Protein AF-A0A958TP68-F1 (afdb_monomer_lite)

pLDDT: mean 70.35, std 25.34, range [22.09, 98.94]

Foldseek 3Di:
DVVVCVVPVDVPPDFDDDPRDTDDPVVVVVVVVVPVVDPDDDPVRVVVVVVVVVVVVVVVVVPDDDDDPCPVVVVVVVVVVVVVVVVVVVVVDDDDDDDDDDDDDDDDDDDDDDDDPPWDWDWDQDAWDADQQKIWGAPPVRHTFKMWGWPGGDDPPFDKTWTWIQPDPQRWIWIFIDGPPDPDDDTDTDTDGDDPAFDWDWDDDPPTTIIMTGDDDPPDPDPDPPPDPPPDPDDDDDDDDDDDPDPPQPQPQFCFPPQFFLLRRQVFLALKEEAEQFDLELDDHSHPLCCPPPQVNQQIRYEYAYLKADENENQQEAREAEADPPDDRGGHGHHDLQQNHAAFTYEYENYEHEAEQHERYHYELYEYAYFADYAEHYEHENYESYEAAQAEYEQHAAEYYEAEYAPHQYERYEYELAEYELYAEYYEHYHPDEDDDQAARYTYEYYLYEYFQYAEQAVHEYEERYEYEQALYEYAAYQFEYYHYEYAEYEYENAQYHAYHAQNLPDLLRYAHEYADDYQAEYEHYQHHHDPVSHDPVCVPDVQQSYAYPVPSGHGDDPSNYDPDHDDGHGHDDPGDHNVCSLPPRLVRGHSFWHQYLLLAIDGDDDPVSVVRNVCSNVSYRDHRDNRDNDDDTDIDGRDPQQDDVVQAPQHGPNLCVVQPDPPDYQSDADPSSGGVNSVSSNSVVD

Sequence (687 aa):
MSLFEKLFKDKSTLKLIKDGNELDFDTLFKAVKEFEDNERITADQYLNLLKLNEELKLQKNELQSQNTEKDNQITQLKNKIEMLLAQLLQYQNGNTEEPLETEQVISNNRIINGLYDDTEHVEYDSDFTIASSKVIYTHSAGNTLFTWDLNQPLETGVDYKLIIDIINSSGNARFRLFAKNLATLTELVANTTYDNGTQTINFTSSVDAGQLVLLTSSAATNFEFDNSILLLQGEDIEYEEVPVDGNPVDTNVYAFPTAYGAGAYATGGRGGIVVHITNLNADGEGSLRWALADPYLKTQDRTIIPDVSGVVDLGGEDIVLSGSRAGSNADGGITFAGQAAPLGGITVTNGKIRMFSVDNVIWRYTKFRETAATDGCLSNTDGNNVIFDHLSGSHSPDILFALTSNAEISDSKTIQNCLMAQSKNALIVGDTTPSSSTEYYERCSILRNAYYNISHRIPLKGGARIRVDAINN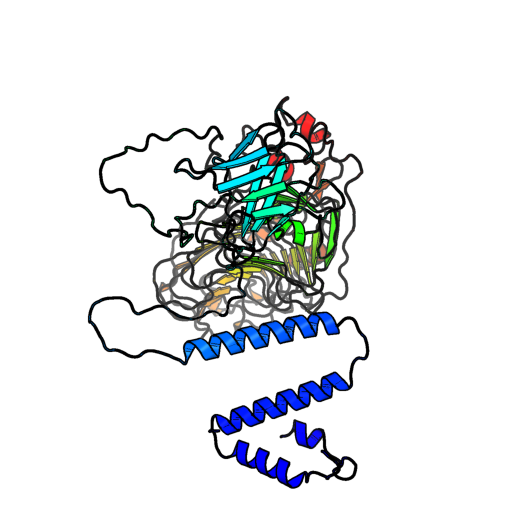IAHNWAARLIRMDGFAYELNHIGNYYQGGYNTTNILKHCSYLSTTGDPKIYNDDNYMDPAETTPEYLTDESVVWTEYQNNFVPLPESNFVDTPNPIRGRAIEILPSAVLKSQVLPYVGAYKYLDNNGNVAIYRDDYDTAYINGIDTDDEETRSTALSTIDSLSNTRPEGFYNPAKSEHIPEVWFDANVPTGQTHNDIAPNGYTWLENYLNQVDV

Secondary structure (DSSP, 8-state):
-HHHHHH---TTS---EETTEEPPHHHHHHHHHHHHH-S---HHHHHHHHHHHHHHHHHHHHTT---TTHHHHHHHHHHHHHHHHHHHHHHTS--------------------PPP----EEE-SSSEEEETTEEEEE-TTS-EEEEEE-SSPPPTT--EEEEEEE--TT--EEEEEEETT-SS-----EE----SS-EEEEP-SSS---EEEE---TT-------------------------SS----TT--SSTT--BTTTT--TTTTSEEEEE----SSSTTSHHHHHH-TTGGGS-EEEEESEEEEEE-TT--EEEE---SSSSPPPPEEEEGGGS-TT-EEEESS-EEEES--SEEEES-EEE--SS---SEEEES-SSEEEES-EEE--SSEEEEEEESSS----EEEES-EEES-SEEEEEEE-S--------EEEEEES-EEES--B-SS-EE-BSEEEEEES-EEES-SS-S-EE-SSS-EEEEES-EEE--TT---GGG-SEEE-S-S--EEEEES-EE-GGGS-TTTTT-GGGGEEETTTTTPBPPGGGB-SS-----SBPPP---GGGHHHHTGGG-SS-EEE-TTS-EEE---HHHHHHHHHHHTT--PPPP-S-S------EEPPTTSEETTTEEEEEHHHHHHHSPTT--TTSBPTTSSBHHHHHHGGGG-

Radius of gyration: 31.63 Å; chains: 1; bounding box: 73×86×88 Å

Structure (mmCIF, N/CA/C/O backbone):
data_AF-A0A958TP68-F1
#
_entry.id   AF-A0A958TP68-F1
#
loop_
_atom_site.group_PDB
_atom_site.id
_atom_site.type_symbol
_atom_site.label_atom_id
_atom_site.label_alt_id
_atom_site.label_comp_id
_atom_site.label_asym_id
_atom_site.label_entity_id
_atom_site.label_seq_id
_atom_site.pdbx_PDB_ins_code
_atom_site.Cartn_x
_atom_site.Cartn_y
_atom_site.Cartn_z
_atom_site.occupancy
_atom_site.B_iso_or_equiv
_atom_site.auth_seq_id
_atom_site.auth_comp_id
_atom_site.auth_asym_id
_atom_site.auth_atom_id
_atom_site.pdbx_PDB_model_num
ATOM 1 N N . MET A 1 1 ? 20.290 43.190 -9.849 1.00 41.28 1 MET A N 1
ATOM 2 C CA . MET A 1 1 ? 20.210 44.394 -10.710 1.00 41.28 1 MET A CA 1
ATOM 3 C C . MET A 1 1 ? 19.014 44.447 -11.662 1.00 41.28 1 MET A C 1
ATOM 5 O O . MET A 1 1 ? 18.242 45.390 -11.556 1.00 41.28 1 MET A O 1
ATOM 9 N N . SER A 1 2 ? 18.765 43.432 -12.504 1.00 42.06 2 SER A N 1
ATOM 10 C CA . SER A 1 2 ? 17.611 43.405 -13.438 1.00 42.06 2 SER A CA 1
ATOM 11 C C . SER A 1 2 ? 16.234 43.644 -12.782 1.00 42.06 2 SER A C 1
ATOM 13 O O . SER A 1 2 ? 15.377 44.315 -13.357 1.00 42.06 2 SER A O 1
ATOM 15 N N . LEU A 1 3 ? 16.023 43.125 -11.567 1.00 42.53 3 LEU A N 1
ATOM 16 C CA . LEU A 1 3 ? 14.789 43.329 -10.799 1.00 42.53 3 LEU A CA 1
ATOM 17 C C . LEU A 1 3 ? 14.667 44.771 -10.267 1.00 42.53 3 LEU A C 1
ATOM 19 O O . LEU A 1 3 ? 13.579 45.333 -10.241 1.00 42.53 3 LEU A O 1
ATOM 23 N N . PHE A 1 4 ? 15.797 45.383 -9.909 1.00 43.44 4 PHE A N 1
ATOM 24 C CA . PHE A 1 4 ? 15.891 46.732 -9.345 1.00 43.44 4 PHE A CA 1
ATOM 25 C C . PHE A 1 4 ? 15.641 47.800 -10.424 1.00 43.44 4 PHE A C 1
ATOM 27 O O . PHE A 1 4 ? 14.846 48.712 -10.232 1.00 43.44 4 PHE A O 1
ATOM 34 N N . GLU A 1 5 ? 16.216 47.634 -11.617 1.00 47.25 5 GLU A N 1
ATOM 35 C CA . GLU A 1 5 ? 15.958 48.522 -12.764 1.00 47.25 5 GLU A CA 1
ATOM 36 C C . GLU A 1 5 ? 14.524 48.401 -13.305 1.00 47.25 5 GLU A C 1
ATOM 38 O O . GLU A 1 5 ? 13.968 49.372 -13.820 1.00 47.25 5 GLU A O 1
ATOM 43 N N . LYS A 1 6 ? 13.893 47.225 -13.167 1.00 50.31 6 LYS A N 1
ATOM 44 C CA . LYS A 1 6 ? 12.478 47.026 -13.519 1.00 50.31 6 LYS A CA 1
ATOM 45 C C . LYS A 1 6 ? 11.517 47.712 -12.545 1.00 50.31 6 LYS A C 1
ATOM 47 O O . LYS A 1 6 ? 10.441 48.114 -12.978 1.00 50.31 6 LYS A O 1
ATOM 52 N N . LEU A 1 7 ? 11.897 47.853 -11.274 1.00 47.06 7 LEU A N 1
ATOM 53 C CA . LEU A 1 7 ? 11.063 48.449 -10.224 1.00 47.06 7 LEU A CA 1
ATOM 54 C C . LEU A 1 7 ? 11.106 49.987 -10.201 1.00 47.06 7 LEU A C 1
ATOM 56 O O . LEU A 1 7 ? 10.121 50.605 -9.811 1.00 47.06 7 LEU A O 1
ATOM 60 N N . PHE A 1 8 ? 12.195 50.617 -10.661 1.00 54.69 8 PHE A N 1
ATOM 61 C CA . PHE A 1 8 ? 12.435 52.060 -10.474 1.00 54.69 8 PHE A CA 1
ATOM 62 C C . PHE A 1 8 ? 12.660 52.828 -11.789 1.00 54.69 8 PHE A C 1
ATOM 64 O O . PHE A 1 8 ? 13.597 53.614 -11.924 1.00 54.69 8 PHE A O 1
ATOM 71 N N . LYS A 1 9 ? 11.795 52.595 -12.784 1.00 46.56 9 LYS A N 1
ATOM 72 C CA . LYS A 1 9 ? 11.906 53.190 -14.131 1.00 46.56 9 LYS A CA 1
ATOM 73 C C . LYS A 1 9 ? 11.619 54.691 -14.213 1.00 46.56 9 LYS A C 1
ATOM 75 O O . LYS A 1 9 ? 12.019 55.309 -15.195 1.00 46.56 9 LYS A O 1
ATOM 80 N N . ASP A 1 10 ? 10.963 55.273 -13.214 1.00 46.50 10 ASP A N 1
ATOM 81 C CA . ASP A 1 10 ? 10.702 56.710 -13.169 1.00 46.50 10 ASP A CA 1
ATOM 82 C C . ASP A 1 10 ? 11.357 57.320 -11.925 1.00 46.50 10 ASP A C 1
ATOM 84 O O . ASP A 1 10 ? 10.811 57.309 -10.821 1.00 46.50 10 ASP A O 1
ATOM 88 N N . LYS A 1 11 ? 12.588 57.815 -12.103 1.00 48.59 11 LYS A N 1
ATOM 89 C CA . LYS A 1 11 ? 13.384 58.453 -11.041 1.00 48.59 11 LYS A CA 1
ATOM 90 C C . LYS A 1 11 ? 12.785 59.783 -10.558 1.00 48.59 11 LYS A C 1
ATOM 92 O O . LYS A 1 11 ? 13.295 60.358 -9.604 1.00 48.59 11 LYS A O 1
ATOM 97 N N . SER A 1 12 ? 11.740 60.297 -11.209 1.00 46.41 12 SER A N 1
ATOM 98 C CA . SER A 1 12 ? 11.195 61.627 -10.919 1.00 46.41 12 SER A CA 1
ATOM 99 C C . SER A 1 12 ? 10.097 61.645 -9.846 1.00 46.41 12 SER A C 1
ATOM 101 O O . SER A 1 12 ? 9.791 62.712 -9.315 1.00 46.41 12 SER A O 1
ATOM 103 N N . THR A 1 13 ? 9.527 60.489 -9.484 1.00 44.59 13 THR A N 1
ATOM 104 C CA . THR A 1 13 ? 8.332 60.419 -8.620 1.00 44.59 13 THR A CA 1
ATOM 105 C C . THR A 1 13 ? 8.565 59.903 -7.201 1.00 44.59 13 THR A C 1
ATOM 107 O O . THR A 1 13 ? 7.636 59.944 -6.398 1.00 44.59 13 THR A O 1
ATOM 110 N N . LEU A 1 14 ? 9.768 59.442 -6.849 1.00 47.06 14 LEU A N 1
ATOM 111 C CA . LEU A 1 14 ? 10.044 58.893 -5.517 1.00 47.06 14 LEU A CA 1
ATOM 112 C C . LEU A 1 14 ? 11.207 59.613 -4.839 1.00 47.06 14 LEU A C 1
ATOM 114 O O . LEU A 1 14 ? 12.369 59.425 -5.188 1.00 47.06 14 LEU A O 1
ATOM 118 N N . LYS A 1 15 ? 10.855 60.415 -3.832 1.00 50.34 15 LYS A N 1
ATOM 119 C CA . LYS A 1 15 ? 11.785 61.067 -2.913 1.00 50.34 15 LYS A CA 1
ATOM 120 C C . LYS A 1 15 ? 11.810 60.283 -1.610 1.00 50.34 15 LYS A C 1
ATOM 122 O O . LYS A 1 15 ? 10.796 60.202 -0.920 1.00 50.34 15 LYS A O 1
ATOM 127 N N . LEU A 1 16 ? 12.954 59.692 -1.289 1.00 48.50 16 LEU A N 1
ATOM 128 C CA . LEU A 1 16 ? 13.170 59.031 -0.007 1.00 48.50 16 LEU A CA 1
ATOM 129 C C . LEU A 1 16 ? 13.597 60.090 1.005 1.00 48.50 16 LEU A C 1
ATOM 131 O O . LEU A 1 16 ? 14.664 60.685 0.872 1.00 48.50 16 LEU A O 1
ATOM 135 N N . ILE A 1 17 ? 12.739 60.345 1.990 1.00 48.28 17 ILE A N 1
ATOM 136 C CA . ILE A 1 17 ? 12.974 61.341 3.034 1.00 48.28 17 ILE A CA 1
ATOM 137 C C . ILE A 1 17 ? 13.083 60.616 4.374 1.00 48.28 17 ILE A C 1
ATOM 139 O O . ILE A 1 17 ? 12.148 59.925 4.775 1.00 48.28 17 ILE A O 1
ATOM 143 N N . LYS A 1 18 ? 14.208 60.798 5.071 1.00 42.03 18 LYS A N 1
ATOM 144 C CA . LYS A 1 18 ? 14.406 60.359 6.462 1.00 42.03 18 LYS A CA 1
ATOM 145 C C . LYS A 1 18 ? 14.746 61.595 7.293 1.00 42.03 18 LYS A C 1
ATOM 147 O O . LYS A 1 18 ? 15.588 62.398 6.897 1.00 42.03 18 LYS A O 1
ATOM 152 N N . ASP A 1 19 ? 14.010 61.797 8.383 1.00 41.06 19 ASP A N 1
ATOM 153 C CA . ASP A 1 19 ? 14.146 62.945 9.297 1.00 41.06 19 ASP A CA 1
ATOM 154 C C . ASP A 1 19 ? 14.076 64.324 8.611 1.00 41.06 19 ASP A C 1
ATOM 156 O O . ASP A 1 19 ? 14.758 65.276 8.986 1.00 41.06 19 ASP A O 1
ATOM 160 N N . GLY A 1 20 ? 13.243 64.435 7.571 1.00 43.25 20 GLY A N 1
ATOM 161 C CA . GLY A 1 20 ? 13.026 65.681 6.829 1.00 43.25 20 GLY A CA 1
ATOM 162 C C . GLY A 1 20 ? 14.080 66.011 5.766 1.00 43.25 20 GLY A C 1
ATOM 163 O O . GLY A 1 20 ? 13.924 67.024 5.088 1.00 43.25 20 GLY A O 1
ATOM 164 N N . ASN A 1 21 ? 15.098 65.165 5.563 1.00 42.09 21 ASN A N 1
ATOM 165 C CA . ASN A 1 21 ? 16.101 65.343 4.510 1.00 42.09 21 ASN A CA 1
ATOM 166 C C . ASN A 1 21 ? 15.984 64.261 3.430 1.00 42.09 21 ASN A C 1
ATOM 168 O O . ASN A 1 21 ? 15.765 63.085 3.721 1.00 42.09 21 ASN A O 1
ATOM 172 N N . GLU A 1 22 ? 16.129 64.674 2.174 1.00 49.88 22 GLU A N 1
ATOM 173 C CA . GLU A 1 22 ? 16.048 63.796 1.006 1.00 49.88 22 GLU A CA 1
ATOM 174 C C . GLU A 1 22 ? 17.385 63.064 0.799 1.00 49.88 22 GLU A C 1
ATOM 176 O O . GLU A 1 22 ? 18.441 63.694 0.734 1.00 49.88 22 GLU A O 1
ATOM 181 N N . LEU A 1 23 ? 17.343 61.731 0.728 1.00 54.62 23 LEU A N 1
ATOM 182 C CA . LEU A 1 23 ? 18.511 60.879 0.495 1.00 54.62 23 LEU A CA 1
ATOM 183 C C . LEU A 1 23 ? 18.711 60.647 -1.007 1.00 54.62 23 LEU A C 1
ATOM 185 O O . LEU A 1 23 ? 17.802 60.206 -1.710 1.00 54.62 23 LEU A O 1
ATOM 189 N N . ASP A 1 24 ? 19.923 60.938 -1.484 1.00 53.06 24 ASP A N 1
ATOM 190 C CA . ASP A 1 24 ? 20.293 60.876 -2.899 1.00 53.06 24 ASP A CA 1
ATOM 191 C C . ASP A 1 24 ? 20.468 59.426 -3.390 1.00 53.06 24 ASP A C 1
ATOM 193 O O . ASP A 1 24 ? 21.360 58.685 -2.956 1.00 53.06 24 ASP A O 1
ATOM 197 N N . PHE A 1 25 ? 19.614 59.040 -4.339 1.00 53.00 25 PHE A N 1
ATOM 198 C CA . PHE A 1 25 ? 19.585 57.730 -4.991 1.00 53.00 25 PHE A CA 1
ATOM 199 C C . PHE A 1 25 ? 20.909 57.350 -5.668 1.00 53.00 25 PHE A C 1
ATOM 201 O O . PHE A 1 25 ? 21.211 56.157 -5.787 1.00 53.00 25 PHE A O 1
ATOM 208 N N . ASP A 1 26 ? 21.718 58.326 -6.084 1.00 51.50 26 ASP A N 1
ATOM 209 C CA . ASP A 1 26 ? 22.986 58.056 -6.763 1.00 51.50 26 ASP A CA 1
ATOM 210 C C . ASP A 1 26 ? 24.049 57.479 -5.808 1.00 51.50 26 ASP A C 1
ATOM 212 O O . ASP A 1 26 ? 24.917 56.715 -6.237 1.00 51.50 26 ASP A O 1
ATOM 216 N N . THR A 1 27 ? 23.933 57.725 -4.497 1.00 51.81 27 THR A N 1
ATOM 217 C CA . THR A 1 27 ? 24.820 57.124 -3.481 1.00 51.81 27 THR A CA 1
ATOM 218 C C . THR A 1 27 ? 24.505 55.641 -3.267 1.00 51.81 27 THR A C 1
ATOM 220 O O . THR A 1 27 ? 25.411 54.813 -3.158 1.00 51.81 27 THR A O 1
ATOM 223 N N . LEU A 1 28 ? 23.219 55.280 -3.288 1.00 51.41 28 LEU A N 1
ATOM 224 C CA . LEU A 1 28 ? 22.762 53.898 -3.131 1.00 51.41 28 LEU A CA 1
ATOM 225 C C . LEU A 1 28 ? 23.149 53.041 -4.346 1.00 51.41 28 LEU A C 1
ATOM 227 O O . LEU A 1 28 ? 23.596 51.904 -4.205 1.00 51.41 28 LEU A O 1
ATOM 231 N N . PHE A 1 29 ? 23.037 53.612 -5.549 1.00 49.69 29 PHE A N 1
ATOM 232 C CA . PHE A 1 29 ? 23.401 52.933 -6.792 1.00 49.69 29 PHE A CA 1
ATOM 233 C C . PHE A 1 29 ? 24.909 52.651 -6.877 1.00 49.69 29 PHE A C 1
ATOM 235 O O . PHE A 1 29 ? 25.319 51.620 -7.409 1.00 49.69 29 PHE A O 1
ATOM 242 N N . LYS A 1 30 ? 25.741 53.535 -6.312 1.00 49.75 30 LYS A N 1
ATOM 243 C CA . LYS A 1 30 ? 27.202 53.382 -6.278 1.00 49.75 30 LYS A CA 1
ATOM 244 C C . LYS A 1 30 ? 27.653 52.271 -5.321 1.00 49.75 30 LYS A C 1
ATOM 246 O O . LYS A 1 30 ? 28.499 51.468 -5.699 1.00 49.75 30 LYS A O 1
ATOM 251 N N . ALA A 1 31 ? 27.023 52.168 -4.149 1.00 50.09 31 ALA A N 1
ATOM 252 C CA . ALA A 1 31 ? 27.328 51.141 -3.148 1.00 50.09 31 ALA A CA 1
ATOM 253 C C . ALA A 1 31 ? 26.957 49.719 -3.607 1.00 50.09 31 ALA A C 1
ATOM 255 O O . ALA A 1 31 ? 27.669 48.764 -3.313 1.00 50.09 31 ALA A O 1
ATOM 256 N N . VAL A 1 32 ? 25.867 49.570 -4.369 1.00 49.28 32 VAL A N 1
ATOM 257 C CA . VAL A 1 32 ? 25.473 48.265 -4.927 1.00 49.28 32 VAL A CA 1
ATOM 258 C C . VAL A 1 32 ? 26.387 47.852 -6.084 1.00 49.28 32 VAL A C 1
ATOM 260 O O . VAL A 1 32 ? 26.670 46.669 -6.240 1.00 49.28 32 VAL A O 1
ATOM 263 N N . LYS A 1 33 ? 26.902 48.808 -6.868 1.00 45.97 33 LYS A N 1
ATOM 264 C CA . LYS A 1 33 ? 27.845 48.508 -7.954 1.00 45.97 33 LYS A CA 1
ATOM 265 C C . LYS A 1 33 ? 29.232 48.099 -7.440 1.00 45.97 33 LYS A C 1
ATOM 267 O O . LYS A 1 33 ? 29.852 47.224 -8.023 1.00 45.97 33 LYS A O 1
ATOM 272 N N . GLU A 1 34 ? 29.686 48.666 -6.320 1.00 45.75 34 GLU A N 1
ATOM 273 C CA . GLU A 1 34 ? 30.919 48.227 -5.638 1.00 45.75 34 GLU A CA 1
ATOM 274 C C . GLU A 1 34 ? 30.804 46.816 -5.025 1.00 45.75 34 GLU A C 1
ATOM 276 O O . GLU A 1 34 ? 31.822 46.156 -4.823 1.00 45.75 34 GLU A O 1
ATOM 281 N N . PHE A 1 35 ? 29.580 46.332 -4.775 1.00 46.81 35 PHE A N 1
ATOM 282 C CA . PHE A 1 35 ? 29.289 44.995 -4.239 1.00 46.81 35 PHE A CA 1
ATOM 283 C C . PHE A 1 35 ? 29.475 43.872 -5.277 1.00 46.81 35 PHE A C 1
ATOM 285 O O . PHE A 1 35 ? 29.818 42.753 -4.909 1.00 46.81 35 PHE A O 1
ATOM 292 N N . GLU A 1 36 ? 29.258 44.160 -6.566 1.00 43.69 36 GLU A N 1
ATOM 293 C CA . GLU A 1 36 ? 29.465 43.201 -7.668 1.00 43.69 36 GLU A CA 1
ATOM 294 C C . GLU A 1 36 ? 30.957 43.004 -7.998 1.00 43.69 36 GLU A C 1
ATOM 296 O O . GLU A 1 36 ? 31.336 41.939 -8.477 1.00 43.69 36 GLU A O 1
ATOM 301 N N . ASP A 1 37 ? 31.807 43.992 -7.694 1.00 42.88 37 ASP A N 1
ATOM 302 C CA . ASP A 1 37 ? 33.207 44.009 -8.137 1.00 42.88 37 ASP A CA 1
ATOM 303 C C . ASP A 1 37 ? 34.223 43.474 -7.097 1.00 42.88 37 ASP A C 1
ATOM 305 O O . ASP A 1 37 ? 35.371 43.227 -7.464 1.00 42.88 37 ASP A O 1
ATOM 309 N N . ASN A 1 38 ? 33.864 43.259 -5.818 1.00 48.41 38 ASN A N 1
ATOM 310 C CA . ASN A 1 38 ? 34.807 42.770 -4.790 1.00 48.41 38 ASN A CA 1
ATOM 311 C C . ASN A 1 38 ? 34.166 41.778 -3.792 1.00 48.41 38 ASN A C 1
ATOM 313 O O . ASN A 1 38 ? 33.519 42.175 -2.825 1.00 48.41 38 ASN A O 1
ATOM 317 N N . GLU A 1 39 ? 34.412 40.476 -3.976 1.00 47.03 39 GLU A N 1
ATOM 318 C CA . GLU A 1 39 ? 33.806 39.342 -3.242 1.00 47.03 39 GLU A CA 1
ATOM 319 C C . GLU A 1 39 ? 34.149 39.191 -1.734 1.00 47.03 39 GLU A C 1
ATOM 321 O O . GLU A 1 39 ? 34.166 38.070 -1.228 1.00 47.03 39 GLU A O 1
ATOM 326 N N . ARG A 1 40 ? 34.413 40.248 -0.952 1.00 45.16 40 ARG A N 1
ATOM 327 C CA . ARG A 1 40 ? 34.505 40.127 0.525 1.00 45.16 40 ARG A CA 1
ATOM 328 C C . ARG A 1 40 ? 34.060 41.398 1.249 1.00 45.16 40 ARG A C 1
ATOM 330 O O . ARG A 1 40 ? 34.680 42.444 1.097 1.00 45.16 40 ARG A O 1
ATOM 337 N N . ILE A 1 41 ? 33.051 41.268 2.114 1.00 45.75 41 ILE A N 1
ATOM 338 C CA . ILE A 1 41 ? 32.610 42.307 3.064 1.00 45.75 41 ILE A CA 1
ATOM 339 C C . ILE A 1 41 ? 33.140 42.024 4.477 1.00 45.75 41 ILE A C 1
ATOM 341 O O . ILE A 1 41 ? 33.304 40.866 4.864 1.00 45.75 41 ILE A O 1
ATOM 345 N N . THR A 1 42 ? 33.413 43.075 5.257 1.00 48.75 42 THR A N 1
ATOM 346 C CA . THR A 1 42 ? 33.835 42.947 6.665 1.00 48.75 42 THR A CA 1
ATOM 347 C C . THR A 1 42 ? 32.633 42.757 7.598 1.00 48.75 42 THR A C 1
ATOM 349 O O . THR A 1 42 ? 31.500 43.109 7.260 1.00 48.75 42 THR A O 1
ATOM 352 N N . ALA A 1 43 ? 32.866 42.205 8.795 1.00 40.72 43 ALA A N 1
ATOM 353 C CA . ALA A 1 43 ? 31.809 41.894 9.766 1.00 40.72 43 ALA A CA 1
ATOM 354 C C . ALA A 1 43 ? 30.952 43.119 10.144 1.00 40.72 43 ALA A C 1
ATOM 356 O O . ALA A 1 43 ? 29.733 43.005 10.247 1.00 40.72 43 ALA A O 1
ATOM 357 N N . ASP A 1 44 ? 31.558 44.304 10.250 1.00 45.53 44 ASP A N 1
ATOM 358 C CA . ASP A 1 44 ? 30.841 45.548 10.564 1.00 45.53 44 ASP A CA 1
ATOM 359 C C . ASP A 1 44 ? 29.935 46.018 9.413 1.00 45.53 44 ASP A C 1
ATOM 361 O O . ASP A 1 44 ? 28.857 46.574 9.635 1.00 45.53 44 ASP A O 1
ATOM 365 N N . GLN A 1 45 ? 30.334 45.760 8.164 1.00 42.84 45 GLN A N 1
ATOM 366 C CA . GLN A 1 45 ? 29.538 46.091 6.978 1.00 42.84 45 GLN A CA 1
ATOM 367 C C . GLN A 1 45 ? 28.357 45.128 6.811 1.00 42.84 45 GLN A C 1
ATOM 369 O O . GLN A 1 45 ? 27.253 45.557 6.473 1.00 42.84 45 GLN A O 1
ATOM 374 N N . TYR A 1 46 ? 28.559 43.849 7.135 1.00 45.62 46 TYR A N 1
ATOM 375 C CA . TYR A 1 46 ? 27.485 42.859 7.210 1.00 45.62 46 TYR A CA 1
ATOM 376 C C . TYR A 1 46 ? 26.487 43.184 8.334 1.00 45.62 46 TYR A C 1
ATOM 378 O O . TYR A 1 46 ? 25.273 43.141 8.127 1.00 45.62 46 TYR A O 1
ATOM 386 N N . LEU A 1 47 ? 26.988 43.610 9.498 1.00 46.53 47 LEU A N 1
ATOM 387 C CA . LEU A 1 47 ? 26.167 44.018 10.637 1.00 46.53 47 LEU A CA 1
ATOM 388 C C . LEU A 1 47 ? 25.299 45.248 10.319 1.00 46.53 47 LEU A C 1
ATOM 390 O O . LEU A 1 47 ? 24.149 45.321 10.748 1.00 46.53 47 LEU A O 1
ATOM 394 N N . ASN A 1 48 ? 25.808 46.192 9.523 1.00 47.09 48 ASN A N 1
ATOM 395 C CA . ASN A 1 48 ? 25.033 47.353 9.080 1.00 47.09 48 ASN A CA 1
ATOM 396 C C . ASN A 1 48 ? 23.972 47.004 8.019 1.00 47.09 48 ASN A C 1
ATOM 398 O O . ASN A 1 48 ? 22.881 47.572 8.053 1.00 47.09 48 ASN A O 1
ATOM 402 N N . LEU A 1 49 ? 24.233 46.038 7.129 1.00 46.94 49 LEU A N 1
ATOM 403 C CA . LEU A 1 49 ? 23.231 45.525 6.178 1.00 46.94 49 LEU A CA 1
ATOM 404 C C . LEU A 1 49 ? 22.104 44.757 6.882 1.00 46.94 49 LEU A C 1
ATOM 406 O O . LEU A 1 49 ? 20.939 44.903 6.516 1.00 46.94 49 LEU A O 1
ATOM 410 N N . LEU A 1 50 ? 22.435 43.994 7.928 1.00 49.12 50 LEU A N 1
ATOM 411 C CA . LEU A 1 50 ? 21.451 43.331 8.786 1.00 49.12 50 LEU A CA 1
ATOM 412 C C . LEU A 1 50 ? 20.560 44.344 9.511 1.00 49.12 50 LEU A C 1
ATOM 414 O O . LEU A 1 50 ? 19.340 44.198 9.487 1.00 49.12 50 LEU A O 1
ATOM 418 N N . LYS A 1 51 ? 21.144 45.410 10.076 1.00 51.34 51 LYS A N 1
ATOM 419 C CA . LYS A 1 51 ? 20.380 46.496 10.715 1.00 51.34 51 LYS A CA 1
ATOM 420 C C . LYS A 1 51 ? 19.429 47.190 9.737 1.00 51.34 51 LYS A C 1
ATOM 422 O O . LYS A 1 51 ? 18.276 47.428 10.079 1.00 51.34 51 LYS A O 1
ATOM 427 N N . LEU A 1 52 ? 19.875 47.460 8.510 1.00 43.94 52 LEU A N 1
ATOM 428 C CA . LEU A 1 52 ? 19.051 48.118 7.492 1.00 43.94 52 LEU A CA 1
ATOM 429 C C . LEU A 1 52 ? 17.915 47.216 6.969 1.00 43.94 52 LEU A C 1
ATOM 431 O O . LEU A 1 52 ? 16.820 47.700 6.689 1.00 43.94 52 LEU A O 1
ATOM 435 N N . ASN A 1 53 ? 18.150 45.903 6.870 1.00 46.12 53 ASN A N 1
ATOM 436 C CA . ASN A 1 53 ? 17.125 44.920 6.505 1.00 46.12 53 ASN A CA 1
ATOM 437 C C . ASN A 1 53 ? 16.051 44.781 7.598 1.00 46.12 53 ASN A C 1
ATOM 439 O O . ASN A 1 53 ? 14.864 44.675 7.294 1.00 46.12 53 ASN A O 1
ATOM 443 N N . GLU A 1 54 ? 16.452 44.828 8.869 1.00 51.53 54 GLU A N 1
ATOM 444 C CA . GLU A 1 54 ? 15.523 44.852 10.002 1.00 51.53 54 GLU A CA 1
ATOM 445 C C . GLU A 1 54 ? 14.713 46.161 10.052 1.00 51.53 54 GLU A C 1
ATOM 447 O O . GLU A 1 54 ? 13.496 46.103 10.221 1.00 51.53 54 GLU A O 1
ATOM 452 N N . GLU A 1 55 ? 15.318 47.326 9.781 1.00 48.53 55 GLU A N 1
ATOM 453 C CA . GLU A 1 55 ? 14.584 48.604 9.666 1.00 48.53 55 GLU A CA 1
ATOM 454 C C . GLU A 1 55 ? 13.547 48.588 8.521 1.00 48.53 55 GLU A C 1
ATOM 456 O O . GLU A 1 55 ? 12.419 49.056 8.693 1.00 48.53 55 GLU A O 1
ATOM 461 N N . LEU A 1 56 ? 13.881 47.995 7.368 1.00 44.66 56 LEU A N 1
ATOM 462 C CA . LEU A 1 56 ? 12.969 47.849 6.221 1.00 44.66 56 LEU A CA 1
ATOM 463 C C . LEU A 1 56 ? 11.809 46.881 6.496 1.00 44.66 56 LEU A C 1
ATOM 465 O O . LEU A 1 56 ? 10.684 47.120 6.049 1.00 44.66 56 LEU A O 1
ATOM 469 N N . LYS A 1 57 ? 12.052 45.799 7.246 1.00 49.62 57 LYS A N 1
ATOM 470 C CA . LYS A 1 57 ? 10.993 44.889 7.714 1.00 49.62 57 LYS A CA 1
ATOM 471 C C . LYS A 1 57 ? 10.088 45.563 8.744 1.00 49.62 57 LYS A C 1
ATOM 473 O O . LYS A 1 57 ? 8.876 45.359 8.696 1.00 49.62 57 LYS A O 1
ATOM 478 N N . LEU A 1 58 ? 10.655 46.380 9.632 1.00 48.53 58 LEU A N 1
ATOM 479 C CA . LEU A 1 58 ? 9.907 47.133 10.638 1.00 48.53 58 LEU A CA 1
ATOM 480 C C . LEU A 1 58 ? 8.943 48.131 9.973 1.00 48.53 58 LEU A C 1
ATOM 482 O O . LEU A 1 58 ? 7.753 48.112 10.272 1.00 48.53 58 LEU A O 1
ATOM 486 N N . GLN A 1 59 ? 9.407 48.894 8.975 1.00 42.31 59 GLN A N 1
ATOM 487 C CA . GLN A 1 59 ? 8.566 49.840 8.223 1.00 42.31 59 GLN A CA 1
ATOM 488 C C . GLN A 1 59 ? 7.516 49.156 7.329 1.00 42.31 59 GLN A C 1
ATOM 490 O O . GLN A 1 59 ? 6.412 49.674 7.154 1.00 42.31 59 GLN A O 1
ATOM 495 N N . LYS A 1 60 ? 7.817 47.965 6.787 1.00 43.06 60 LYS A N 1
ATOM 496 C CA . LYS A 1 60 ? 6.838 47.139 6.054 1.00 43.06 60 LYS A CA 1
ATOM 497 C C . LYS A 1 60 ? 5.701 46.655 6.966 1.00 43.06 60 LYS A C 1
ATOM 499 O O . LYS A 1 60 ? 4.560 46.576 6.519 1.00 43.06 60 LYS A O 1
ATOM 504 N N . ASN A 1 61 ? 6.009 46.372 8.231 1.00 45.66 61 ASN A N 1
ATOM 505 C CA . ASN A 1 61 ? 5.052 45.900 9.232 1.00 45.66 61 ASN A CA 1
ATOM 506 C C . ASN A 1 61 ? 4.274 47.044 9.919 1.00 45.66 61 ASN A C 1
ATOM 508 O O . ASN A 1 61 ? 3.119 46.839 10.289 1.00 45.66 61 ASN A O 1
ATOM 512 N N . GLU A 1 62 ? 4.841 48.254 10.023 1.00 42.91 62 GLU A N 1
ATOM 513 C CA . GLU A 1 62 ? 4.134 49.459 10.505 1.00 42.91 62 GLU A CA 1
ATOM 514 C C . GLU A 1 62 ? 2.986 49.893 9.574 1.00 42.91 62 GLU A C 1
ATOM 516 O O . GLU A 1 62 ? 1.990 50.449 10.035 1.00 42.91 62 GLU A O 1
ATOM 521 N N . LEU A 1 63 ? 3.074 49.588 8.274 1.00 40.03 63 LEU A N 1
ATOM 522 C CA . LEU A 1 63 ? 2.031 49.907 7.291 1.00 40.03 63 LEU A CA 1
ATOM 523 C C . LEU A 1 63 ? 0.858 48.909 7.253 1.00 40.03 63 LEU A C 1
ATOM 525 O O . LEU A 1 63 ? -0.123 49.188 6.565 1.00 40.03 63 LEU A O 1
ATOM 529 N N . GLN A 1 64 ? 0.921 47.765 7.954 1.00 42.94 64 GLN A N 1
ATOM 530 C CA . GLN A 1 64 ? 0.007 46.644 7.681 1.00 42.94 64 GLN A CA 1
ATOM 531 C C . GLN A 1 64 ? -0.973 46.202 8.775 1.00 42.94 64 GLN A C 1
ATOM 533 O O . GLN A 1 64 ? -1.857 45.421 8.435 1.00 42.94 64 GLN A O 1
ATOM 538 N N . SER A 1 65 ? -0.938 46.666 10.032 1.00 40.62 65 SER A N 1
ATOM 539 C CA . SER A 1 65 ? -2.009 46.249 10.965 1.00 40.62 65 SER A CA 1
ATOM 540 C C . SER A 1 65 ? -2.079 47.020 12.282 1.00 40.62 65 SER A C 1
ATOM 542 O O . SER A 1 65 ? -1.284 46.800 13.191 1.00 40.62 65 SER A O 1
ATOM 544 N N . GLN A 1 66 ? -3.124 47.829 12.406 1.00 47.38 66 GLN A N 1
ATOM 545 C CA . GLN A 1 66 ? -3.748 48.256 13.654 1.00 47.38 66 GLN A CA 1
ATOM 546 C C . GLN A 1 66 ? -4.565 47.074 14.232 1.00 47.38 66 GLN A C 1
ATOM 548 O O . GLN A 1 66 ? -5.480 46.633 13.543 1.00 47.38 66 GLN A O 1
ATOM 553 N N . ASN A 1 67 ? -4.245 46.547 15.429 1.00 37.72 67 ASN A N 1
ATOM 554 C CA . ASN A 1 67 ? -5.184 46.068 16.481 1.00 37.72 67 ASN A CA 1
ATOM 555 C C . ASN A 1 67 ? -4.536 45.159 17.554 1.00 37.72 67 ASN A C 1
ATOM 557 O O . ASN A 1 67 ? -3.588 44.417 17.311 1.00 37.72 67 ASN A O 1
ATOM 561 N N . THR A 1 68 ? -5.120 45.235 18.750 1.00 47.16 68 THR A N 1
ATOM 562 C CA . THR A 1 68 ? -4.524 45.235 20.103 1.00 47.16 68 THR A CA 1
ATOM 563 C C . THR A 1 68 ? -4.288 43.866 20.779 1.00 47.16 68 THR A C 1
ATOM 565 O O . THR A 1 68 ? -3.975 43.815 21.961 1.00 47.16 68 THR A O 1
ATOM 568 N N . GLU A 1 69 ? -4.370 42.734 20.076 1.00 45.34 69 GLU A N 1
ATOM 569 C CA . GLU A 1 69 ? -4.120 41.402 20.686 1.00 45.34 69 GLU A CA 1
ATOM 570 C C . GLU A 1 69 ? -2.632 40.985 20.654 1.00 45.34 69 GLU A C 1
ATOM 572 O O . GLU A 1 69 ? -2.188 40.082 21.362 1.00 45.34 69 GLU A O 1
ATOM 577 N N . LYS A 1 70 ? -1.816 41.717 19.886 1.00 45.31 70 LYS A N 1
ATOM 578 C CA . LYS A 1 70 ? -0.369 41.495 19.742 1.00 45.31 70 LYS A CA 1
ATOM 579 C C . LYS A 1 70 ? 0.487 42.064 20.880 1.00 45.31 70 LYS A C 1
ATOM 581 O O . LYS A 1 70 ? 1.623 41.621 21.041 1.00 45.31 70 LYS A O 1
ATOM 586 N N . ASP A 1 71 ? -0.019 42.991 21.693 1.00 44.38 71 ASP A N 1
ATOM 587 C CA . ASP A 1 71 ? 0.801 43.683 22.706 1.00 44.38 71 ASP A CA 1
ATOM 588 C C . ASP A 1 71 ? 1.282 42.745 23.832 1.00 44.38 71 ASP A C 1
ATOM 590 O O . ASP A 1 71 ? 2.388 42.910 24.358 1.00 44.38 71 ASP A O 1
ATOM 594 N N . ASN A 1 72 ? 0.529 41.680 24.128 1.00 45.28 72 ASN A N 1
ATOM 595 C CA . ASN A 1 72 ? 0.932 40.662 25.105 1.00 45.28 72 ASN A CA 1
ATOM 596 C C . ASN A 1 72 ? 1.982 39.685 24.549 1.00 45.28 72 ASN A C 1
ATOM 598 O O . ASN A 1 72 ? 2.948 39.366 25.244 1.00 45.28 72 ASN A O 1
ATOM 602 N N . GLN A 1 73 ? 1.859 39.272 23.283 1.00 44.81 73 GLN A N 1
ATOM 603 C CA . GLN A 1 73 ? 2.850 38.407 22.626 1.00 44.81 73 GLN A CA 1
ATOM 604 C C . GLN A 1 73 ? 4.179 39.149 22.395 1.00 44.81 73 GLN A C 1
ATOM 606 O O . GLN A 1 73 ? 5.254 38.587 22.593 1.00 44.81 73 GLN A O 1
ATOM 611 N N . ILE A 1 74 ? 4.125 40.445 22.073 1.00 45.44 74 ILE A N 1
ATOM 612 C CA . ILE A 1 74 ? 5.311 41.300 21.911 1.00 45.44 74 ILE A CA 1
ATOM 613 C C . ILE A 1 74 ? 6.029 41.524 23.250 1.00 45.44 74 ILE A C 1
ATOM 615 O O . ILE A 1 74 ? 7.260 41.525 23.291 1.00 45.44 74 ILE A O 1
ATOM 619 N N . THR A 1 75 ? 5.289 41.672 24.351 1.00 44.66 75 THR A N 1
ATOM 620 C CA . THR A 1 75 ? 5.878 41.812 25.695 1.00 44.66 75 THR A CA 1
ATOM 621 C C . THR A 1 75 ? 6.586 40.522 26.133 1.00 44.66 75 THR A C 1
ATOM 623 O O . THR A 1 75 ? 7.694 40.580 26.665 1.00 44.66 75 THR A O 1
ATOM 626 N N . GLN A 1 76 ? 6.024 39.348 25.819 1.00 42.38 76 GLN A N 1
ATOM 627 C CA . GLN A 1 76 ? 6.668 38.052 26.081 1.00 42.38 76 GLN A CA 1
ATOM 628 C C . GLN A 1 76 ? 7.941 37.835 25.243 1.00 42.38 76 GLN A C 1
ATOM 630 O O . GLN A 1 76 ? 8.941 37.333 25.760 1.00 42.38 76 GLN A O 1
ATOM 635 N N . LEU A 1 77 ? 7.945 38.260 23.976 1.00 43.28 77 LEU A N 1
ATOM 636 C CA . LEU A 1 77 ? 9.122 38.174 23.103 1.00 43.28 77 LEU A CA 1
ATOM 637 C C . LEU A 1 77 ? 10.249 39.135 23.518 1.00 43.28 77 LEU A C 1
ATOM 639 O O . LEU A 1 77 ? 11.414 38.738 23.498 1.00 43.28 77 LEU A O 1
ATOM 643 N N . LYS A 1 78 ? 9.923 40.361 23.953 1.00 42.72 78 LYS A N 1
ATOM 644 C CA . LYS A 1 78 ? 10.912 41.323 24.476 1.00 42.72 78 LYS A CA 1
ATOM 645 C C . LYS A 1 78 ? 11.630 40.789 25.718 1.00 42.72 78 LYS A C 1
ATOM 647 O O . LYS A 1 78 ? 12.857 40.809 25.758 1.00 42.72 78 LYS A O 1
ATOM 652 N N . ASN A 1 79 ? 10.885 40.212 26.662 1.00 42.97 79 ASN A N 1
ATOM 653 C CA . ASN A 1 79 ? 11.457 39.646 27.888 1.00 42.97 79 ASN A CA 1
ATOM 654 C C . ASN A 1 79 ? 12.382 38.447 27.600 1.00 42.97 79 ASN A C 1
ATOM 656 O O . ASN A 1 79 ? 13.418 38.294 28.243 1.00 42.97 79 ASN A O 1
ATOM 660 N N . LYS A 1 80 ? 12.055 37.620 26.594 1.00 41.47 80 LYS A N 1
ATOM 661 C CA . LYS A 1 80 ? 12.874 36.462 26.190 1.00 41.47 80 LYS A CA 1
ATOM 662 C C . LYS A 1 80 ? 14.210 36.881 25.558 1.00 41.47 80 LYS A C 1
ATOM 664 O O . LYS A 1 80 ? 15.229 36.233 25.781 1.00 41.47 80 LYS A O 1
ATOM 669 N N . ILE A 1 81 ? 14.214 37.987 24.813 1.00 41.84 81 ILE A N 1
ATOM 670 C CA . ILE A 1 81 ? 15.422 38.564 24.204 1.00 41.84 81 ILE A CA 1
ATOM 671 C C . ILE A 1 81 ? 16.322 39.217 25.265 1.00 41.84 81 ILE A C 1
ATOM 673 O O . ILE A 1 81 ? 17.535 39.010 25.234 1.00 41.84 81 ILE A O 1
ATOM 677 N N . GLU A 1 82 ? 15.757 39.946 26.234 1.00 43.75 82 GLU A N 1
ATOM 678 C CA . GLU A 1 82 ? 16.526 40.540 27.342 1.00 43.75 82 GLU A CA 1
ATOM 679 C C . GLU A 1 82 ? 17.203 39.475 28.224 1.00 43.75 82 GLU A C 1
ATOM 681 O O . GLU A 1 82 ? 18.356 39.647 28.623 1.00 43.75 82 GLU A O 1
ATOM 686 N N . MET A 1 83 ? 16.541 38.334 28.451 1.00 42.38 83 MET A N 1
ATOM 687 C CA . MET A 1 83 ? 17.114 37.191 29.177 1.00 42.38 83 MET A CA 1
ATOM 688 C C . MET A 1 83 ? 18.297 36.545 28.438 1.00 42.38 83 MET A C 1
ATOM 690 O O . MET A 1 83 ? 19.333 36.276 29.049 1.00 42.38 83 MET A O 1
ATOM 694 N N . LEU A 1 84 ? 18.173 36.334 27.122 1.00 41.31 84 LEU A N 1
ATOM 695 C CA . LEU A 1 84 ? 19.244 35.767 26.290 1.00 41.31 84 LEU A CA 1
ATOM 696 C C . LEU A 1 84 ? 20.459 36.705 26.200 1.00 41.31 84 LEU A C 1
ATOM 698 O O . LEU A 1 84 ? 21.602 36.249 26.229 1.00 41.31 84 LEU A O 1
ATOM 702 N N . LEU A 1 85 ? 20.230 38.022 26.157 1.00 43.34 85 LEU A N 1
ATOM 703 C CA . LEU A 1 85 ? 21.292 39.033 26.208 1.00 43.34 85 LEU A CA 1
ATOM 704 C C . LEU A 1 85 ? 22.019 39.048 27.563 1.00 43.34 85 LEU A C 1
ATOM 706 O O . LEU A 1 85 ? 23.242 39.187 27.592 1.00 43.34 85 LEU A O 1
ATOM 710 N N . ALA A 1 86 ? 21.302 38.859 28.675 1.00 43.38 86 ALA A N 1
ATOM 711 C CA . ALA A 1 86 ? 21.899 38.789 30.010 1.00 43.38 86 ALA A CA 1
ATOM 712 C C . ALA A 1 86 ? 22.761 37.525 30.212 1.00 43.38 86 ALA A C 1
ATOM 714 O O . ALA A 1 86 ? 23.834 37.606 30.812 1.00 43.38 86 ALA A O 1
ATOM 715 N N . GLN A 1 87 ? 22.339 36.381 29.661 1.00 39.50 87 GLN A N 1
ATOM 716 C CA . GLN A 1 87 ? 23.108 35.129 29.694 1.00 39.50 87 GLN A CA 1
ATOM 717 C C . GLN A 1 87 ? 24.395 35.211 28.859 1.00 39.50 87 GLN A C 1
ATOM 719 O O . GLN A 1 87 ? 25.447 34.742 29.297 1.00 39.50 87 GLN A O 1
ATOM 724 N N . LEU A 1 88 ? 24.357 35.882 27.702 1.00 41.00 88 LEU A N 1
ATOM 725 C CA . LEU A 1 88 ? 25.551 36.084 26.873 1.00 41.00 88 LEU A CA 1
ATOM 726 C C . LEU A 1 88 ? 26.600 36.985 27.554 1.00 41.00 88 LEU A C 1
ATOM 728 O O . LEU A 1 88 ? 27.801 36.772 27.392 1.00 41.00 88 LEU A O 1
ATOM 732 N N . LEU A 1 89 ? 26.154 37.970 28.341 1.00 39.12 89 LEU A N 1
ATOM 733 C CA . LEU A 1 89 ? 27.023 38.883 29.094 1.00 39.12 89 LEU A CA 1
ATOM 734 C C . LEU A 1 89 ? 27.688 38.233 30.321 1.00 39.12 89 LEU A C 1
ATOM 736 O O . LEU A 1 89 ? 28.761 38.682 30.730 1.00 39.12 89 LEU A O 1
ATOM 740 N N . GLN A 1 90 ? 27.091 37.182 30.898 1.00 38.88 90 GLN A N 1
ATOM 741 C CA . GLN A 1 90 ? 27.714 36.404 31.979 1.00 38.88 90 GLN A CA 1
ATOM 742 C C . GLN A 1 90 ? 28.806 35.459 31.463 1.00 38.88 90 GLN A C 1
ATOM 744 O O . GLN A 1 90 ? 29.827 35.300 32.126 1.00 38.88 90 GLN A O 1
ATOM 749 N N . TYR A 1 91 ? 28.655 34.911 30.252 1.00 37.59 91 TYR A N 1
ATOM 750 C CA . TYR A 1 91 ? 29.645 34.003 29.654 1.00 37.59 91 TYR A CA 1
ATOM 751 C C . TYR A 1 91 ? 30.959 34.704 29.248 1.00 37.59 91 TYR A C 1
ATOM 753 O O . TYR A 1 91 ? 31.985 34.055 29.065 1.00 37.59 91 TYR A O 1
ATOM 761 N N . GLN A 1 92 ? 30.954 36.036 29.117 1.00 39.91 92 GLN A N 1
ATOM 762 C CA . GLN A 1 92 ? 32.128 36.824 28.719 1.00 39.91 92 GLN A CA 1
ATOM 763 C C . GLN A 1 92 ? 32.979 37.358 29.893 1.00 39.91 92 GLN A C 1
ATOM 765 O O . GLN A 1 92 ? 34.024 37.951 29.634 1.00 39.91 92 GLN A O 1
ATOM 770 N N . ASN A 1 93 ? 32.597 37.148 31.164 1.00 35.47 93 ASN A N 1
ATOM 771 C CA . ASN A 1 93 ? 33.226 37.821 32.318 1.00 35.47 93 ASN A CA 1
ATOM 772 C C . ASN A 1 93 ? 33.782 36.885 33.425 1.00 35.47 93 ASN A C 1
ATOM 774 O O . ASN A 1 93 ? 33.386 36.993 34.585 1.00 35.47 93 ASN A O 1
ATOM 778 N N . GLY A 1 94 ? 34.788 36.060 33.093 1.00 31.91 94 GLY A N 1
ATOM 779 C CA . GLY A 1 94 ? 35.754 35.464 34.051 1.00 31.91 94 GLY A CA 1
ATOM 780 C C . GLY A 1 94 ? 35.740 33.926 34.086 1.00 31.91 94 GLY A C 1
ATOM 781 O O . GLY A 1 94 ? 34.677 33.331 34.050 1.00 31.91 94 GLY A O 1
ATOM 782 N N . ASN A 1 95 ? 36.846 33.178 34.152 1.00 32.78 95 ASN A N 1
ATOM 783 C CA . ASN A 1 95 ? 38.248 33.480 34.440 1.00 32.78 95 ASN A CA 1
ATOM 784 C C . ASN A 1 95 ? 39.159 32.477 33.707 1.00 32.78 95 ASN A C 1
ATOM 786 O O . ASN A 1 95 ? 38.838 31.301 33.566 1.00 32.78 95 ASN A O 1
ATOM 790 N N . THR A 1 96 ? 40.315 32.978 33.292 1.00 35.94 96 THR A N 1
ATOM 791 C CA . THR A 1 96 ? 41.466 32.272 32.727 1.00 35.94 96 THR A CA 1
ATOM 792 C C . THR A 1 96 ? 42.315 31.615 33.819 1.00 35.94 96 THR A C 1
ATOM 794 O O . THR A 1 96 ? 42.722 32.331 34.729 1.00 35.94 96 THR A O 1
ATOM 797 N N . GLU A 1 97 ? 42.656 30.329 33.689 1.00 28.78 97 GLU A N 1
ATOM 798 C CA . GLU A 1 97 ? 43.967 29.760 34.065 1.00 28.78 97 GLU A CA 1
ATOM 799 C C . GLU A 1 97 ? 44.174 28.361 33.431 1.00 28.78 97 GLU A C 1
ATOM 801 O O . GLU A 1 97 ? 43.223 27.701 33.026 1.00 28.78 97 GLU A O 1
ATOM 806 N N . GLU A 1 98 ? 45.446 28.004 33.239 1.00 27.73 98 GLU A N 1
ATOM 807 C CA . GLU A 1 98 ? 46.044 27.161 32.183 1.00 27.73 98 GLU A CA 1
ATOM 808 C C . GLU A 1 98 ? 46.132 25.624 32.496 1.00 27.73 98 GLU A C 1
ATOM 810 O O . GLU A 1 98 ? 45.594 25.191 33.512 1.00 27.73 98 GLU A O 1
ATOM 815 N N . PRO A 1 99 ? 46.728 24.759 31.629 1.00 36.34 99 PRO A N 1
ATOM 816 C CA . PRO A 1 99 ? 46.168 23.466 31.211 1.00 36.34 99 PRO A CA 1
ATOM 817 C C . PRO A 1 99 ? 46.708 22.236 31.966 1.00 36.34 99 PRO A C 1
ATOM 819 O O . PRO A 1 99 ? 47.849 22.224 32.426 1.00 36.34 99 PRO A O 1
ATOM 822 N N . LEU A 1 100 ? 45.937 21.141 31.971 1.00 23.30 100 LEU A N 1
ATOM 823 C CA . LEU A 1 100 ? 46.433 19.797 32.287 1.00 23.30 100 LEU A CA 1
ATOM 824 C C . LEU A 1 100 ? 45.976 18.779 31.234 1.00 23.30 100 LEU A C 1
ATOM 826 O O . LEU A 1 100 ? 44.801 18.683 30.889 1.00 23.30 100 LEU A O 1
ATOM 830 N N . GLU A 1 101 ? 46.965 18.056 30.714 1.00 26.70 101 GLU A N 1
ATOM 831 C CA . GLU A 1 101 ? 46.873 16.942 29.772 1.00 26.70 101 GLU A CA 1
ATOM 832 C C . GLU A 1 101 ? 46.022 15.792 30.331 1.00 26.70 101 GLU A C 1
ATOM 834 O O . GLU A 1 101 ? 46.214 15.405 31.480 1.00 26.70 101 GLU A O 1
ATOM 839 N N . THR A 1 102 ? 45.148 15.183 29.525 1.00 23.66 102 THR A N 1
ATOM 840 C CA . THR A 1 102 ? 45.288 13.807 28.990 1.00 23.66 102 THR A CA 1
ATOM 841 C C . THR A 1 102 ? 43.986 13.312 28.345 1.00 23.66 102 THR A C 1
ATOM 843 O O . THR A 1 102 ? 42.897 13.517 28.857 1.00 23.66 102 THR A O 1
ATOM 846 N N . GLU A 1 103 ? 44.182 12.651 27.203 1.00 25.05 103 GLU A N 1
ATOM 847 C CA . GLU A 1 103 ? 43.416 11.540 26.619 1.00 25.05 103 GLU A CA 1
ATOM 848 C C . GLU A 1 103 ? 41.919 11.658 26.261 1.00 25.05 103 GLU A C 1
ATOM 850 O O . GLU A 1 103 ? 41.039 11.860 27.081 1.00 25.05 103 GLU A O 1
ATOM 855 N N . GLN A 1 104 ? 41.689 11.337 24.978 1.00 28.84 104 GLN A N 1
ATOM 856 C CA . GLN A 1 104 ? 40.470 10.835 24.341 1.00 28.84 104 GLN A CA 1
ATOM 857 C C . GLN A 1 104 ? 39.218 11.726 24.353 1.00 28.84 104 GLN A C 1
ATOM 859 O O . GLN A 1 104 ? 38.545 11.906 25.355 1.00 28.84 104 GLN A O 1
ATOM 864 N N . VAL A 1 105 ? 38.867 12.173 23.140 1.00 24.67 105 VAL A N 1
ATOM 865 C CA . VAL A 1 105 ? 37.539 12.129 22.488 1.00 24.67 105 VAL A CA 1
ATOM 866 C C . VAL A 1 105 ? 37.424 13.350 21.570 1.00 24.67 105 VAL A C 1
ATOM 868 O O . VAL A 1 105 ? 37.009 14.427 21.976 1.00 24.67 105 VAL A O 1
ATOM 871 N N . ILE A 1 106 ? 37.785 13.179 20.293 1.00 24.41 106 ILE A N 1
ATOM 872 C CA . ILE A 1 106 ? 37.234 13.985 19.195 1.00 24.41 106 ILE A CA 1
ATOM 873 C C . ILE A 1 106 ? 37.017 13.055 18.003 1.00 24.41 106 ILE A C 1
ATOM 875 O O . ILE A 1 106 ? 37.958 12.673 17.313 1.00 24.41 106 ILE A O 1
ATOM 879 N N . SER A 1 107 ? 35.764 12.704 17.741 1.00 22.67 107 SER A N 1
ATOM 880 C CA . SER A 1 107 ? 35.093 13.079 16.489 1.00 22.67 107 SER A CA 1
ATOM 881 C C . SER A 1 107 ? 33.689 12.484 16.470 1.00 22.67 107 SER A C 1
ATOM 883 O O . SER A 1 107 ? 33.531 11.282 16.318 1.00 22.67 107 SER A O 1
ATOM 885 N N . ASN A 1 108 ? 32.683 13.338 16.677 1.00 22.38 108 ASN A N 1
ATOM 886 C CA . ASN A 1 108 ? 31.434 13.386 15.905 1.00 22.38 108 ASN A CA 1
ATOM 887 C C . ASN A 1 108 ? 30.471 14.395 16.544 1.00 22.38 108 ASN A C 1
ATOM 889 O O . ASN A 1 108 ? 29.501 14.027 17.188 1.00 22.38 108 ASN A O 1
ATOM 893 N N . ASN A 1 109 ? 30.730 15.685 16.322 1.00 22.56 109 ASN A N 1
ATOM 894 C CA . ASN A 1 109 ? 29.687 16.705 16.383 1.00 22.56 109 ASN A CA 1
ATOM 895 C C . ASN A 1 109 ? 29.492 17.253 14.968 1.00 22.56 109 ASN A C 1
ATOM 897 O O . ASN A 1 109 ? 30.279 18.069 14.484 1.00 22.56 109 ASN A O 1
ATOM 901 N N . ARG A 1 110 ? 28.435 16.786 14.297 1.00 24.39 110 ARG A N 1
ATOM 902 C CA . ARG A 1 110 ? 27.779 17.523 13.216 1.00 24.39 110 ARG A CA 1
ATOM 903 C C . ARG A 1 110 ? 26.376 17.873 13.684 1.00 24.39 110 ARG A C 1
ATOM 905 O O . ARG A 1 110 ? 25.541 17.010 13.905 1.00 24.39 110 ARG A O 1
ATOM 912 N N . ILE A 1 111 ? 26.200 19.175 13.846 1.00 22.92 111 ILE A N 1
ATOM 913 C CA . ILE A 1 111 ? 24.989 19.878 14.241 1.00 22.92 111 ILE A CA 1
ATOM 914 C C . ILE A 1 111 ? 23.921 19.664 13.159 1.00 22.92 111 ILE A C 1
ATOM 916 O O . ILE A 1 111 ? 24.098 20.099 12.020 1.00 22.92 111 ILE A O 1
ATOM 920 N N . ILE A 1 112 ? 22.820 19.010 13.528 1.00 24.45 112 ILE A N 1
ATOM 921 C CA . ILE A 1 112 ? 21.524 19.093 12.847 1.00 24.45 112 ILE A CA 1
ATOM 922 C C . ILE A 1 112 ? 20.693 20.083 13.670 1.00 24.45 112 ILE A C 1
ATOM 924 O O . ILE A 1 112 ? 20.590 19.946 14.886 1.00 24.45 112 ILE A O 1
ATOM 928 N N . ASN A 1 113 ? 20.155 21.117 13.022 1.00 22.95 113 ASN A N 1
ATOM 929 C CA . ASN A 1 113 ? 19.281 22.104 13.656 1.00 22.95 113 ASN A CA 1
ATOM 930 C C . ASN A 1 113 ? 17.979 21.428 14.114 1.00 22.95 113 ASN A C 1
ATOM 932 O O . ASN A 1 113 ? 17.109 21.152 13.289 1.00 22.95 113 ASN A O 1
ATOM 936 N N . GLY A 1 114 ? 17.873 21.165 15.416 1.00 24.19 114 GLY A N 1
ATOM 937 C CA . GLY A 1 114 ? 16.688 20.629 16.075 1.00 24.19 114 GLY A CA 1
ATOM 938 C C . GLY A 1 114 ? 15.712 21.721 16.515 1.00 24.19 114 GLY A C 1
ATOM 939 O O . GLY A 1 114 ? 16.104 22.770 17.032 1.00 24.19 114 GLY A O 1
ATOM 940 N N . LEU A 1 115 ? 14.426 21.442 16.318 1.00 24.28 115 LEU A N 1
ATOM 941 C CA . LEU A 1 115 ? 13.362 21.901 17.204 1.00 24.28 115 LEU A CA 1
ATOM 942 C C . LEU A 1 115 ? 13.578 21.187 18.548 1.00 24.28 115 LEU A C 1
ATOM 944 O O . LEU A 1 115 ? 13.702 19.968 18.567 1.00 24.28 115 LEU A O 1
ATOM 948 N N . TYR A 1 116 ? 13.686 21.947 19.636 1.00 24.86 116 TYR A N 1
ATOM 949 C CA . TYR A 1 116 ? 13.772 21.406 20.993 1.00 24.86 116 TYR A CA 1
ATOM 950 C C . TYR A 1 116 ? 12.436 20.751 21.374 1.00 24.86 116 TYR A C 1
ATOM 952 O O . TYR A 1 116 ? 11.426 21.451 21.459 1.00 24.86 116 TYR A O 1
ATOM 960 N N . ASP A 1 117 ? 12.460 19.445 21.630 1.00 29.56 117 ASP A N 1
ATOM 961 C CA . ASP A 1 117 ? 11.462 18.711 22.413 1.00 29.56 117 ASP A CA 1
ATOM 962 C C . ASP A 1 117 ? 12.182 18.116 23.630 1.00 29.56 117 ASP A C 1
ATOM 964 O O . ASP A 1 117 ? 12.466 16.926 23.691 1.00 29.56 117 ASP A O 1
ATOM 968 N N . ASP A 1 118 ? 12.560 18.986 24.568 1.00 28.73 118 ASP A N 1
ATOM 969 C CA . ASP A 1 118 ? 13.070 18.562 25.873 1.00 28.73 118 ASP A CA 1
ATOM 970 C C . ASP A 1 118 ? 11.908 18.633 26.872 1.00 28.73 118 ASP A C 1
ATOM 972 O O . ASP A 1 118 ? 11.829 19.533 27.712 1.00 28.73 118 ASP A O 1
ATOM 976 N N . THR A 1 119 ? 10.960 17.704 26.745 1.00 31.03 119 THR A N 1
ATOM 977 C CA . THR A 1 119 ? 10.117 17.300 27.873 1.00 31.03 119 THR A CA 1
ATOM 978 C C . THR A 1 119 ? 10.553 15.910 28.311 1.00 31.03 119 THR A C 1
ATOM 980 O O . THR A 1 119 ? 10.237 14.911 27.674 1.00 31.03 119 THR A O 1
ATOM 983 N N . GLU A 1 120 ? 11.320 15.834 29.399 1.00 34.59 120 GLU A N 1
ATOM 984 C CA . GLU A 1 120 ? 11.558 14.553 30.061 1.00 34.59 120 GLU A CA 1
ATOM 985 C C . GLU A 1 120 ? 10.257 14.122 30.743 1.00 34.59 120 GLU A C 1
ATOM 987 O O . GLU A 1 120 ? 9.779 14.745 31.696 1.00 34.59 120 GLU A O 1
ATOM 992 N N . HIS A 1 121 ? 9.655 13.070 30.197 1.00 38.09 121 HIS A N 1
ATOM 993 C CA . HIS A 1 121 ? 8.488 12.413 30.757 1.00 38.09 121 HIS A CA 1
ATOM 994 C C . HIS A 1 121 ? 8.963 11.276 31.659 1.00 38.09 121 HIS A C 1
ATOM 996 O O . HIS A 1 121 ? 9.652 10.368 31.195 1.00 38.09 121 HIS A O 1
ATOM 1002 N N . VAL A 1 122 ? 8.616 11.326 32.945 1.00 37.69 122 VAL A N 1
ATOM 1003 C CA . VAL A 1 122 ? 8.976 10.270 33.896 1.00 37.69 122 VAL A CA 1
ATOM 1004 C C . VAL A 1 122 ? 7.703 9.677 34.484 1.00 37.69 122 VAL A C 1
ATOM 1006 O O . VAL A 1 122 ? 6.944 10.352 35.182 1.00 37.69 122 VAL A O 1
ATOM 1009 N N . GLU A 1 123 ? 7.463 8.403 34.179 1.00 36.81 123 GLU A N 1
ATOM 1010 C CA . GLU A 1 123 ? 6.360 7.631 34.742 1.00 36.81 123 GLU A CA 1
ATOM 1011 C C . GLU A 1 123 ? 6.824 6.899 36.008 1.00 36.81 123 GLU A C 1
ATOM 1013 O O . GLU A 1 123 ? 7.834 6.198 35.995 1.00 36.81 123 GLU A O 1
ATOM 1018 N N . TYR A 1 124 ? 6.079 7.044 37.108 1.00 45.12 124 TYR A N 1
ATOM 1019 C CA . TYR A 1 124 ? 6.346 6.333 38.360 1.00 45.12 124 TYR A CA 1
ATOM 1020 C C . TYR A 1 124 ? 5.155 5.441 38.706 1.00 45.12 124 TYR A C 1
ATOM 1022 O O . TYR A 1 124 ? 4.140 5.927 39.203 1.00 45.12 124 TYR A O 1
ATOM 1030 N N . ASP A 1 125 ? 5.285 4.136 38.471 1.00 36.56 125 ASP A N 1
ATOM 1031 C CA . ASP A 1 125 ? 4.229 3.160 38.780 1.00 36.56 125 ASP A CA 1
ATOM 1032 C C . ASP A 1 125 ? 4.314 2.589 40.216 1.00 36.56 125 ASP A C 1
ATOM 1034 O O . ASP A 1 125 ? 3.332 2.023 40.692 1.00 36.56 125 ASP A O 1
ATOM 1038 N N . SER A 1 126 ? 5.435 2.747 40.945 1.00 41.09 126 SER A N 1
ATOM 1039 C CA . SER A 1 126 ? 5.670 2.040 42.228 1.00 41.09 126 SER A CA 1
ATOM 1040 C C . SER A 1 126 ? 5.897 2.898 43.482 1.00 41.09 126 SER A C 1
ATOM 1042 O O . SER A 1 126 ? 5.830 2.368 44.592 1.00 41.09 126 SER A O 1
ATOM 1044 N N . ASP A 1 127 ? 6.148 4.204 43.351 1.00 50.75 127 ASP A N 1
ATOM 1045 C CA . ASP A 1 127 ? 6.801 4.991 44.420 1.00 50.75 127 ASP A CA 1
ATOM 1046 C C . ASP A 1 127 ? 5.870 5.993 45.138 1.00 50.75 127 ASP A C 1
ATOM 1048 O O . ASP A 1 127 ? 6.307 6.856 45.912 1.00 50.75 127 ASP A O 1
ATOM 1052 N N . PHE A 1 128 ? 4.555 5.879 44.926 1.00 51.53 128 PHE A N 1
ATOM 1053 C CA . PHE A 1 128 ? 3.560 6.683 45.635 1.00 51.53 128 PHE A CA 1
ATOM 1054 C C . PHE A 1 128 ? 2.567 5.825 46.421 1.00 51.53 128 PHE A C 1
ATOM 1056 O O . PHE A 1 128 ? 2.183 4.727 46.032 1.00 51.53 128 PHE A O 1
ATOM 1063 N N . THR A 1 129 ? 2.125 6.353 47.559 1.00 54.31 129 THR A N 1
ATOM 1064 C CA . THR A 1 129 ? 1.050 5.773 48.367 1.00 54.31 129 THR A CA 1
ATOM 1065 C C . THR A 1 129 ? -0.144 6.712 48.390 1.00 54.31 129 THR A C 1
ATOM 1067 O O . THR A 1 129 ? -0.011 7.920 48.604 1.00 54.31 129 THR A O 1
ATOM 1070 N N . ILE A 1 130 ? -1.330 6.141 48.187 1.00 54.53 130 ILE A N 1
ATOM 1071 C CA . ILE A 1 130 ? -2.606 6.840 48.308 1.00 54.53 130 ILE A CA 1
ATOM 1072 C C . ILE A 1 130 ? -3.222 6.490 49.662 1.00 54.53 130 ILE A C 1
ATOM 1074 O O . ILE A 1 130 ? -3.546 5.335 49.934 1.00 54.53 130 ILE A O 1
ATOM 1078 N N . ALA A 1 131 ? -3.417 7.494 50.511 1.00 55.81 131 ALA A N 1
ATOM 1079 C CA . ALA A 1 131 ? -4.082 7.359 51.800 1.00 55.81 131 ALA A CA 1
ATOM 1080 C C . ALA A 1 131 ? -5.337 8.231 51.819 1.00 55.81 131 ALA A C 1
ATOM 1082 O O . ALA A 1 131 ? -5.231 9.416 52.107 1.00 55.81 131 ALA A O 1
ATOM 1083 N N . SER A 1 132 ? -6.492 7.629 51.506 1.00 54.47 132 SER A N 1
ATOM 1084 C CA . SER A 1 132 ? -7.881 8.140 51.520 1.00 54.47 132 SER A CA 1
ATOM 1085 C C . SER A 1 132 ? -8.160 9.542 50.959 1.00 54.47 132 SER A C 1
ATOM 1087 O O . SER A 1 132 ? -9.075 9.657 50.171 1.00 54.47 132 SER A O 1
ATOM 1089 N N . SER A 1 133 ? -7.414 10.588 51.300 1.00 53.78 133 SER A N 1
ATOM 1090 C CA . SER A 1 133 ? -7.520 11.970 50.812 1.00 53.78 133 SER A CA 1
ATOM 1091 C C . SER A 1 133 ? -6.137 12.597 50.570 1.00 53.78 133 SER A C 1
ATOM 1093 O O . SER A 1 133 ? -5.971 13.809 50.676 1.00 53.78 133 SER A O 1
ATOM 1095 N N . LYS A 1 134 ? -5.110 11.770 50.349 1.00 53.84 134 LYS A N 1
ATOM 1096 C CA . LYS A 1 134 ? -3.712 12.197 50.337 1.00 53.84 134 LYS A CA 1
ATOM 1097 C C . LYS A 1 134 ? -2.874 11.329 49.407 1.00 53.84 134 LYS A C 1
ATOM 1099 O O . LYS A 1 134 ? -2.929 10.105 49.515 1.00 53.84 134 LYS A O 1
ATOM 1104 N N . VAL A 1 135 ? -2.080 11.953 48.542 1.00 56.06 135 VAL A N 1
ATOM 1105 C CA . VAL A 1 135 ? -1.058 11.286 47.721 1.00 56.06 135 VAL A CA 1
ATOM 1106 C C . VAL A 1 135 ? 0.312 11.626 48.296 1.00 56.06 135 VAL A C 1
ATOM 1108 O O . VAL A 1 135 ? 0.640 12.799 48.487 1.00 56.06 135 VAL A O 1
ATOM 1111 N N . ILE A 1 136 ? 1.102 10.601 48.608 1.00 54.81 136 ILE A N 1
ATOM 1112 C CA . ILE A 1 136 ? 2.441 10.737 49.186 1.00 54.81 136 ILE A CA 1
ATOM 1113 C C . ILE A 1 136 ? 3.433 10.087 48.233 1.00 54.81 136 ILE A C 1
ATOM 1115 O O . ILE A 1 136 ? 3.342 8.887 47.989 1.00 54.81 136 ILE A O 1
ATOM 1119 N N . TYR A 1 137 ? 4.396 10.858 47.738 1.00 56.03 137 TYR A N 1
ATOM 1120 C CA . TYR A 1 137 ? 5.507 10.322 46.956 1.00 56.03 137 TYR A CA 1
ATOM 1121 C C . TYR A 1 137 ? 6.744 10.175 47.838 1.00 56.03 137 TYR A C 1
ATOM 1123 O O . TYR A 1 137 ? 7.158 11.126 48.517 1.00 56.03 137 TYR A O 1
ATOM 1131 N N . THR A 1 138 ? 7.315 8.973 47.843 1.00 52.19 138 THR A N 1
ATOM 1132 C CA . THR A 1 138 ? 8.460 8.625 48.687 1.00 52.19 138 THR A CA 1
ATOM 1133 C C . THR A 1 138 ? 9.589 8.133 47.799 1.00 52.19 138 THR A C 1
ATOM 1135 O O . THR A 1 138 ? 9.407 7.195 47.038 1.00 52.19 138 THR A O 1
ATOM 1138 N N . HIS A 1 139 ? 10.762 8.756 47.907 1.00 46.00 139 HIS A N 1
ATOM 1139 C CA . HIS A 1 139 ? 11.950 8.287 47.197 1.00 46.00 139 HIS A CA 1
ATOM 1140 C C . HIS A 1 139 ? 12.339 6.882 47.674 1.00 46.00 139 HIS A C 1
ATOM 1142 O O . HIS A 1 139 ? 12.130 6.551 48.844 1.00 46.00 139 HIS A O 1
ATOM 1148 N N . SER A 1 140 ? 13.035 6.117 46.833 1.00 41.59 140 SER A N 1
ATOM 1149 C CA . SER A 1 140 ? 13.602 4.794 47.150 1.00 41.59 140 SER A CA 1
ATOM 1150 C C . SER A 1 140 ? 14.453 4.747 48.437 1.00 41.59 140 SER A C 1
ATOM 1152 O O . SER A 1 140 ? 14.620 3.694 49.046 1.00 41.59 140 SER A O 1
ATOM 1154 N N . ALA A 1 141 ? 14.936 5.901 48.911 1.00 45.00 141 ALA A N 1
ATOM 1155 C CA . ALA A 1 141 ? 15.662 6.067 50.175 1.00 45.00 141 ALA A CA 1
ATOM 1156 C C . ALA A 1 141 ? 14.763 6.255 51.425 1.00 45.00 141 ALA A C 1
ATOM 1158 O O . ALA A 1 141 ? 15.276 6.511 52.513 1.00 45.00 141 ALA A O 1
ATOM 1159 N N . GLY A 1 142 ? 13.434 6.176 51.293 1.00 43.38 142 GLY A N 1
ATOM 1160 C CA . GLY A 1 142 ? 12.466 6.313 52.392 1.00 43.38 142 GLY A CA 1
ATOM 1161 C C . GLY A 1 142 ? 12.111 7.754 52.789 1.00 43.38 142 GLY A C 1
ATOM 1162 O O . GLY A 1 142 ? 11.409 7.960 53.778 1.00 43.38 142 GLY A O 1
ATOM 1163 N N . ASN A 1 143 ? 12.571 8.755 52.033 1.00 46.84 143 ASN A N 1
ATOM 1164 C CA . ASN A 1 143 ? 12.276 10.167 52.290 1.00 46.84 143 ASN A CA 1
ATOM 1165 C C . ASN A 1 143 ? 11.011 10.611 51.536 1.00 46.84 143 ASN A C 1
ATOM 1167 O O . ASN A 1 143 ? 10.921 10.429 50.321 1.00 46.84 143 ASN A O 1
ATOM 1171 N N . THR A 1 144 ? 10.053 11.231 52.235 1.00 44.28 144 THR A N 1
ATOM 1172 C CA . THR A 1 144 ? 8.877 11.859 51.606 1.00 44.28 144 THR A CA 1
ATOM 1173 C C . THR A 1 144 ? 9.303 13.119 50.859 1.00 44.28 144 THR A C 1
ATOM 1175 O O . THR A 1 144 ? 9.782 14.065 51.480 1.00 44.28 144 THR A O 1
ATOM 1178 N N . LEU A 1 145 ? 9.112 13.135 49.540 1.00 51.19 145 LEU A N 1
ATOM 1179 C CA . LEU A 1 145 ? 9.527 14.246 48.678 1.00 51.19 145 LEU A CA 1
ATOM 1180 C C . LEU A 1 145 ? 8.413 15.281 48.492 1.00 51.19 145 LEU A C 1
ATOM 1182 O O . LEU A 1 145 ? 8.666 16.485 48.529 1.00 51.19 145 LEU A O 1
ATOM 1186 N N . PHE A 1 146 ? 7.164 14.835 48.352 1.00 57.00 146 PHE A N 1
ATOM 1187 C CA . PHE A 1 146 ? 6.013 15.732 48.396 1.00 57.00 146 PHE A CA 1
ATOM 1188 C C . PHE A 1 146 ? 4.768 15.042 48.940 1.00 57.00 146 PHE A C 1
ATOM 1190 O O . PHE A 1 146 ? 4.673 13.818 49.061 1.00 57.00 146 PHE A O 1
ATOM 1197 N N . THR A 1 147 ? 3.802 15.876 49.293 1.00 52.84 147 THR A N 1
ATOM 1198 C CA . THR A 1 147 ? 2.503 15.477 49.800 1.00 52.84 147 THR A CA 1
ATOM 1199 C C . THR A 1 147 ? 1.420 16.316 49.137 1.00 52.84 147 THR A C 1
ATOM 1201 O O . THR A 1 147 ? 1.473 17.543 49.215 1.00 52.84 147 THR A O 1
ATOM 1204 N N . TRP A 1 148 ? 0.426 15.660 48.540 1.00 57.03 148 TRP A N 1
ATOM 1205 C CA . TRP A 1 148 ? -0.744 16.299 47.944 1.00 57.03 148 TRP A CA 1
ATOM 1206 C C . TRP A 1 148 ? -2.005 15.926 48.720 1.00 57.03 148 TRP A C 1
ATOM 1208 O O . TRP A 1 148 ? -2.441 14.776 48.682 1.00 57.03 148 TRP A O 1
ATOM 1218 N N . ASP A 1 149 ? -2.585 16.892 49.429 1.00 54.97 149 ASP A N 1
ATOM 1219 C CA . ASP A 1 149 ? -3.864 16.720 50.109 1.00 54.97 149 ASP A CA 1
ATOM 1220 C C . ASP A 1 149 ? -5.012 17.017 49.123 1.00 54.97 149 ASP A C 1
ATOM 1222 O O . ASP A 1 149 ? -5.122 18.113 48.560 1.00 54.97 149 ASP A O 1
ATOM 1226 N N . LEU A 1 150 ? -5.860 16.012 48.901 1.00 52.88 150 LEU A N 1
ATOM 1227 C CA . LEU A 1 150 ? -7.037 16.061 48.036 1.00 52.88 150 LEU A CA 1
ATOM 1228 C C . LEU A 1 150 ? -8.262 16.493 48.854 1.00 52.88 150 LEU A C 1
ATOM 1230 O O . LEU A 1 150 ? -8.461 16.033 49.978 1.00 52.88 150 LEU A O 1
ATOM 1234 N N . ASN A 1 151 ? -9.123 17.343 48.289 1.00 48.38 151 ASN A N 1
ATOM 1235 C CA . ASN A 1 151 ? -10.322 17.820 49.007 1.00 48.38 151 ASN A CA 1
ATOM 1236 C C . ASN A 1 151 ? -11.432 16.790 49.113 1.00 48.38 151 ASN A C 1
ATOM 1238 O O . ASN A 1 151 ? -12.317 16.927 49.955 1.00 48.38 151 ASN A O 1
ATOM 1242 N N . GLN A 1 152 ? -11.406 15.800 48.228 1.00 49.66 152 GLN A N 1
ATOM 1243 C CA . GLN A 1 152 ? -12.329 14.685 48.226 1.00 49.66 152 GLN A CA 1
ATOM 1244 C C . GLN A 1 152 ? -11.524 13.396 48.334 1.00 49.66 152 GLN A C 1
ATOM 1246 O O . GLN A 1 152 ? -10.439 13.300 47.749 1.00 49.66 152 GLN A O 1
ATOM 1251 N N . PRO A 1 153 ? -12.020 12.414 49.097 1.00 53.12 153 PRO A N 1
ATOM 1252 C CA . PRO A 1 153 ? -11.357 11.138 49.169 1.00 53.12 153 PRO A CA 1
ATOM 1253 C C . PRO A 1 153 ? -11.417 10.412 47.823 1.00 53.12 153 PRO A C 1
ATOM 1255 O O . PRO A 1 153 ? -12.429 10.470 47.126 1.00 53.12 153 PRO A O 1
ATOM 1258 N N . LEU A 1 154 ? -10.331 9.722 47.474 1.00 56.81 154 LEU A N 1
ATOM 1259 C CA . LEU A 1 154 ? -10.289 8.884 46.278 1.00 56.81 154 LEU A CA 1
ATOM 1260 C C . LEU A 1 154 ? -11.177 7.651 46.463 1.00 56.81 154 LEU A C 1
ATOM 1262 O O . LEU A 1 154 ? -11.354 7.140 47.574 1.00 56.81 154 LEU A O 1
ATOM 1266 N N . GLU A 1 155 ? -11.747 7.185 45.359 1.00 54.09 155 GLU A N 1
ATOM 1267 C CA . GLU A 1 155 ? -12.663 6.057 45.347 1.00 54.09 155 GLU A CA 1
ATOM 1268 C C . GLU A 1 155 ? -11.897 4.761 45.648 1.00 54.09 155 GLU A C 1
ATOM 1270 O O . GLU A 1 155 ? -10.805 4.502 45.141 1.00 54.09 155 GLU A O 1
ATOM 1275 N N . THR A 1 156 ? -12.433 3.950 46.557 1.00 50.78 156 THR A N 1
ATOM 1276 C CA . THR A 1 156 ? -11.725 2.769 47.061 1.00 50.78 156 THR A CA 1
ATOM 1277 C C . THR A 1 156 ? -11.832 1.627 46.052 1.00 50.78 156 THR A C 1
ATOM 1279 O O . THR A 1 156 ? -12.932 1.288 45.630 1.00 50.78 156 THR A O 1
ATOM 1282 N N . GLY A 1 157 ? -10.708 0.996 45.697 1.00 51.56 157 GLY A N 1
ATOM 1283 C CA . GLY A 1 157 ? -10.679 -0.107 44.723 1.00 51.56 157 GLY A CA 1
ATOM 1284 C C . GLY A 1 157 ? -10.511 0.324 43.260 1.00 51.56 157 GLY A C 1
ATOM 1285 O O . GLY A 1 157 ? -10.575 -0.527 42.377 1.00 51.56 157 GLY A O 1
ATOM 1286 N N . VAL A 1 158 ? -10.277 1.614 43.004 1.00 50.12 158 VAL A N 1
ATOM 1287 C CA . VAL A 1 158 ? -9.863 2.139 41.697 1.00 50.12 158 VAL A CA 1
ATOM 1288 C C . VAL A 1 158 ? -8.335 2.159 41.627 1.00 50.12 158 VAL A C 1
ATOM 1290 O O . VAL A 1 158 ? -7.680 2.592 42.575 1.00 50.12 158 VAL A O 1
ATOM 1293 N N . ASP A 1 159 ? -7.771 1.677 40.516 1.00 54.56 159 ASP A N 1
ATOM 1294 C CA . ASP A 1 159 ? -6.333 1.782 40.258 1.00 54.56 159 ASP A CA 1
ATOM 1295 C C . ASP A 1 159 ? -6.024 3.175 39.691 1.00 54.56 159 ASP A C 1
ATOM 1297 O O . ASP A 1 159 ? -6.634 3.600 38.703 1.00 54.56 159 ASP A O 1
ATOM 1301 N N . TYR A 1 160 ? -5.116 3.903 40.338 1.00 53.94 160 TYR A N 1
ATOM 1302 C CA . TYR A 1 160 ? -4.781 5.282 39.989 1.00 53.94 160 TYR A CA 1
ATOM 1303 C C . TYR A 1 160 ? -3.343 5.369 39.463 1.00 53.94 160 TYR A C 1
ATOM 1305 O O . TYR A 1 160 ? -2.455 4.733 40.017 1.00 53.94 160 TYR A O 1
ATOM 1313 N N . LYS A 1 161 ? -3.093 6.189 38.436 1.00 56.06 161 LYS A N 1
ATOM 1314 C CA . LYS A 1 161 ? -1.756 6.505 37.899 1.00 56.06 161 LYS A CA 1
ATOM 1315 C C . LYS A 1 161 ? -1.433 7.976 38.142 1.00 56.06 161 LYS A C 1
ATOM 1317 O O . LYS A 1 161 ? -2.235 8.834 37.779 1.00 56.06 161 LYS A O 1
ATOM 1322 N N . LEU A 1 162 ? -0.273 8.279 38.721 1.00 52.22 162 LEU A N 1
ATOM 1323 C CA . LEU A 1 162 ? 0.238 9.646 38.835 1.00 52.22 162 LEU A CA 1
ATOM 1324 C C . LEU A 1 162 ? 1.272 9.905 37.732 1.00 52.22 162 LEU A C 1
ATOM 1326 O O . LEU A 1 162 ? 2.215 9.141 37.569 1.00 52.22 162 LEU A O 1
ATOM 1330 N N . ILE A 1 163 ? 1.116 11.013 37.017 1.00 51.47 163 ILE A N 1
ATOM 1331 C CA . ILE A 1 163 ? 2.066 11.522 36.029 1.00 51.47 163 ILE A CA 1
ATOM 1332 C C . ILE A 1 163 ? 2.612 12.862 36.515 1.00 51.47 163 ILE A C 1
ATOM 1334 O O . ILE A 1 163 ? 1.853 13.711 36.995 1.00 51.47 163 ILE A O 1
ATOM 1338 N N . ILE A 1 164 ? 3.924 13.050 36.371 1.00 51.28 164 ILE A N 1
ATOM 1339 C CA . ILE A 1 164 ? 4.622 14.292 36.698 1.00 51.28 164 ILE A CA 1
ATOM 1340 C C . ILE A 1 164 ? 5.375 14.755 35.447 1.00 51.28 164 ILE A C 1
ATOM 1342 O O . ILE A 1 164 ? 6.348 14.126 35.049 1.00 51.28 164 ILE A O 1
ATOM 1346 N N . ASP A 1 165 ? 4.942 15.853 34.830 1.00 48.62 165 ASP A N 1
ATOM 1347 C CA . ASP A 1 165 ? 5.644 16.447 33.688 1.00 48.62 165 ASP A CA 1
ATOM 1348 C C . ASP A 1 165 ? 6.545 17.579 34.173 1.00 48.62 165 ASP A C 1
ATOM 1350 O O . ASP A 1 165 ? 6.054 18.572 34.716 1.00 48.62 165 ASP A O 1
ATOM 1354 N N . ILE A 1 166 ? 7.853 17.484 33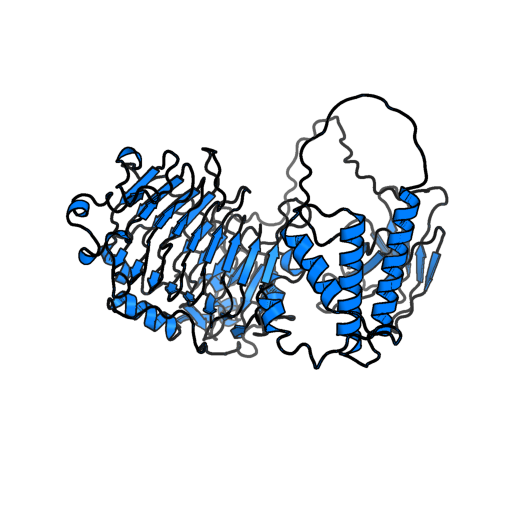.947 1.00 47.69 166 ILE A N 1
ATOM 1355 C CA . ILE A 1 166 ? 8.753 18.613 34.189 1.00 47.69 166 ILE A CA 1
ATOM 1356 C C . ILE A 1 166 ? 8.639 19.558 32.993 1.00 47.69 166 ILE A C 1
ATOM 1358 O O . ILE A 1 166 ? 9.026 19.245 31.873 1.00 47.69 166 ILE A O 1
ATOM 1362 N N . ILE A 1 167 ? 8.062 20.731 33.231 1.00 44.94 167 ILE A N 1
ATOM 1363 C CA . ILE A 1 167 ? 7.730 21.707 32.189 1.00 44.94 167 ILE A CA 1
ATOM 1364 C C . ILE A 1 167 ? 8.982 22.480 31.757 1.00 44.94 167 ILE A C 1
ATOM 1366 O O . ILE A 1 167 ? 9.042 22.986 30.637 1.00 44.94 167 ILE A O 1
ATOM 1370 N N . ASN A 1 168 ? 9.967 22.638 32.647 1.00 44.38 168 ASN A N 1
ATOM 1371 C CA . ASN A 1 168 ? 11.240 23.279 32.326 1.00 44.38 168 ASN A CA 1
ATOM 1372 C C . ASN A 1 168 ? 12.343 22.989 33.357 1.00 44.38 168 ASN A C 1
ATOM 1374 O O . ASN A 1 168 ? 12.090 22.604 34.497 1.00 44.38 168 ASN A O 1
ATOM 1378 N N . SER A 1 169 ? 13.579 23.317 32.973 1.00 37.53 169 SER A N 1
ATOM 1379 C CA . SER A 1 169 ? 14.787 23.250 33.808 1.00 37.53 169 SER A CA 1
ATOM 1380 C C . SER A 1 169 ? 14.789 24.190 35.023 1.00 37.53 169 SER A C 1
ATOM 1382 O O . SER A 1 169 ? 15.727 24.169 35.814 1.00 37.53 169 SER A O 1
ATOM 1384 N N . SER A 1 170 ? 13.753 25.021 35.196 1.00 39.72 170 SER A N 1
ATOM 1385 C CA . SER A 1 170 ? 13.568 25.882 36.376 1.00 39.72 170 SER A CA 1
ATOM 1386 C C . SER A 1 170 ? 12.753 25.205 37.487 1.00 39.72 170 SER A C 1
ATOM 1388 O O . SER A 1 170 ? 12.409 25.857 38.470 1.00 39.72 170 SER A O 1
ATOM 1390 N N . GLY A 1 171 ? 12.445 23.909 37.347 1.00 43.00 171 GLY A N 1
ATOM 1391 C CA . GLY A 1 171 ? 11.761 23.117 38.372 1.00 43.00 171 GLY A CA 1
ATOM 1392 C C . GLY A 1 171 ? 10.239 23.250 38.358 1.00 43.00 171 GLY A C 1
ATOM 1393 O O . GLY A 1 171 ? 9.587 22.859 39.327 1.00 43.00 171 GLY A O 1
ATOM 1394 N N . ASN A 1 172 ? 9.657 23.795 37.285 1.00 46.78 172 ASN A N 1
ATOM 1395 C CA . ASN A 1 172 ? 8.206 23.812 37.129 1.00 46.78 172 ASN A CA 1
ATOM 1396 C C . ASN A 1 172 ? 7.729 22.407 36.765 1.00 46.78 172 ASN A C 1
ATOM 1398 O O . ASN A 1 172 ? 8.170 21.860 35.755 1.00 46.78 172 ASN A O 1
ATOM 1402 N N . ALA A 1 173 ? 6.801 21.854 37.541 1.00 47.47 173 ALA A N 1
ATOM 1403 C CA . ALA A 1 173 ? 6.225 20.541 37.283 1.00 47.47 173 ALA A CA 1
ATOM 1404 C C . ALA A 1 173 ? 4.699 20.618 37.155 1.00 47.47 173 ALA A C 1
ATOM 1406 O O . ALA A 1 173 ? 4.045 21.424 37.826 1.00 47.47 173 ALA A O 1
ATOM 1407 N N . ARG A 1 174 ? 4.141 19.767 36.291 1.00 50.84 174 ARG A N 1
ATOM 1408 C CA . ARG A 1 174 ? 2.713 19.485 36.171 1.00 50.84 174 ARG A CA 1
ATOM 1409 C C . ARG A 1 174 ? 2.433 18.126 36.784 1.00 50.84 174 ARG A C 1
ATOM 1411 O O . ARG A 1 174 ? 3.091 17.161 36.434 1.00 50.84 174 ARG A O 1
ATOM 1418 N N . PHE A 1 175 ? 1.433 18.037 37.648 1.00 52.69 175 PHE A N 1
ATOM 1419 C CA . PHE A 1 175 ? 0.999 16.773 38.245 1.00 52.69 175 PHE A CA 1
ATOM 1420 C C . PHE A 1 175 ? -0.367 16.403 37.678 1.00 52.69 175 PHE A C 1
ATOM 1422 O O . PHE A 1 175 ? -1.227 17.277 37.579 1.00 52.69 175 PHE A O 1
ATOM 1429 N N . ARG A 1 176 ? -0.565 15.138 37.304 1.00 55.53 176 ARG A N 1
ATOM 1430 C CA . ARG A 1 176 ? -1.824 14.611 36.757 1.00 55.53 176 ARG A CA 1
ATOM 1431 C C . ARG A 1 176 ? -2.115 13.246 37.378 1.00 55.53 176 ARG A C 1
ATOM 1433 O O . ARG A 1 176 ? -1.243 12.388 37.372 1.00 55.53 176 ARG A O 1
ATOM 1440 N N . LEU A 1 177 ? -3.314 13.031 37.918 1.00 51.94 177 LEU A N 1
ATOM 1441 C CA . LEU A 1 177 ? -3.731 11.749 38.502 1.00 51.94 177 LEU A CA 1
ATOM 1442 C C . LEU A 1 177 ? -4.878 11.159 37.671 1.00 51.94 177 LEU A C 1
ATOM 1444 O O . LEU A 1 177 ? -5.878 11.835 37.451 1.00 51.94 177 LEU A O 1
ATOM 1448 N N . PHE A 1 178 ? -4.746 9.910 37.231 1.00 52.00 178 PHE A N 1
ATOM 1449 C CA . PHE A 1 178 ? -5.692 9.224 36.347 1.00 52.00 178 PHE A CA 1
ATOM 1450 C C . PHE A 1 178 ? -6.279 7.996 37.032 1.00 52.00 178 PHE A C 1
ATOM 1452 O O . PHE A 1 178 ? -5.541 7.254 37.665 1.00 52.00 178 PHE A O 1
ATOM 1459 N N . ALA A 1 179 ? -7.577 7.740 36.872 1.00 54.06 179 ALA A N 1
ATOM 1460 C CA . ALA A 1 179 ? -8.184 6.453 37.209 1.00 54.06 179 ALA A CA 1
ATOM 1461 C C . ALA A 1 179 ? -8.101 5.534 35.982 1.00 54.06 179 ALA A C 1
ATOM 1463 O O . ALA A 1 179 ? -8.664 5.865 34.942 1.00 54.06 179 ALA A O 1
ATOM 1464 N N . LYS A 1 180 ? -7.434 4.381 36.087 1.00 50.41 180 LYS A N 1
ATOM 1465 C CA . LYS A 1 180 ? -7.223 3.466 34.949 1.00 50.41 180 LYS A CA 1
ATOM 1466 C C . LYS A 1 180 ? -8.514 2.824 34.412 1.00 50.41 180 LYS A C 1
ATOM 1468 O O . LYS A 1 180 ? -8.516 2.338 33.290 1.00 50.41 180 LYS A O 1
ATOM 1473 N N . ASN A 1 181 ? -9.612 2.851 35.180 1.00 46.34 181 ASN A N 1
ATOM 1474 C CA . ASN A 1 181 ? -10.824 2.062 34.907 1.00 46.34 181 ASN A CA 1
ATOM 1475 C C . ASN A 1 181 ? -12.107 2.883 34.640 1.00 46.34 181 ASN A C 1
ATOM 1477 O O . ASN A 1 181 ? -13.197 2.313 34.666 1.00 46.34 181 ASN A O 1
ATOM 1481 N N . LEU A 1 182 ? -12.031 4.200 34.409 1.00 38.75 182 LEU A N 1
ATOM 1482 C CA . LEU A 1 182 ? -13.217 5.029 34.134 1.00 38.75 182 LEU A CA 1
ATOM 1483 C C . LEU A 1 182 ? -13.060 5.810 32.823 1.00 38.75 182 LEU A C 1
ATOM 1485 O O . LEU A 1 182 ? -12.122 6.582 32.663 1.00 38.75 182 LEU A O 1
ATOM 1489 N N . ALA A 1 183 ? -14.039 5.663 31.924 1.00 36.47 183 ALA A N 1
ATOM 1490 C CA . ALA A 1 183 ? -14.154 6.324 30.615 1.00 36.47 183 ALA A CA 1
ATOM 1491 C C . ALA A 1 183 ? -14.350 7.862 30.671 1.00 36.47 183 ALA A C 1
ATOM 1493 O O . ALA A 1 183 ? -14.731 8.487 29.685 1.00 36.47 183 ALA A O 1
ATOM 1494 N N . THR A 1 184 ? -14.110 8.493 31.821 1.00 35.78 184 THR A N 1
ATOM 1495 C CA . THR A 1 184 ? -14.241 9.940 32.025 1.00 35.78 184 THR A CA 1
ATOM 1496 C C . THR A 1 184 ? -13.029 10.467 32.779 1.00 35.78 184 THR A C 1
ATOM 1498 O O . THR A 1 184 ? -12.853 10.190 33.967 1.00 35.78 184 THR A O 1
ATOM 1501 N N . LEU A 1 185 ? -12.212 11.256 32.078 1.00 35.03 185 LEU A N 1
ATOM 1502 C CA . LEU A 1 185 ? -11.095 12.004 32.642 1.00 35.03 185 LEU A CA 1
ATOM 1503 C C . LEU A 1 185 ? -11.606 13.056 33.631 1.00 35.03 185 LEU A C 1
ATOM 1505 O O . LEU A 1 185 ? -12.401 13.922 33.271 1.00 35.03 185 LEU A O 1
ATOM 1509 N N . THR A 1 186 ? -11.099 13.025 34.861 1.00 39.03 186 THR A N 1
ATOM 1510 C CA . THR A 1 186 ? -11.114 14.205 35.733 1.00 39.03 186 THR A CA 1
ATOM 1511 C C . THR A 1 186 ? -9.682 14.710 35.821 1.00 39.03 186 THR A C 1
ATOM 1513 O O . THR A 1 186 ? -8.843 14.108 36.483 1.00 39.03 186 THR A O 1
ATOM 1516 N N . GLU A 1 187 ? -9.379 15.776 35.085 1.00 39.12 187 GLU A N 1
ATOM 1517 C CA . GLU A 1 187 ? -8.056 16.394 35.064 1.00 39.12 187 GLU A CA 1
ATOM 1518 C C . GLU A 1 187 ? -7.922 17.356 36.256 1.00 39.12 187 GLU A C 1
ATOM 1520 O O . GLU A 1 187 ? -8.655 18.342 36.350 1.00 39.12 187 GLU A O 1
ATOM 1525 N N . LEU A 1 188 ? -6.980 17.100 37.167 1.00 41.56 188 LEU A N 1
ATOM 1526 C CA . LEU A 1 188 ? -6.483 18.130 38.083 1.00 41.56 188 LEU A CA 1
ATOM 1527 C C . LEU A 1 188 ? -5.139 18.626 37.558 1.00 41.56 188 LEU A C 1
ATOM 1529 O O . LEU A 1 188 ? -4.168 17.877 37.552 1.00 41.56 188 LEU A O 1
ATOM 1533 N N . VAL A 1 189 ? -5.088 19.889 37.134 1.00 38.25 189 VAL A N 1
ATOM 1534 C CA . VAL A 1 189 ? -3.862 20.543 36.657 1.00 38.25 189 VAL A CA 1
ATOM 1535 C C . VAL A 1 189 ? -3.308 21.454 37.744 1.00 38.25 189 VAL A C 1
ATOM 1537 O O . VAL A 1 189 ? -3.996 22.350 38.232 1.00 38.25 189 VAL A O 1
ATOM 1540 N N . ALA A 1 190 ? -2.029 21.279 38.066 1.00 43.56 190 ALA A N 1
ATOM 1541 C CA . ALA A 1 190 ? -1.255 22.195 38.893 1.00 43.56 190 ALA A CA 1
ATOM 1542 C C . ALA A 1 190 ? -0.012 22.661 38.127 1.00 43.56 190 ALA A C 1
ATOM 1544 O O . ALA A 1 190 ? 0.683 21.835 37.549 1.00 43.56 190 ALA A O 1
ATOM 1545 N N . ASN A 1 191 ? 0.283 23.964 38.153 1.00 42.22 191 ASN A N 1
ATOM 1546 C CA . ASN A 1 191 ? 1.554 24.524 37.686 1.00 42.22 191 ASN A CA 1
ATOM 1547 C C . ASN A 1 191 ? 2.277 25.120 38.901 1.00 42.22 191 ASN A C 1
ATOM 1549 O O . ASN A 1 191 ? 1.684 25.935 39.612 1.00 42.22 191 ASN A O 1
ATOM 1553 N N . THR A 1 192 ? 3.529 24.738 39.148 1.00 43.66 192 THR A N 1
ATOM 1554 C CA . THR A 1 192 ? 4.331 25.270 40.264 1.00 43.66 192 THR A CA 1
ATOM 1555 C C . THR A 1 192 ? 5.570 26.013 39.765 1.00 43.66 192 THR A C 1
ATOM 1557 O O . THR A 1 192 ? 6.018 25.784 38.643 1.00 43.66 192 THR A O 1
ATOM 1560 N N . THR A 1 193 ? 6.108 26.900 40.609 1.00 36.59 193 THR A N 1
ATOM 1561 C CA . THR A 1 193 ? 7.398 27.585 40.420 1.00 36.59 193 THR A CA 1
ATOM 1562 C C . THR A 1 193 ? 8.297 27.246 41.607 1.00 36.59 193 THR A C 1
ATOM 1564 O O . THR A 1 193 ? 7.855 27.358 42.751 1.00 36.59 193 THR A O 1
ATOM 1567 N N . TYR A 1 194 ? 9.535 26.815 41.364 1.00 37.09 194 TYR A N 1
ATOM 1568 C CA . TYR A 1 194 ? 10.458 26.405 42.427 1.00 37.09 194 TYR A CA 1
ATOM 1569 C C . TYR A 1 194 ? 11.036 27.614 43.193 1.00 37.09 194 TYR A C 1
ATOM 1571 O O . TYR A 1 194 ? 11.562 28.540 42.579 1.00 37.09 194 TYR A O 1
ATOM 1579 N N . ASP A 1 195 ? 10.977 27.593 44.533 1.00 37.75 195 ASP A N 1
ATOM 1580 C CA . ASP A 1 195 ? 11.777 28.463 45.415 1.00 37.75 195 ASP A CA 1
ATOM 1581 C C . ASP A 1 195 ? 12.187 27.683 46.683 1.00 37.75 195 ASP A C 1
ATOM 1583 O O . ASP A 1 195 ? 11.384 26.926 47.237 1.00 37.75 195 ASP A O 1
ATOM 1587 N N . ASN A 1 196 ? 13.446 27.835 47.108 1.00 34.41 196 ASN A N 1
ATOM 1588 C CA . ASN A 1 196 ? 14.196 26.972 48.038 1.00 34.41 196 ASN A CA 1
ATOM 1589 C C . ASN A 1 196 ? 13.661 26.998 49.495 1.00 34.41 196 ASN A C 1
ATOM 1591 O O . ASN A 1 196 ? 14.279 27.572 50.394 1.00 34.41 196 ASN A O 1
ATOM 1595 N N . GLY A 1 197 ? 12.537 26.324 49.766 1.00 36.66 197 GLY A N 1
ATOM 1596 C CA . GLY A 1 197 ? 12.020 26.095 51.122 1.00 36.66 197 GLY A CA 1
ATOM 1597 C C . GLY A 1 197 ? 10.773 25.202 51.179 1.00 36.66 197 GLY A C 1
ATOM 1598 O O . GLY A 1 197 ? 10.210 24.845 50.147 1.00 36.66 197 GLY A O 1
ATOM 1599 N N . THR A 1 198 ? 10.327 24.844 52.392 1.00 37.44 198 THR A N 1
ATOM 1600 C CA . THR A 1 198 ? 9.033 24.171 52.611 1.00 37.44 198 THR A CA 1
ATOM 1601 C C . THR A 1 198 ? 7.905 25.077 52.112 1.00 37.44 198 THR A C 1
ATOM 1603 O O . THR A 1 198 ? 7.597 26.081 52.756 1.00 37.44 198 THR A O 1
ATOM 1606 N N . GLN A 1 199 ? 7.287 24.747 50.977 1.00 42.62 199 GLN A N 1
ATOM 1607 C CA . GLN A 1 199 ? 6.181 25.528 50.420 1.00 42.62 199 GLN A CA 1
ATOM 1608 C C . GLN A 1 199 ? 4.850 24.805 50.576 1.00 42.62 199 GLN A C 1
ATOM 1610 O O . GLN A 1 199 ? 4.721 23.615 50.297 1.00 42.62 199 GLN A O 1
ATOM 1615 N N . THR A 1 200 ? 3.849 25.564 51.010 1.00 39.59 200 THR A N 1
ATOM 1616 C CA . THR A 1 200 ? 2.439 25.186 50.957 1.00 39.59 200 THR A CA 1
ATOM 1617 C C . THR A 1 200 ? 1.803 25.946 49.799 1.00 39.59 200 THR A C 1
ATOM 1619 O O . THR A 1 200 ? 1.711 27.172 49.851 1.00 39.59 200 THR A O 1
ATOM 1622 N N . ILE A 1 201 ? 1.400 25.239 48.745 1.00 39.53 201 ILE A N 1
ATOM 1623 C CA . ILE A 1 201 ? 0.811 25.830 47.540 1.00 39.53 201 ILE A CA 1
ATOM 1624 C C . ILE A 1 201 ? -0.709 25.631 47.600 1.00 39.53 201 ILE A C 1
ATOM 1626 O O . ILE A 1 201 ? -1.185 24.505 47.738 1.00 39.53 201 ILE A O 1
ATOM 1630 N N . ASN A 1 202 ? -1.461 26.735 47.514 1.00 39.91 202 ASN A N 1
ATOM 1631 C CA . ASN A 1 202 ? -2.928 26.744 47.488 1.00 39.91 202 ASN A CA 1
ATOM 1632 C C . ASN A 1 202 ? -3.420 26.945 46.042 1.00 39.91 202 ASN A C 1
ATOM 1634 O O . ASN A 1 202 ? -2.947 27.855 45.358 1.00 39.91 202 ASN A O 1
ATOM 1638 N N . PHE A 1 203 ? -4.382 26.139 45.585 1.00 38.91 203 PHE A N 1
ATOM 1639 C CA . PHE A 1 203 ? -4.861 26.160 44.194 1.00 38.91 203 PHE A CA 1
ATOM 1640 C C . PHE A 1 203 ? -5.971 27.196 43.941 1.00 38.91 203 PHE A C 1
ATOM 1642 O O . PHE A 1 203 ? -6.783 27.492 44.816 1.00 38.91 203 PHE A O 1
ATOM 1649 N N . THR A 1 204 ? -6.023 27.732 42.715 1.00 34.91 204 THR A N 1
ATOM 1650 C CA . THR A 1 204 ? -7.070 28.652 42.228 1.00 34.91 204 THR A CA 1
ATOM 1651 C C . THR A 1 204 ? -7.715 28.108 40.950 1.00 34.91 204 THR A C 1
ATOM 1653 O O . THR A 1 204 ? -7.588 28.680 39.874 1.00 34.91 204 THR A O 1
ATOM 1656 N N . SER A 1 205 ? -8.429 26.990 41.049 1.00 34.94 205 SER A N 1
ATOM 1657 C CA . SER A 1 205 ? -9.420 26.597 40.040 1.00 34.94 205 SER A CA 1
ATOM 1658 C C . SER A 1 205 ? -10.788 26.451 40.705 1.00 34.94 205 SER A C 1
ATOM 1660 O O . SER A 1 205 ? -10.899 26.189 41.902 1.00 34.94 205 SER A O 1
ATOM 1662 N N . SER A 1 206 ? -11.856 26.689 39.941 1.00 36.00 206 SER A N 1
ATOM 1663 C CA . SER A 1 206 ? -13.239 26.713 40.437 1.00 36.00 206 SER A CA 1
ATOM 1664 C C . SER A 1 206 ? -13.834 25.328 40.723 1.00 36.00 206 SER A C 1
ATOM 1666 O O . SER A 1 206 ? -15.044 25.221 40.907 1.00 36.00 206 SER A O 1
ATOM 1668 N N . VAL A 1 207 ? -13.010 24.282 40.785 1.00 35.53 207 VAL A N 1
ATOM 1669 C CA . VAL A 1 207 ? -13.394 22.951 41.257 1.00 35.53 207 VAL A CA 1
ATOM 1670 C C . VAL A 1 207 ? -12.198 22.409 42.048 1.00 35.53 207 VAL A C 1
ATOM 1672 O O . VAL A 1 207 ? -11.122 22.241 41.488 1.00 35.53 207 VAL A O 1
ATOM 1675 N N . ASP A 1 208 ? -12.387 22.221 43.357 1.00 41.88 208 ASP A N 1
ATOM 1676 C CA . ASP A 1 208 ? -11.461 21.577 44.305 1.00 41.88 208 ASP A CA 1
ATOM 1677 C C . ASP A 1 208 ? -10.149 22.319 44.671 1.00 41.88 208 ASP A C 1
ATOM 1679 O O . ASP A 1 208 ? -9.047 21.990 44.239 1.00 41.88 208 ASP A O 1
ATOM 1683 N N . ALA A 1 209 ? -10.241 23.252 45.627 1.00 35.09 209 ALA A N 1
ATOM 1684 C CA . ALA A 1 209 ? -9.096 23.945 46.239 1.00 35.09 209 ALA A CA 1
ATOM 1685 C C . ALA A 1 209 ? -8.320 23.076 47.257 1.00 35.09 209 ALA A C 1
ATOM 1687 O O . ALA A 1 209 ? -8.636 23.099 48.440 1.00 35.09 209 ALA A O 1
ATOM 1688 N N . GLY A 1 210 ? -7.355 22.264 46.796 1.00 44.22 210 GLY A N 1
ATOM 1689 C CA . GLY A 1 210 ? -6.513 21.389 47.643 1.00 44.22 210 GLY A CA 1
ATOM 1690 C C . GLY A 1 210 ? -5.271 22.089 48.197 1.00 44.22 210 GLY A C 1
ATOM 1691 O O . GLY A 1 210 ? -5.013 23.249 47.870 1.00 44.22 210 GLY A O 1
ATOM 1692 N N . GLN A 1 211 ? -4.476 21.390 49.008 1.00 36.28 211 GLN A N 1
ATOM 1693 C CA . GLN A 1 211 ? -3.202 21.908 49.517 1.00 36.28 211 GLN A CA 1
ATOM 1694 C C . GLN A 1 211 ? -2.057 20.958 49.149 1.00 36.28 211 GLN A C 1
ATOM 1696 O O . GLN A 1 211 ? -2.108 19.768 49.446 1.00 36.28 211 GLN A O 1
ATOM 1701 N N . LEU A 1 212 ? -1.021 21.469 48.480 1.00 37.44 212 LEU A N 1
ATOM 1702 C CA . LEU A 1 212 ? 0.225 20.731 48.239 1.00 37.44 212 LEU A CA 1
ATOM 1703 C C . LEU A 1 212 ? 1.285 21.236 49.219 1.00 37.44 212 LEU A C 1
ATOM 1705 O O . LEU A 1 212 ? 1.536 22.440 49.279 1.00 37.44 212 LEU A O 1
ATOM 1709 N N . VAL A 1 213 ? 1.923 20.329 49.959 1.00 34.38 213 VAL A N 1
ATOM 1710 C CA . VAL A 1 213 ? 3.041 20.647 50.858 1.00 34.38 213 VAL A CA 1
ATOM 1711 C C . VAL A 1 213 ? 4.303 19.953 50.350 1.00 34.38 213 VAL A C 1
ATOM 1713 O O . VAL A 1 213 ? 4.406 18.725 50.358 1.00 34.38 213 VAL A O 1
ATOM 1716 N N . LEU A 1 214 ? 5.278 20.751 49.918 1.00 36.69 214 LEU A N 1
ATOM 1717 C CA . LEU A 1 214 ? 6.626 20.303 49.564 1.00 36.69 214 LEU A CA 1
ATOM 1718 C C . LEU A 1 214 ? 7.502 20.329 50.818 1.00 36.69 214 LEU A C 1
ATOM 1720 O O . LEU A 1 214 ? 7.698 21.389 51.411 1.00 36.69 214 LEU A O 1
ATOM 1724 N N . LEU A 1 215 ? 8.026 19.174 51.230 1.00 31.92 215 LEU A N 1
ATOM 1725 C CA . LEU A 1 215 ? 8.939 19.053 52.367 1.00 31.92 215 LEU A CA 1
ATOM 1726 C C . LEU A 1 215 ? 10.358 18.854 51.834 1.00 31.92 215 LEU A C 1
ATOM 1728 O O . LEU A 1 215 ? 10.723 17.756 51.432 1.00 31.92 215 LEU A O 1
ATOM 1732 N N . THR A 1 216 ? 11.179 19.901 51.853 1.00 35.12 216 THR A N 1
ATOM 1733 C CA . THR A 1 216 ? 12.616 19.760 51.601 1.00 35.12 216 THR A CA 1
ATOM 1734 C C . THR A 1 216 ? 13.347 19.663 52.937 1.00 35.12 216 THR A C 1
ATOM 1736 O O . THR A 1 216 ? 13.219 20.526 53.807 1.00 35.12 216 THR A O 1
ATOM 1739 N N . SER A 1 217 ? 14.109 18.586 53.150 1.00 30.50 217 SER A N 1
ATOM 1740 C CA . SER A 1 217 ? 15.060 18.553 54.262 1.00 30.50 217 SER A CA 1
ATOM 1741 C C . SER A 1 217 ? 16.231 19.471 53.917 1.00 30.50 217 SER A C 1
ATOM 1743 O O . SER A 1 217 ? 16.813 19.346 52.839 1.00 30.50 217 SER A O 1
ATOM 1745 N N . SER A 1 218 ? 16.582 20.368 54.837 1.00 31.23 218 SER A N 1
ATOM 1746 C CA . SER A 1 218 ? 17.541 21.477 54.702 1.00 31.23 218 SER A CA 1
ATOM 1747 C C . SER A 1 218 ? 19.014 21.081 54.473 1.00 31.23 218 SER A C 1
ATOM 1749 O O . SER A 1 218 ? 19.912 21.811 54.885 1.00 31.23 218 SER A O 1
ATOM 1751 N N . ALA A 1 219 ? 19.282 19.922 53.871 1.00 29.91 219 ALA A N 1
ATOM 1752 C CA . ALA A 1 219 ? 20.622 19.413 53.590 1.00 29.91 219 ALA A CA 1
ATOM 1753 C C . ALA A 1 219 ? 20.855 19.034 52.114 1.00 29.91 219 ALA A C 1
ATOM 1755 O O . ALA A 1 219 ? 21.987 18.729 51.759 1.00 29.91 219 ALA A O 1
ATOM 1756 N N . ALA A 1 220 ? 19.836 19.083 51.249 1.00 29.36 220 ALA A N 1
ATOM 1757 C CA . ALA A 1 220 ? 19.994 18.810 49.820 1.00 29.36 220 ALA A CA 1
ATOM 1758 C C . ALA A 1 220 ? 20.127 20.124 49.035 1.00 29.36 220 ALA A C 1
ATOM 1760 O O . ALA A 1 220 ? 19.170 20.642 48.466 1.00 29.36 220 ALA A O 1
ATOM 1761 N N . THR A 1 221 ? 21.323 20.707 49.046 1.00 28.52 221 THR A N 1
ATOM 1762 C CA . THR A 1 221 ? 21.721 21.653 48.000 1.00 28.52 221 THR A CA 1
ATOM 1763 C C . THR A 1 221 ? 22.075 20.821 46.771 1.00 28.52 221 THR A C 1
ATOM 1765 O O . THR A 1 221 ? 23.091 20.135 46.807 1.00 28.52 221 THR A O 1
ATOM 1768 N N . ASN A 1 222 ? 21.223 20.892 45.744 1.00 29.70 222 ASN A N 1
ATOM 1769 C CA . ASN A 1 222 ? 21.232 20.158 44.468 1.00 29.70 222 ASN A CA 1
ATOM 1770 C C . ASN A 1 222 ? 20.302 18.931 44.461 1.00 29.70 222 ASN A C 1
ATOM 1772 O O . ASN A 1 222 ? 20.613 17.885 45.021 1.00 29.70 222 ASN A O 1
ATOM 1776 N N . PHE A 1 223 ? 19.174 19.049 43.755 1.00 30.00 223 PHE A N 1
ATOM 1777 C CA . PHE A 1 223 ? 18.634 17.910 43.016 1.00 30.00 223 PHE A CA 1
ATOM 1778 C C . PHE A 1 223 ? 19.553 17.716 41.803 1.00 30.00 223 PHE A C 1
ATOM 1780 O O . PHE A 1 223 ? 19.345 18.325 40.758 1.00 30.00 223 PHE A O 1
ATOM 1787 N N . GLU A 1 224 ? 20.626 16.946 41.967 1.00 26.98 224 GLU A N 1
ATOM 1788 C CA . GLU A 1 224 ? 21.262 16.295 40.823 1.00 26.98 224 GLU A CA 1
ATOM 1789 C C . GLU A 1 224 ? 20.404 15.072 40.496 1.00 26.98 224 GLU A C 1
ATOM 1791 O O . GLU A 1 224 ? 20.297 14.149 41.304 1.00 26.98 224 GLU A O 1
ATOM 1796 N N . PHE A 1 225 ? 19.748 15.079 39.333 1.00 29.89 225 PHE A N 1
ATOM 1797 C CA . PHE A 1 225 ? 19.337 13.827 38.709 1.00 29.89 225 PHE A CA 1
ATOM 1798 C C . PHE A 1 225 ? 20.627 13.147 38.262 1.00 29.89 225 PHE A C 1
ATOM 1800 O O . PHE A 1 225 ? 21.259 13.541 37.282 1.00 29.89 225 PHE A O 1
ATOM 1807 N N . ASP A 1 226 ? 21.086 12.215 39.087 1.00 24.00 226 ASP A N 1
ATOM 1808 C CA . ASP A 1 226 ? 22.320 11.488 38.867 1.00 24.00 226 ASP A CA 1
ATOM 1809 C C . ASP A 1 226 ? 22.139 10.569 37.645 1.00 24.00 226 ASP A C 1
ATOM 1811 O O . ASP A 1 226 ? 21.477 9.537 37.710 1.00 24.00 226 ASP A O 1
ATOM 1815 N N . ASN A 1 227 ? 22.725 10.969 36.512 1.00 25.73 227 ASN A N 1
ATOM 1816 C CA . ASN A 1 227 ? 22.859 10.183 35.279 1.00 25.73 227 ASN A CA 1
ATOM 1817 C C . ASN A 1 227 ? 23.865 9.016 35.427 1.00 25.73 227 ASN A C 1
ATOM 1819 O O . ASN A 1 227 ? 24.450 8.556 34.442 1.00 25.73 227 ASN A O 1
ATOM 1823 N N . SER A 1 228 ? 24.105 8.518 36.641 1.00 22.72 228 SER A N 1
ATOM 1824 C CA . SER A 1 228 ? 24.966 7.365 36.868 1.00 22.72 228 SER A CA 1
ATOM 1825 C C . SER A 1 228 ? 24.159 6.066 36.854 1.00 22.72 228 SER A C 1
ATOM 1827 O O . SER A 1 228 ? 23.500 5.653 37.805 1.00 22.72 228 SER A O 1
ATOM 1829 N N . ILE A 1 229 ? 24.284 5.364 35.728 1.00 25.38 229 ILE A N 1
ATOM 1830 C CA . ILE A 1 229 ? 24.156 3.911 35.669 1.00 25.38 229 ILE A CA 1
ATOM 1831 C C . ILE A 1 229 ? 25.066 3.339 36.762 1.00 25.38 229 ILE A C 1
ATOM 1833 O O . ILE A 1 229 ? 26.294 3.332 36.633 1.00 25.38 229 ILE A O 1
ATOM 1837 N N . LEU A 1 230 ? 24.464 2.860 37.849 1.00 22.73 230 LEU A N 1
ATOM 1838 C CA . LEU A 1 230 ? 25.160 2.077 38.857 1.00 22.73 230 LEU A CA 1
ATOM 1839 C C . LEU A 1 230 ? 25.454 0.694 38.251 1.00 22.73 230 LEU A C 1
ATOM 1841 O O . LEU A 1 230 ? 24.682 -0.251 38.386 1.00 22.73 230 LEU A O 1
ATOM 1845 N N . LEU A 1 231 ? 26.583 0.584 37.547 1.00 22.31 231 LEU A N 1
ATOM 1846 C CA . LEU A 1 231 ? 27.231 -0.691 37.250 1.00 22.31 231 LEU A CA 1
ATOM 1847 C C . LEU A 1 231 ? 27.646 -1.331 38.581 1.00 22.31 231 LEU A C 1
ATOM 1849 O O . LEU A 1 231 ? 28.731 -1.071 39.101 1.00 22.31 231 LEU A O 1
ATOM 1853 N N . LEU A 1 232 ? 26.789 -2.184 39.139 1.00 22.95 232 LEU A N 1
ATOM 1854 C CA . LEU A 1 232 ? 27.211 -3.147 40.149 1.00 22.95 232 LEU A CA 1
ATOM 1855 C C . LEU A 1 232 ? 28.028 -4.237 39.445 1.00 22.95 232 LEU A C 1
ATOM 1857 O O . LEU A 1 232 ? 27.486 -5.150 38.827 1.00 22.95 232 LEU A O 1
ATOM 1861 N N . GLN A 1 233 ? 29.355 -4.123 39.517 1.00 23.16 233 GLN A N 1
ATOM 1862 C CA . GLN A 1 233 ? 30.242 -5.263 39.311 1.00 23.16 233 GLN A CA 1
ATOM 1863 C C . GLN A 1 233 ? 30.136 -6.210 40.514 1.00 23.16 233 GLN A C 1
ATOM 1865 O O . GLN A 1 233 ? 30.408 -5.797 41.640 1.00 23.16 233 GLN A O 1
ATOM 1870 N N . GLY A 1 234 ? 29.843 -7.486 40.245 1.00 22.80 234 GLY A N 1
ATOM 1871 C CA . GLY A 1 234 ? 30.155 -8.605 41.138 1.00 22.80 234 GLY A CA 1
ATOM 1872 C C . GLY A 1 234 ? 28.955 -9.302 41.774 1.00 22.80 234 GLY A C 1
ATOM 1873 O O . GLY A 1 234 ? 28.654 -9.059 42.933 1.00 22.80 234 GLY A O 1
ATOM 1874 N N . GLU A 1 235 ? 28.295 -10.182 41.025 1.00 23.97 235 GLU A N 1
ATOM 1875 C CA . GLU A 1 235 ? 28.245 -11.644 41.228 1.00 23.97 235 GLU A CA 1
ATOM 1876 C C . GLU A 1 235 ? 27.160 -12.217 40.302 1.00 23.97 235 GLU A C 1
ATOM 1878 O O . GLU A 1 235 ? 26.134 -11.580 40.072 1.00 23.97 235 GLU A O 1
ATOM 1883 N N . ASP A 1 236 ? 27.445 -13.368 39.693 1.00 26.34 236 ASP A N 1
ATOM 1884 C CA . ASP A 1 236 ? 26.635 -14.013 38.657 1.00 26.34 236 ASP A CA 1
ATOM 1885 C C . ASP A 1 236 ? 25.160 -14.157 39.076 1.00 26.34 236 ASP A C 1
ATOM 1887 O O . ASP A 1 236 ? 24.820 -14.964 39.942 1.00 26.34 236 ASP A O 1
ATOM 1891 N N . ILE A 1 237 ? 24.275 -13.388 38.435 1.00 23.94 237 ILE A N 1
ATOM 1892 C CA . ILE A 1 237 ? 22.830 -13.619 38.468 1.00 23.94 237 ILE A CA 1
ATOM 1893 C C . ILE A 1 237 ? 22.485 -14.329 37.161 1.00 23.94 237 ILE A C 1
ATOM 1895 O O . ILE A 1 237 ? 22.450 -13.718 36.092 1.00 23.94 237 ILE A O 1
ATOM 1899 N N . GLU A 1 238 ? 22.272 -15.642 37.244 1.00 22.83 238 GLU A N 1
ATOM 1900 C CA . GLU A 1 238 ? 21.570 -16.386 36.202 1.00 22.83 238 GLU A CA 1
ATOM 1901 C C . GLU A 1 238 ? 20.162 -15.791 36.069 1.00 22.83 238 GLU A C 1
ATOM 1903 O O . GLU A 1 238 ? 19.404 -15.733 37.038 1.00 22.83 238 GLU A O 1
ATOM 1908 N N . TYR A 1 239 ? 19.825 -15.311 34.872 1.00 22.19 239 TYR A N 1
ATOM 1909 C CA . TYR A 1 239 ? 18.465 -14.900 34.548 1.00 22.19 239 TYR A CA 1
ATOM 1910 C C . TYR A 1 239 ? 17.569 -16.146 34.554 1.00 22.19 239 TYR A C 1
ATOM 1912 O O . TYR A 1 239 ? 17.577 -16.922 33.601 1.00 22.19 239 TYR A O 1
ATOM 1920 N N . GLU A 1 240 ? 16.787 -16.339 35.615 1.00 22.19 240 GLU A N 1
ATOM 1921 C CA . GLU A 1 240 ? 15.540 -17.095 35.510 1.00 22.19 240 GLU A CA 1
ATOM 1922 C C . GLU A 1 240 ? 14.502 -16.165 34.868 1.00 22.19 240 GLU A C 1
ATOM 1924 O O . GLU A 1 240 ? 14.148 -15.126 35.429 1.00 22.19 240 GLU A O 1
ATOM 1929 N N . GLU A 1 241 ? 14.054 -16.517 33.661 1.00 22.80 241 GLU A N 1
ATOM 1930 C CA . GLU A 1 241 ? 12.914 -15.881 33.003 1.00 22.80 241 GLU A CA 1
ATOM 1931 C C . GLU A 1 241 ? 11.701 -15.940 33.941 1.00 22.80 241 GLU A C 1
ATOM 1933 O O . GLU A 1 241 ? 11.120 -17.001 34.171 1.00 22.80 241 GLU A O 1
ATOM 1938 N N . VAL A 1 242 ? 11.305 -14.792 34.490 1.00 22.09 242 VAL A N 1
ATOM 1939 C CA . VAL A 1 242 ? 9.990 -14.651 35.114 1.00 22.09 242 VAL A CA 1
ATOM 1940 C C . VAL A 1 242 ? 8.980 -14.600 33.964 1.00 22.09 242 VAL A C 1
ATOM 1942 O O . VAL A 1 242 ? 9.068 -13.682 33.145 1.00 22.09 242 VAL A O 1
ATOM 1945 N N . PRO A 1 243 ? 8.034 -15.552 33.854 1.00 23.28 243 PRO A N 1
ATOM 1946 C CA . PRO A 1 243 ? 7.036 -15.517 32.799 1.00 23.28 243 PRO A CA 1
ATOM 1947 C C . PRO A 1 243 ? 6.154 -14.291 33.019 1.00 23.28 243 PRO A C 1
ATOM 1949 O O . PRO A 1 243 ? 5.446 -14.192 34.024 1.00 23.28 243 PRO A O 1
ATOM 1952 N N . VAL A 1 244 ? 6.206 -13.345 32.086 1.00 27.84 244 VAL A N 1
ATOM 1953 C CA . VAL A 1 244 ? 5.144 -12.355 31.939 1.00 27.84 244 VAL A CA 1
ATOM 1954 C C . VAL A 1 244 ? 3.925 -13.133 31.463 1.00 27.84 244 VAL A C 1
ATOM 1956 O O . VAL A 1 244 ? 3.979 -13.795 30.429 1.00 27.84 244 VAL A O 1
ATOM 1959 N N . ASP A 1 245 ? 2.840 -13.085 32.229 1.00 27.45 245 ASP A N 1
ATOM 1960 C CA . ASP A 1 245 ? 1.566 -13.751 31.937 1.00 27.45 245 ASP A CA 1
ATOM 1961 C C . ASP A 1 245 ? 0.799 -13.007 30.816 1.00 27.45 245 ASP A C 1
ATOM 1963 O O . ASP A 1 245 ? -0.361 -12.623 30.944 1.00 27.45 245 ASP A O 1
ATOM 1967 N N . GLY A 1 246 ? 1.489 -12.754 29.703 1.00 30.19 246 GLY A N 1
ATOM 1968 C CA . GLY A 1 246 ? 0.938 -12.375 28.413 1.00 30.19 246 GLY A CA 1
ATOM 1969 C C . GLY A 1 246 ? 1.368 -13.454 27.435 1.00 30.19 246 GLY A C 1
ATOM 1970 O O . GLY A 1 246 ? 2.561 -13.615 27.191 1.00 30.19 246 GLY A O 1
ATOM 1971 N N . ASN A 1 247 ? 0.411 -14.242 26.939 1.00 28.38 247 ASN A N 1
ATOM 1972 C CA . ASN A 1 247 ? 0.676 -15.310 25.978 1.00 28.38 247 ASN A CA 1
ATOM 1973 C C . ASN A 1 247 ? 1.663 -14.824 24.900 1.00 28.38 247 ASN A C 1
ATOM 1975 O O . ASN A 1 247 ? 1.370 -13.823 24.242 1.00 28.38 247 ASN A O 1
ATOM 1979 N N . PRO A 1 248 ? 2.807 -15.502 24.695 1.00 31.17 248 PRO A N 1
ATOM 1980 C CA . PRO A 1 248 ? 3.717 -15.153 23.619 1.00 31.17 248 PRO A CA 1
ATOM 1981 C C . PRO A 1 248 ? 2.952 -15.255 22.297 1.00 31.17 248 PRO A C 1
ATOM 1983 O O . PRO A 1 248 ? 2.438 -16.319 21.950 1.00 31.17 248 PRO A O 1
ATOM 1986 N N . VAL A 1 249 ? 2.843 -14.130 21.585 1.00 38.69 249 VAL A N 1
ATOM 1987 C CA . VAL A 1 249 ? 2.340 -14.082 20.209 1.00 38.69 249 VAL A CA 1
ATOM 1988 C C . VAL A 1 249 ? 3.184 -15.065 19.399 1.00 38.69 249 VAL A C 1
ATOM 1990 O O . VAL A 1 249 ? 4.400 -14.905 19.298 1.00 38.69 249 VAL A O 1
ATOM 1993 N N . ASP A 1 250 ? 2.548 -16.117 18.884 1.00 37.25 250 ASP A N 1
ATOM 1994 C CA . ASP A 1 250 ? 3.202 -17.145 18.076 1.00 37.25 250 ASP A CA 1
ATOM 1995 C C . ASP A 1 250 ? 3.930 -16.470 16.902 1.00 37.25 250 ASP A C 1
ATOM 1997 O O . ASP A 1 250 ? 3.325 -15.806 16.056 1.00 37.25 250 ASP A O 1
ATOM 2001 N N . THR A 1 251 ? 5.253 -16.621 16.859 1.00 41.59 251 THR A N 1
ATOM 2002 C CA . THR A 1 251 ? 6.170 -15.958 15.918 1.00 41.59 251 THR A CA 1
ATOM 2003 C C . THR A 1 251 ? 6.050 -16.472 14.474 1.00 41.59 251 THR A C 1
ATOM 2005 O O . THR A 1 251 ? 6.892 -16.169 13.629 1.00 41.59 251 THR A O 1
ATOM 2008 N N . ASN A 1 252 ? 4.984 -17.216 14.157 1.00 60.97 252 ASN A N 1
ATOM 2009 C CA . ASN A 1 252 ? 4.708 -17.800 12.843 1.00 60.97 252 ASN A CA 1
ATOM 2010 C C . ASN A 1 252 ? 3.490 -17.198 12.115 1.00 60.97 252 ASN A C 1
ATOM 2012 O O . ASN A 1 252 ? 3.147 -17.666 11.027 1.00 60.97 252 ASN A O 1
ATOM 2016 N N . VAL A 1 253 ? 2.831 -16.177 12.674 1.00 87.69 253 VAL A N 1
ATOM 2017 C CA . VAL A 1 253 ? 1.626 -15.570 12.081 1.00 87.69 253 VAL A CA 1
ATOM 2018 C C . VAL A 1 253 ? 1.997 -14.365 11.214 1.00 87.69 253 VAL A C 1
ATOM 2020 O O . VAL A 1 253 ? 2.496 -13.353 11.710 1.00 87.69 253 VAL A O 1
ATOM 2023 N N . TYR A 1 254 ? 1.731 -14.457 9.908 1.00 94.69 254 TYR A N 1
ATOM 2024 C CA . TYR A 1 254 ? 1.972 -13.366 8.957 1.00 94.69 254 TYR A CA 1
ATOM 2025 C C . TYR A 1 254 ? 1.131 -12.119 9.279 1.00 94.69 254 TYR A C 1
ATOM 2027 O O . TYR A 1 254 ? 0.106 -12.223 9.947 1.00 94.69 254 TYR A O 1
ATOM 2035 N N . ALA A 1 255 ? 1.496 -10.953 8.744 1.00 96.19 255 ALA A N 1
ATOM 2036 C CA . ALA A 1 255 ? 0.757 -9.692 8.883 1.00 96.19 255 ALA A CA 1
ATOM 2037 C C . ALA A 1 255 ? -0.739 -9.850 8.566 1.00 96.19 255 ALA A C 1
ATOM 2039 O O . ALA A 1 255 ? -1.599 -9.347 9.278 1.00 96.19 255 ALA A O 1
ATOM 2040 N N . PHE A 1 256 ? -1.041 -10.612 7.518 1.00 98.12 256 PHE A N 1
ATOM 2041 C CA . PHE A 1 256 ? -2.373 -11.075 7.138 1.00 98.12 256 PHE A CA 1
ATOM 2042 C C . PHE A 1 256 ? -2.229 -12.333 6.252 1.00 98.12 256 PHE A C 1
ATOM 2044 O O . PHE A 1 256 ? -1.122 -12.614 5.770 1.00 98.12 256 PHE A O 1
ATOM 2051 N N . PRO A 1 257 ? -3.295 -13.123 6.013 1.00 96.56 257 PRO A N 1
ATOM 2052 C CA . PRO A 1 257 ? -3.186 -14.436 5.368 1.00 96.56 257 PRO A CA 1
ATOM 2053 C C . PRO A 1 257 ? -2.535 -14.432 3.981 1.00 96.56 257 PRO A C 1
ATOM 2055 O O . PRO A 1 257 ? -1.891 -15.414 3.609 1.00 96.56 257 PRO A O 1
ATOM 2058 N N . THR A 1 258 ? -2.638 -13.327 3.241 1.00 96.69 258 THR A N 1
ATOM 2059 C CA . THR A 1 258 ? -2.055 -13.118 1.901 1.00 96.69 258 THR A CA 1
ATOM 2060 C C . THR A 1 258 ? -0.859 -12.151 1.907 1.00 96.69 258 THR A C 1
ATOM 2062 O O . THR A 1 258 ? -0.464 -11.647 0.856 1.00 96.69 258 THR A O 1
ATOM 2065 N N . ALA A 1 259 ? -0.256 -11.875 3.069 1.00 97.44 259 ALA A N 1
ATOM 2066 C CA . ALA A 1 259 ? 0.966 -11.080 3.168 1.00 97.44 259 ALA A CA 1
ATOM 2067 C C . ALA A 1 259 ? 2.163 -11.907 2.694 1.00 97.44 259 ALA A C 1
ATOM 2069 O O . ALA A 1 259 ? 2.462 -12.937 3.304 1.00 97.44 259 ALA A O 1
ATOM 2070 N N . TYR A 1 260 ? 2.839 -11.469 1.631 1.00 96.38 260 TYR A N 1
ATOM 2071 C CA . TYR A 1 260 ? 4.033 -12.108 1.075 1.00 96.38 260 TYR A CA 1
ATOM 2072 C C . TYR A 1 260 ? 5.259 -11.199 1.179 1.00 96.38 260 TYR A C 1
ATOM 2074 O O . TYR A 1 260 ? 5.172 -10.057 1.618 1.00 96.38 260 TYR A O 1
ATOM 2082 N N . GLY A 1 261 ? 6.419 -11.720 0.788 1.00 95.25 261 GLY A N 1
ATOM 2083 C CA . GLY A 1 261 ? 7.658 -10.962 0.716 1.00 95.25 261 GLY A CA 1
ATOM 2084 C C . GLY A 1 261 ? 8.293 -10.672 2.069 1.00 95.25 261 GLY A C 1
ATOM 2085 O O . GLY A 1 261 ? 7.933 -11.245 3.104 1.00 95.25 261 GLY A O 1
ATOM 2086 N N . ALA A 1 262 ? 9.283 -9.787 2.044 1.00 92.56 262 ALA A N 1
ATOM 2087 C CA . ALA A 1 262 ? 10.144 -9.487 3.177 1.00 92.56 262 ALA A CA 1
ATOM 2088 C C . ALA A 1 262 ? 9.383 -8.892 4.378 1.00 92.56 262 ALA A C 1
ATOM 2090 O O . ALA A 1 262 ? 9.717 -9.208 5.515 1.00 92.56 262 ALA A O 1
ATOM 2091 N N . GLY A 1 263 ? 8.336 -8.098 4.132 1.00 94.38 263 GLY A N 1
ATOM 2092 C CA . GLY A 1 263 ? 7.496 -7.455 5.150 1.00 94.38 263 GLY A CA 1
ATOM 2093 C C . GLY A 1 263 ? 6.347 -8.322 5.674 1.00 94.38 263 GLY A C 1
ATOM 2094 O O . GLY A 1 263 ? 5.564 -7.858 6.497 1.00 94.38 263 GLY A O 1
ATOM 2095 N N . ALA A 1 264 ? 6.234 -9.583 5.236 1.00 95.50 264 ALA A N 1
ATOM 2096 C CA . ALA A 1 264 ? 5.119 -10.471 5.586 1.00 95.50 264 ALA A CA 1
ATOM 2097 C C . ALA A 1 264 ? 4.964 -10.764 7.086 1.00 95.50 264 ALA A C 1
ATOM 2099 O O . ALA A 1 264 ? 3.938 -11.304 7.483 1.00 95.50 264 ALA A O 1
ATOM 2100 N N . TYR A 1 265 ? 5.970 -10.454 7.903 1.00 92.12 265 TYR A N 1
ATOM 2101 C CA . TYR A 1 265 ? 6.003 -10.737 9.340 1.00 92.12 265 TYR A CA 1
ATOM 2102 C C . TYR A 1 265 ? 5.755 -9.501 10.213 1.00 92.12 265 TYR A C 1
ATOM 2104 O O . TYR A 1 265 ? 5.901 -9.588 11.428 1.00 92.12 265 TYR A O 1
ATOM 2112 N N . ALA A 1 266 ? 5.394 -8.356 9.622 1.00 94.44 266 ALA A N 1
ATOM 2113 C CA . ALA A 1 266 ? 4.928 -7.211 10.400 1.00 94.44 266 ALA A CA 1
ATOM 2114 C C . ALA A 1 266 ? 3.734 -7.631 11.275 1.00 94.44 266 ALA A C 1
ATOM 2116 O O . ALA A 1 266 ? 2.817 -8.294 10.792 1.00 94.44 266 ALA A O 1
ATOM 2117 N N . THR A 1 267 ? 3.742 -7.263 12.552 1.00 94.88 267 THR A N 1
ATOM 2118 C CA . THR A 1 267 ? 2.612 -7.481 13.467 1.00 94.88 267 THR A CA 1
ATOM 2119 C C . THR A 1 267 ? 1.684 -6.269 13.505 1.00 94.88 267 THR A C 1
ATOM 2121 O O . THR A 1 267 ? 0.513 -6.411 13.846 1.00 94.88 267 THR A O 1
ATOM 2124 N N . GLY A 1 268 ? 2.173 -5.088 13.111 1.00 96.19 268 GLY A N 1
ATOM 2125 C CA . GLY A 1 268 ? 1.406 -3.848 13.116 1.00 96.19 268 GLY A CA 1
ATOM 2126 C C . GLY A 1 268 ? 0.822 -3.548 14.496 1.00 96.19 268 GLY A C 1
ATOM 2127 O O . GLY A 1 268 ? 1.540 -3.554 15.488 1.00 96.19 268 GLY A O 1
ATOM 2128 N N . GLY A 1 269 ? -0.488 -3.316 14.554 1.00 96.06 269 GLY A N 1
ATOM 2129 C CA . GLY A 1 269 ? -1.239 -3.057 15.782 1.00 96.06 269 GLY A CA 1
ATOM 2130 C C . GLY A 1 269 ? -1.855 -4.293 16.440 1.00 96.06 269 GLY A C 1
ATOM 2131 O O . GLY A 1 269 ? -2.806 -4.148 17.210 1.00 96.06 269 GLY A O 1
ATOM 2132 N N . ARG A 1 270 ? -1.403 -5.508 16.095 1.00 95.00 270 ARG A N 1
ATOM 2133 C CA . ARG A 1 270 ? -1.939 -6.769 16.633 1.00 95.00 270 ARG A CA 1
ATOM 2134 C C . ARG A 1 270 ? -1.904 -6.781 18.160 1.00 95.00 270 ARG A C 1
ATOM 2136 O O . ARG A 1 270 ? -0.846 -6.637 18.757 1.00 95.00 270 ARG A O 1
ATOM 2143 N N . GLY A 1 271 ? -3.061 -7.018 18.778 1.00 92.31 271 GLY A N 1
ATOM 2144 C CA . GLY A 1 271 ? -3.209 -7.088 20.238 1.00 92.31 271 GLY A CA 1
ATOM 2145 C C . GLY A 1 271 ? -3.106 -5.737 20.955 1.00 92.31 271 GLY A C 1
ATOM 2146 O O . GLY A 1 271 ? -3.280 -5.688 22.169 1.00 92.31 271 GLY A O 1
ATOM 2147 N N . GLY A 1 272 ? -2.846 -4.656 20.216 1.00 94.12 272 GLY A N 1
ATOM 2148 C CA . GLY A 1 272 ? -2.793 -3.300 20.736 1.00 94.12 272 GLY A CA 1
ATOM 2149 C C . GLY A 1 272 ? -4.173 -2.654 20.867 1.00 94.12 272 GLY A C 1
ATOM 2150 O O . GLY A 1 272 ? -5.212 -3.321 20.887 1.00 94.12 272 GLY A O 1
ATOM 2151 N N . ILE A 1 273 ? -4.188 -1.326 20.951 1.00 96.19 273 ILE A N 1
ATOM 2152 C CA . ILE A 1 273 ? -5.432 -0.555 21.024 1.00 96.19 273 ILE A CA 1
ATOM 2153 C C . ILE A 1 273 ? -6.113 -0.467 19.654 1.00 96.19 273 ILE A C 1
ATOM 2155 O O . ILE A 1 273 ? -5.480 -0.581 18.601 1.00 96.19 273 ILE A O 1
ATOM 2159 N N . VAL A 1 274 ? -7.414 -0.199 19.656 1.00 98.38 274 VAL A N 1
ATOM 2160 C CA . VAL A 1 274 ? -8.173 0.074 18.433 1.00 98.38 274 VAL A CA 1
ATOM 2161 C C . VAL A 1 274 ? -8.555 1.546 18.396 1.00 98.38 274 VAL A C 1
ATOM 2163 O O . VAL A 1 274 ? -9.093 2.081 19.362 1.00 98.38 274 VAL A O 1
ATOM 2166 N N . VAL A 1 275 ? -8.275 2.208 17.275 1.00 98.44 275 VAL A N 1
ATOM 2167 C CA . VAL A 1 275 ? -8.517 3.643 17.093 1.00 98.44 275 VAL A CA 1
ATOM 2168 C C . VAL A 1 275 ? -9.460 3.855 15.919 1.00 98.44 275 VAL A C 1
ATOM 2170 O O . VAL A 1 275 ? -9.155 3.475 14.790 1.00 98.44 275 VAL A O 1
ATOM 2173 N N . HIS A 1 276 ? -10.597 4.497 16.173 1.00 98.50 276 HIS A N 1
ATOM 2174 C CA . HIS A 1 276 ? -11.608 4.746 15.151 1.00 98.50 276 HIS A CA 1
ATOM 2175 C C . HIS A 1 276 ? -11.437 6.123 14.501 1.00 98.50 276 HIS A C 1
ATOM 2177 O O . HIS A 1 276 ? -11.389 7.145 15.187 1.00 98.50 276 HIS A O 1
ATOM 2183 N N . ILE A 1 277 ? -11.399 6.161 13.167 1.00 98.50 277 ILE A N 1
ATOM 2184 C CA . ILE A 1 277 ? -11.543 7.401 12.394 1.00 98.50 277 ILE A CA 1
ATOM 2185 C C . ILE A 1 277 ? -13.034 7.617 12.146 1.00 98.50 277 ILE A C 1
ATOM 2187 O O . ILE A 1 277 ? -13.665 6.880 11.388 1.00 98.50 277 ILE A O 1
ATOM 2191 N N . THR A 1 278 ? -13.595 8.641 12.778 1.00 97.81 278 THR A N 1
ATOM 2192 C CA . THR A 1 278 ? -15.033 8.944 12.787 1.00 97.81 278 THR A CA 1
ATOM 2193 C C . THR A 1 278 ? -15.391 10.170 11.951 1.00 97.81 278 THR A C 1
ATOM 2195 O O . THR A 1 278 ? -16.571 10.464 11.757 1.00 97.81 278 THR A O 1
ATOM 2198 N N . ASN A 1 279 ? -14.397 10.892 11.429 1.00 98.00 279 ASN A N 1
ATOM 2199 C CA . ASN A 1 279 ? -14.601 12.036 10.550 1.00 98.00 279 ASN A CA 1
ATOM 2200 C C . ASN A 1 279 ? -13.494 12.164 9.490 1.00 98.00 279 ASN A C 1
ATOM 2202 O O . ASN A 1 279 ? -12.438 11.547 9.580 1.00 98.00 279 ASN A O 1
ATOM 2206 N N . LEU A 1 280 ? -13.769 12.967 8.460 1.00 98.25 280 LEU A N 1
ATOM 2207 C CA . LEU A 1 280 ? -12.876 13.198 7.318 1.00 98.25 280 LEU A CA 1
ATOM 2208 C C . LEU A 1 280 ? -12.111 14.528 7.414 1.00 98.25 280 LEU A C 1
ATOM 2210 O O . LEU A 1 280 ? -11.565 14.999 6.418 1.00 98.25 280 LEU A O 1
ATOM 2214 N N . ASN A 1 281 ? -12.115 15.172 8.584 1.00 96.56 281 ASN A N 1
ATOM 2215 C CA . ASN A 1 281 ? -11.425 16.444 8.761 1.00 96.56 281 ASN A CA 1
ATOM 2216 C C . ASN A 1 281 ? -9.904 16.245 8.649 1.00 96.56 281 ASN A C 1
ATOM 2218 O O . ASN A 1 281 ? -9.383 15.163 8.922 1.00 96.56 281 ASN A O 1
ATOM 2222 N N . ALA A 1 282 ? -9.185 17.307 8.282 1.00 91.88 282 ALA A N 1
ATOM 2223 C CA . ALA A 1 282 ? -7.725 17.284 8.158 1.00 91.88 282 ALA A CA 1
ATOM 2224 C C . ALA A 1 282 ? -6.994 17.040 9.497 1.00 91.88 282 ALA A C 1
ATOM 2226 O O . ALA A 1 282 ? -5.846 16.585 9.501 1.00 91.88 282 ALA A O 1
ATOM 2227 N N . ASP A 1 283 ? -7.643 17.386 10.615 1.00 92.56 283 ASP A N 1
ATOM 2228 C CA . ASP A 1 283 ? -7.136 17.269 11.984 1.00 92.56 283 ASP A CA 1
ATOM 2229 C C . ASP A 1 283 ? -8.295 17.229 13.006 1.00 92.56 283 ASP A C 1
ATOM 2231 O O . ASP A 1 283 ? -9.464 17.406 12.648 1.00 92.56 283 ASP A O 1
ATOM 2235 N N . GLY A 1 284 ? -7.962 17.021 14.281 1.00 93.19 284 GLY A N 1
ATOM 2236 C CA . GLY A 1 284 ? -8.880 16.906 15.410 1.00 93.19 284 GLY A CA 1
ATOM 2237 C C . GLY A 1 284 ? -9.201 15.453 15.755 1.00 93.19 284 GLY A C 1
ATOM 2238 O O . GLY A 1 284 ? -8.981 14.548 14.951 1.00 93.19 284 GLY A O 1
ATOM 2239 N N . GLU A 1 285 ? -9.717 15.221 16.962 1.00 96.50 285 GLU A N 1
ATOM 2240 C CA . GLU A 1 285 ? -10.091 13.884 17.437 1.00 96.50 285 GLU A CA 1
ATOM 2241 C C . GLU A 1 285 ? -10.994 13.149 16.431 1.00 96.50 285 GLU A C 1
ATOM 2243 O O . GLU A 1 285 ? -11.876 13.742 15.802 1.00 96.50 285 GLU A O 1
ATOM 2248 N N . GLY A 1 286 ? -10.737 11.856 16.226 1.00 96.12 286 GLY A N 1
ATOM 2249 C CA . GLY A 1 286 ? -11.430 11.033 15.235 1.00 96.12 286 GLY A CA 1
ATOM 2250 C C . GLY A 1 286 ? -11.019 11.268 13.774 1.00 96.12 286 GLY A C 1
ATOM 2251 O O . GLY A 1 286 ? -11.608 10.647 12.891 1.00 96.12 286 GLY A O 1
ATOM 2252 N N . SER A 1 287 ? -10.042 12.134 13.490 1.00 98.38 287 SER A N 1
ATOM 2253 C CA . SER A 1 287 ? -9.452 12.286 12.149 1.00 98.38 287 SER A CA 1
ATOM 2254 C C . SER A 1 287 ? -8.317 11.285 11.895 1.00 98.38 287 SER A C 1
ATOM 2256 O O . SER A 1 287 ? -7.760 10.689 12.821 1.00 98.38 287 SER A O 1
ATOM 2258 N N . LEU A 1 288 ? -7.911 11.150 10.626 1.00 98.31 288 LEU A N 1
ATOM 2259 C CA . LEU A 1 288 ? -6.726 10.373 10.241 1.00 98.31 288 LEU A CA 1
ATOM 2260 C C . LEU A 1 288 ? -5.447 10.890 10.917 1.00 98.31 288 LEU A C 1
ATOM 2262 O O . LEU A 1 288 ? -4.626 10.092 11.367 1.00 98.31 288 LEU A O 1
ATOM 2266 N N . ARG A 1 289 ? -5.273 12.216 11.001 1.00 97.06 289 ARG A N 1
ATOM 2267 C CA . ARG A 1 289 ? -4.094 12.826 11.630 1.00 97.06 289 ARG A CA 1
ATOM 2268 C C . ARG A 1 289 ? -4.039 12.511 13.116 1.00 97.06 289 ARG A C 1
ATOM 2270 O O . ARG A 1 289 ? -2.991 12.084 13.588 1.00 97.06 289 ARG A O 1
ATOM 2277 N N . TRP A 1 290 ? -5.158 12.654 13.819 1.00 97.25 290 TRP A N 1
ATOM 2278 C CA . TRP A 1 290 ? -5.243 12.313 15.236 1.00 97.25 290 TRP A CA 1
ATOM 2279 C C . TRP A 1 290 ? -4.909 10.840 15.487 1.00 97.25 290 TRP A C 1
ATOM 2281 O O . TRP A 1 290 ? -4.034 10.547 16.296 1.00 97.25 290 TRP A O 1
ATOM 2291 N N . ALA A 1 291 ? -5.504 9.919 14.721 1.00 97.88 291 ALA A N 1
ATOM 2292 C CA . ALA A 1 291 ? -5.260 8.485 14.883 1.00 97.88 291 ALA A CA 1
ATOM 2293 C C . ALA A 1 291 ? -3.787 8.077 14.670 1.00 97.88 291 ALA A C 1
ATOM 2295 O O . ALA A 1 291 ? -3.323 7.066 15.204 1.00 97.88 291 ALA A O 1
ATOM 2296 N N . LEU A 1 292 ? -3.044 8.852 13.876 1.00 95.38 292 LEU A N 1
ATOM 2297 C CA . LEU A 1 292 ? -1.643 8.586 13.566 1.00 95.38 292 LEU A CA 1
ATOM 2298 C C . LEU A 1 292 ? -0.667 9.308 14.498 1.00 95.38 292 LEU A C 1
ATOM 2300 O O . LEU A 1 292 ? 0.325 8.694 14.882 1.00 95.38 292 LEU A O 1
ATOM 2304 N N . ALA A 1 293 ? -0.917 10.578 14.815 1.00 90.44 293 ALA A N 1
ATOM 2305 C CA . ALA A 1 293 ? 0.085 11.496 15.358 1.00 90.44 293 ALA A CA 1
ATOM 2306 C C . ALA A 1 293 ? -0.214 12.006 16.776 1.00 90.44 293 ALA A C 1
ATOM 2308 O O . ALA A 1 293 ? 0.605 12.745 17.327 1.00 90.44 293 ALA A O 1
ATOM 2309 N N . ASP A 1 294 ? -1.353 11.639 17.370 1.00 91.88 294 ASP A N 1
ATOM 2310 C CA . ASP A 1 294 ? -1.624 11.973 18.768 1.00 91.88 294 ASP A CA 1
ATOM 2311 C C . ASP A 1 294 ? -0.486 11.464 19.685 1.00 91.88 294 ASP A C 1
ATOM 2313 O O . ASP A 1 294 ? -0.046 10.319 19.526 1.00 91.88 294 ASP A O 1
ATOM 2317 N N . PRO A 1 295 ? 0.014 12.283 20.636 1.00 85.94 295 PRO A N 1
ATOM 2318 C CA . PRO A 1 295 ? 1.164 11.926 21.465 1.00 85.94 295 PRO A CA 1
ATOM 2319 C C . PRO A 1 295 ? 0.999 10.658 22.300 1.00 85.94 295 PRO A C 1
ATOM 2321 O O . PRO A 1 295 ? 2.001 10.001 22.571 1.00 85.94 295 PRO A O 1
ATOM 2324 N N . TYR A 1 296 ? -0.224 10.323 22.716 1.00 85.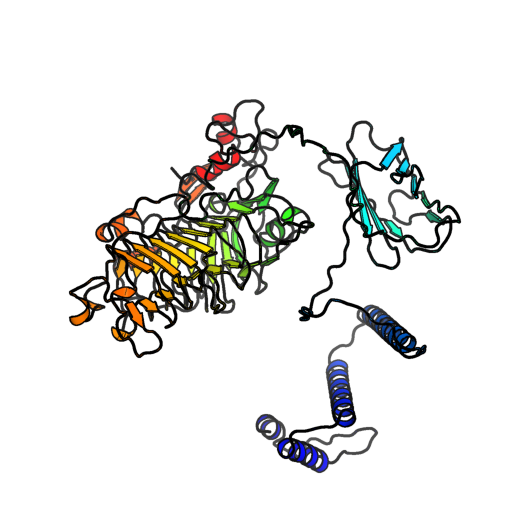75 296 TYR A N 1
ATOM 2325 C CA . TYR A 1 296 ? -0.498 9.085 23.435 1.00 85.75 296 TYR A CA 1
ATOM 2326 C C . TYR A 1 296 ? -0.684 7.929 22.455 1.00 85.75 296 TYR A C 1
ATOM 2328 O O . TYR A 1 296 ? -0.032 6.902 22.599 1.00 85.75 296 TYR A O 1
ATOM 2336 N N . LEU A 1 297 ? -1.514 8.097 21.420 1.00 88.69 297 LEU A N 1
ATOM 2337 C CA . LEU A 1 297 ? -1.787 7.005 20.478 1.00 88.69 297 LEU A CA 1
ATOM 2338 C C . LEU A 1 297 ? -0.524 6.533 19.753 1.00 88.69 297 LEU A C 1
ATOM 2340 O O . LEU A 1 297 ? -0.370 5.339 19.513 1.00 88.69 297 LEU A O 1
ATOM 2344 N N . LYS A 1 298 ? 0.401 7.443 19.425 1.00 86.25 298 LYS A N 1
ATOM 2345 C CA . LYS A 1 298 ? 1.632 7.087 18.708 1.00 86.25 298 LYS A CA 1
ATOM 2346 C C . LYS A 1 298 ? 2.547 6.135 19.486 1.00 86.25 298 LYS A C 1
ATOM 2348 O O . LYS A 1 298 ? 3.293 5.405 18.847 1.00 86.25 298 LYS A O 1
ATOM 2353 N N . THR A 1 299 ? 2.483 6.113 20.822 1.00 86.12 299 THR A N 1
ATOM 2354 C CA . THR A 1 299 ? 3.299 5.212 21.663 1.00 86.12 299 THR A CA 1
ATOM 2355 C C . THR A 1 299 ? 2.662 3.835 21.842 1.00 86.12 299 THR A C 1
ATOM 2357 O O . THR A 1 299 ? 3.260 2.959 22.459 1.00 86.12 299 THR A O 1
ATOM 2360 N N . GLN A 1 300 ? 1.449 3.634 21.318 1.00 89.75 300 GLN A N 1
ATOM 2361 C CA . GLN A 1 300 ? 0.715 2.379 21.414 1.00 89.75 300 GLN A CA 1
ATOM 2362 C C . GLN A 1 300 ? 0.751 1.634 20.078 1.00 89.75 300 GLN A C 1
ATOM 2364 O O . GLN A 1 300 ? 0.547 2.233 19.012 1.00 89.75 300 GLN A O 1
ATOM 2369 N N . ASP A 1 301 ? 0.939 0.313 20.142 1.00 93.94 301 ASP A N 1
ATOM 2370 C CA . ASP A 1 301 ? 0.561 -0.571 19.040 1.00 93.94 301 ASP A CA 1
ATOM 2371 C C . ASP A 1 301 ? -0.932 -0.359 18.774 1.00 93.94 301 ASP A C 1
ATOM 2373 O O . ASP A 1 301 ? -1.748 -0.428 19.699 1.00 93.94 301 ASP A O 1
ATOM 2377 N N . ARG A 1 302 ? -1.304 -0.037 17.532 1.00 97.50 302 ARG A N 1
ATOM 2378 C CA . ARG A 1 302 ? -2.680 0.364 17.225 1.00 97.50 302 ARG A CA 1
ATOM 2379 C C . ARG A 1 302 ? -3.190 -0.109 15.879 1.00 97.50 302 ARG A C 1
ATOM 2381 O O . ARG A 1 302 ? -2.535 0.031 14.843 1.00 97.50 302 ARG A O 1
ATOM 2388 N N . THR A 1 303 ? -4.421 -0.608 15.896 1.00 98.75 303 THR A N 1
ATOM 2389 C CA . THR A 1 303 ? -5.206 -0.882 14.692 1.00 98.75 303 THR A CA 1
ATOM 2390 C C . THR A 1 303 ? -6.169 0.276 14.450 1.00 98.75 303 THR A C 1
ATOM 2392 O O . THR A 1 303 ? -7.062 0.539 15.251 1.00 98.75 303 THR A O 1
ATOM 2395 N N . ILE A 1 304 ? -5.978 0.986 13.342 1.00 98.88 304 ILE A N 1
ATOM 2396 C CA . ILE A 1 304 ? -6.756 2.155 12.937 1.00 98.88 304 ILE A CA 1
ATOM 2397 C C . ILE A 1 304 ? -7.869 1.712 11.982 1.00 98.88 304 ILE A C 1
ATOM 2399 O O . ILE A 1 304 ? -7.597 1.163 10.908 1.00 98.88 304 ILE A O 1
ATOM 2403 N N . ILE A 1 305 ? -9.117 1.975 12.372 1.00 98.62 305 ILE A N 1
ATOM 2404 C CA . ILE A 1 305 ? -10.341 1.533 11.697 1.00 98.62 305 ILE A CA 1
ATOM 2405 C C . ILE A 1 305 ? -11.156 2.753 11.251 1.00 98.62 305 ILE A C 1
ATOM 2407 O O . ILE A 1 305 ? -11.610 3.526 12.093 1.00 98.62 305 ILE A O 1
ATOM 2411 N N . PRO A 1 306 ? -11.383 2.958 9.944 1.00 98.50 306 PRO A N 1
ATOM 2412 C CA . PRO A 1 306 ? -12.285 4.009 9.491 1.00 98.50 306 PRO A CA 1
ATOM 2413 C C . PRO A 1 306 ? -13.758 3.605 9.613 1.00 98.50 306 PRO A C 1
ATOM 2415 O O . PRO A 1 306 ? -14.197 2.640 8.994 1.00 98.50 306 PRO A O 1
ATOM 2418 N N . ASP A 1 307 ? -14.550 4.404 10.327 1.00 98.12 307 ASP A N 1
ATOM 2419 C CA . ASP A 1 307 ? -16.018 4.293 10.372 1.00 98.12 307 ASP A CA 1
ATOM 2420 C C . ASP A 1 307 ? -16.710 5.203 9.350 1.00 98.12 307 ASP A C 1
ATOM 2422 O O . ASP A 1 307 ? -17.936 5.199 9.192 1.00 98.12 307 ASP A O 1
ATOM 2426 N N . VAL A 1 308 ? -15.914 5.987 8.631 1.00 98.38 308 VAL A N 1
ATOM 2427 C CA . VAL A 1 308 ? -16.335 6.862 7.544 1.00 98.38 308 VAL A CA 1
ATOM 2428 C C . VAL A 1 308 ? -15.598 6.515 6.259 1.00 98.38 308 VAL A C 1
ATOM 2430 O O . VAL A 1 308 ? -14.535 5.901 6.257 1.00 98.38 308 VAL A O 1
ATOM 2433 N N . SER A 1 309 ? -16.192 6.914 5.147 1.00 98.31 309 SER A N 1
ATOM 2434 C CA . SER A 1 309 ? -15.621 6.845 3.804 1.00 98.31 309 SER A CA 1
ATOM 2435 C C . SER A 1 309 ? -15.757 8.209 3.146 1.00 98.31 309 SER A C 1
ATOM 2437 O O . SER A 1 309 ? -16.661 8.980 3.484 1.00 98.31 309 SER A O 1
ATOM 2439 N N . GLY A 1 310 ? -14.855 8.515 2.222 1.00 97.94 310 GLY A N 1
ATOM 2440 C CA . GLY A 1 310 ? -14.805 9.789 1.522 1.00 97.94 310 GLY A CA 1
ATOM 2441 C C . GLY A 1 310 ? -13.381 10.307 1.376 1.00 97.94 310 GLY A C 1
ATOM 2442 O O . GLY A 1 310 ? -12.414 9.545 1.433 1.00 97.94 310 GLY A O 1
ATOM 2443 N N . VAL A 1 311 ? -13.268 11.610 1.131 1.00 97.31 311 VAL A N 1
ATOM 2444 C CA . VAL A 1 311 ? -11.987 12.287 0.913 1.00 97.31 311 VAL A CA 1
ATOM 2445 C C . VAL A 1 311 ? -11.502 12.918 2.214 1.00 97.31 311 VAL A C 1
ATOM 2447 O O . VAL A 1 311 ? -12.210 13.735 2.793 1.00 97.31 311 VAL A O 1
ATOM 2450 N N . VAL A 1 312 ? -10.288 12.567 2.630 1.00 96.94 312 VAL A N 1
ATOM 2451 C CA . VAL A 1 312 ? -9.505 13.274 3.645 1.00 96.94 312 VAL A CA 1
ATOM 2452 C C . VAL A 1 312 ? -8.564 14.229 2.909 1.00 96.94 312 VAL A C 1
ATOM 2454 O O . VAL A 1 312 ? -7.566 13.805 2.322 1.00 96.94 312 VAL A O 1
ATOM 2457 N N . ASP A 1 313 ? -8.914 15.513 2.898 1.00 94.56 313 ASP A N 1
ATOM 2458 C CA . ASP A 1 313 ? -8.082 16.585 2.343 1.00 94.56 313 ASP A CA 1
ATOM 2459 C C . ASP A 1 313 ? -7.148 17.112 3.434 1.00 94.56 313 ASP A C 1
ATOM 2461 O O . ASP A 1 313 ? -7.607 17.653 4.440 1.00 94.56 313 ASP A O 1
ATOM 2465 N N . LEU A 1 314 ? -5.839 16.937 3.248 1.00 92.38 314 LEU A N 1
ATOM 2466 C CA . LEU A 1 314 ? -4.829 17.358 4.221 1.00 92.38 314 LEU A CA 1
ATOM 2467 C C . LEU A 1 314 ? -4.478 18.854 4.137 1.00 92.38 314 LEU A C 1
ATOM 2469 O O . LEU A 1 314 ? -3.643 19.328 4.903 1.00 92.38 314 LEU A O 1
ATOM 2473 N N . GLY A 1 315 ? -5.099 19.618 3.234 1.00 88.75 315 GLY A N 1
ATOM 2474 C CA . GLY A 1 315 ? -4.964 21.076 3.173 1.00 88.75 315 GLY A CA 1
ATOM 2475 C C . GLY A 1 315 ? -3.574 21.587 2.772 1.00 88.75 315 GLY A C 1
ATOM 2476 O O . GLY A 1 315 ? -3.288 22.770 2.942 1.00 88.75 315 GLY A O 1
ATOM 2477 N N . GLY A 1 316 ? -2.711 20.726 2.234 1.00 87.25 316 GLY A N 1
ATOM 2478 C CA . GLY A 1 316 ? -1.306 21.003 1.938 1.00 87.25 316 GLY A CA 1
ATOM 2479 C C . GLY A 1 316 ? -0.352 20.703 3.098 1.00 87.25 316 GLY A C 1
ATOM 2480 O O . GLY A 1 316 ? 0.845 20.965 2.974 1.00 87.25 316 GLY A O 1
ATOM 2481 N N . GLU A 1 317 ? -0.851 20.171 4.217 1.00 89.31 317 GLU A N 1
ATOM 2482 C CA . GLU A 1 317 ? -0.055 19.871 5.404 1.00 89.31 317 GLU A CA 1
ATOM 2483 C C . GLU A 1 317 ? 0.186 18.369 5.549 1.00 89.31 317 GLU A C 1
ATOM 2485 O O . GLU A 1 317 ? -0.728 17.584 5.799 1.00 89.31 317 GLU A O 1
ATOM 2490 N N . ASP A 1 318 ? 1.443 17.951 5.459 1.00 91.56 318 ASP A N 1
ATOM 2491 C CA . ASP A 1 318 ? 1.796 16.542 5.618 1.00 91.56 318 ASP A CA 1
ATOM 2492 C C . ASP A 1 318 ? 1.491 16.027 7.034 1.00 91.56 318 ASP A C 1
ATOM 2494 O O . ASP A 1 318 ? 1.633 16.743 8.029 1.00 91.56 318 ASP A O 1
ATOM 2498 N N . ILE A 1 319 ? 1.127 14.751 7.143 1.00 93.50 319 ILE A N 1
ATOM 2499 C CA . ILE A 1 319 ? 1.187 14.001 8.400 1.00 93.50 319 ILE A CA 1
ATOM 2500 C C . ILE A 1 319 ? 2.595 13.419 8.495 1.00 93.50 319 ILE A C 1
ATOM 2502 O O . ILE A 1 319 ? 2.996 12.624 7.644 1.00 93.50 319 ILE A O 1
ATOM 2506 N N . VAL A 1 320 ? 3.355 13.830 9.509 1.00 91.75 320 VAL A N 1
ATOM 2507 C CA . VAL A 1 320 ? 4.732 13.373 9.728 1.00 91.75 320 VAL A CA 1
ATOM 2508 C C . VAL A 1 320 ? 4.802 12.590 11.030 1.00 91.75 320 VAL A C 1
ATOM 2510 O O . VAL A 1 320 ? 4.482 13.122 12.089 1.00 91.75 320 VAL A O 1
ATOM 2513 N N . LEU A 1 321 ? 5.234 11.337 10.930 1.00 89.56 321 LEU A N 1
ATOM 2514 C CA . LEU A 1 321 ? 5.536 10.452 12.048 1.00 89.56 321 LEU A CA 1
ATOM 2515 C C . LEU A 1 321 ? 7.049 10.257 12.118 1.00 89.56 321 LEU A C 1
ATOM 2517 O O . LEU A 1 321 ? 7.690 10.043 11.084 1.00 89.56 321 LEU A O 1
ATOM 2521 N N . SER A 1 322 ? 7.596 10.334 13.325 1.00 83.50 322 SER A N 1
ATOM 2522 C CA . SER A 1 322 ? 9.030 10.237 13.585 1.00 83.50 322 SER A CA 1
ATOM 2523 C C . SER A 1 322 ? 9.253 9.297 14.762 1.00 83.50 322 SER A C 1
ATOM 2525 O O . SER A 1 322 ? 9.083 9.712 15.908 1.00 83.50 322 SER A O 1
ATOM 2527 N N . GLY A 1 323 ? 9.654 8.062 14.470 1.00 67.62 323 GLY A N 1
ATOM 2528 C CA . GLY A 1 323 ? 9.955 7.068 15.492 1.00 67.62 323 GLY A CA 1
ATOM 2529 C C . GLY A 1 323 ? 11.317 7.310 16.139 1.00 67.62 323 GLY A C 1
ATOM 2530 O O . GLY A 1 323 ? 12.278 7.707 15.473 1.00 67.62 323 GLY A O 1
ATOM 2531 N N . SER A 1 324 ? 11.420 7.053 17.447 1.00 59.38 324 SER A N 1
ATOM 2532 C CA . SER A 1 324 ? 12.710 6.986 18.138 1.00 59.38 324 SER A CA 1
ATOM 2533 C C . SER A 1 324 ? 13.231 5.552 18.133 1.00 59.38 324 SER A C 1
ATOM 2535 O O . SER A 1 324 ? 12.687 4.675 18.799 1.00 59.38 324 SER A O 1
ATOM 2537 N N . ARG A 1 325 ? 14.339 5.311 17.426 1.00 53.66 325 ARG A N 1
ATOM 2538 C CA . ARG A 1 325 ? 15.088 4.042 17.513 1.00 53.66 325 ARG A CA 1
ATOM 2539 C C . ARG A 1 325 ? 15.842 3.887 18.838 1.00 53.66 325 ARG A C 1
ATOM 2541 O O . ARG A 1 325 ? 16.283 2.792 19.177 1.00 53.66 325 ARG A O 1
ATOM 2548 N N . ALA A 1 326 ? 16.008 4.975 19.589 1.00 38.00 326 ALA A N 1
ATOM 2549 C CA . ALA A 1 326 ? 16.765 5.013 20.829 1.00 38.00 326 ALA A CA 1
ATOM 2550 C C . ALA A 1 326 ? 15.831 4.878 22.041 1.00 38.00 326 ALA A C 1
ATOM 2552 O O . ALA A 1 326 ? 15.537 5.868 22.694 1.00 38.00 326 ALA A O 1
ATOM 2553 N N . GLY A 1 327 ? 15.358 3.656 22.309 1.00 37.75 327 GLY A N 1
ATOM 2554 C CA . GLY A 1 327 ? 15.089 3.081 23.641 1.00 37.75 327 GLY A CA 1
ATOM 2555 C C . GLY A 1 327 ? 14.167 3.763 24.670 1.00 37.75 327 GLY A C 1
ATOM 2556 O O . GLY A 1 327 ? 13.813 3.090 25.629 1.00 37.75 327 GLY A O 1
ATOM 2557 N N . SER A 1 328 ? 13.760 5.026 24.534 1.00 38.56 328 SER A N 1
ATOM 2558 C CA . SER A 1 328 ? 12.978 5.737 25.559 1.00 38.56 328 SER A CA 1
ATOM 2559 C C . SER A 1 328 ? 11.636 6.290 25.075 1.00 38.56 328 SER A C 1
ATOM 2561 O O . SER A 1 328 ? 10.856 6.711 25.915 1.00 38.56 328 SER A O 1
ATOM 2563 N N . ASN A 1 329 ? 11.337 6.248 23.766 1.00 48.94 329 ASN A N 1
ATOM 2564 C CA . ASN A 1 329 ? 10.059 6.674 23.163 1.00 48.94 329 ASN A CA 1
ATOM 2565 C C . ASN A 1 329 ? 9.807 5.950 21.818 1.00 48.94 329 ASN A C 1
ATOM 2567 O O . ASN A 1 329 ? 9.722 6.591 20.769 1.00 48.94 329 ASN A O 1
ATOM 2571 N N . ALA A 1 330 ? 9.784 4.613 21.813 1.00 58.50 330 ALA A N 1
ATOM 2572 C CA . ALA A 1 330 ? 9.496 3.859 20.590 1.00 58.50 330 ALA A CA 1
ATOM 2573 C C . ALA A 1 330 ? 8.053 4.136 20.125 1.00 58.50 330 ALA A C 1
ATOM 2575 O O . ALA A 1 330 ? 7.119 4.036 20.922 1.00 58.50 330 ALA A O 1
ATOM 2576 N N . ASP A 1 331 ? 7.875 4.492 18.850 1.00 75.31 331 ASP A N 1
ATOM 2577 C CA . ASP A 1 331 ? 6.543 4.543 18.244 1.00 75.31 331 ASP A CA 1
ATOM 2578 C C . ASP A 1 331 ? 5.974 3.117 18.215 1.00 75.31 331 ASP A C 1
ATOM 2580 O O . ASP A 1 331 ? 6.665 2.172 17.822 1.00 75.31 331 ASP A O 1
ATOM 2584 N N . GLY A 1 332 ? 4.718 2.965 18.625 1.00 87.44 332 GLY A N 1
ATOM 2585 C CA . GLY A 1 332 ? 4.008 1.697 18.534 1.00 87.44 332 GLY A CA 1
ATOM 2586 C C . GLY A 1 332 ? 3.663 1.345 17.086 1.00 87.44 332 GLY A C 1
ATOM 2587 O O . GLY A 1 332 ? 3.469 2.224 16.236 1.00 87.44 332 GLY A O 1
ATOM 2588 N N . GLY A 1 333 ? 3.565 0.046 16.817 1.00 94.06 333 GLY A N 1
ATOM 2589 C CA . GLY A 1 333 ? 3.226 -0.525 15.523 1.00 94.06 333 GLY A CA 1
ATOM 2590 C C . GLY A 1 333 ? 1.861 -0.070 15.011 1.00 94.06 333 GLY A C 1
ATOM 2591 O O . GLY A 1 333 ? 0.931 0.224 15.765 1.00 94.06 333 GLY A O 1
ATOM 2592 N N . ILE A 1 334 ? 1.731 -0.003 13.688 1.00 98.25 334 ILE A N 1
ATOM 2593 C CA . ILE A 1 334 ? 0.556 0.569 13.021 1.00 98.25 334 ILE A CA 1
ATOM 2594 C C . ILE A 1 334 ? -0.092 -0.486 12.136 1.00 98.25 334 ILE A C 1
ATOM 2596 O O . ILE A 1 334 ? 0.555 -1.076 11.275 1.00 98.25 334 ILE A O 1
ATOM 2600 N N . THR A 1 335 ? -1.402 -0.672 12.273 1.00 98.88 335 THR A N 1
ATOM 2601 C CA . THR A 1 335 ? -2.234 -1.305 11.245 1.00 98.88 335 THR A CA 1
ATOM 2602 C C . THR A 1 335 ? -3.293 -0.329 10.770 1.00 98.88 335 THR A C 1
ATOM 2604 O O . THR A 1 335 ? -4.238 -0.053 11.495 1.00 98.88 335 THR A O 1
ATOM 2607 N N . PHE A 1 336 ? -3.178 0.175 9.542 1.00 98.88 336 PHE A N 1
ATOM 2608 C CA . PHE A 1 336 ? -4.259 0.919 8.899 1.00 98.88 336 PHE A CA 1
ATOM 2609 C C . PHE A 1 336 ? -5.146 -0.036 8.092 1.00 98.88 336 PHE A C 1
ATOM 2611 O O . PHE A 1 336 ? -4.744 -0.525 7.030 1.00 98.88 336 PHE A O 1
ATOM 2618 N N . ALA A 1 337 ? -6.352 -0.303 8.595 1.00 98.81 337 ALA A N 1
ATOM 2619 C CA . ALA A 1 337 ? -7.299 -1.253 8.016 1.00 98.81 337 ALA A CA 1
ATOM 2620 C C . ALA A 1 337 ? -8.325 -0.552 7.106 1.00 98.81 337 ALA A C 1
ATOM 2622 O O . ALA A 1 337 ? -9.514 -0.481 7.418 1.00 98.81 337 ALA A O 1
ATOM 2623 N N . GLY A 1 338 ? -7.875 -0.028 5.959 1.00 98.62 338 GLY A N 1
ATOM 2624 C CA . GLY A 1 338 ? -8.724 0.737 5.033 1.00 98.62 338 GLY A CA 1
ATOM 2625 C C . GLY A 1 338 ? -9.959 -0.016 4.517 1.00 98.62 338 GLY A C 1
ATOM 2626 O O . GLY A 1 338 ? -10.985 0.604 4.247 1.00 98.62 338 GLY A O 1
ATOM 2627 N N . GLN A 1 339 ? -9.915 -1.352 4.468 1.00 98.44 339 GLN A N 1
ATOM 2628 C CA . GLN A 1 339 ? -11.047 -2.198 4.079 1.00 98.44 339 GLN A CA 1
ATOM 2629 C C . GLN A 1 339 ? -12.210 -2.138 5.074 1.00 98.44 339 GLN A C 1
ATOM 2631 O O . GLN A 1 339 ? -13.322 -2.531 4.735 1.00 98.44 339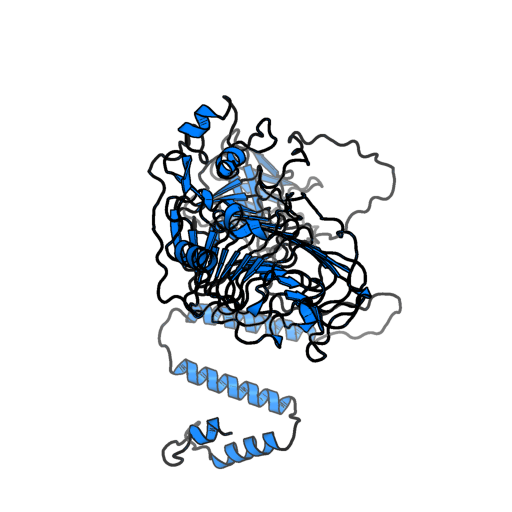 GLN A O 1
ATOM 2636 N N . ALA A 1 340 ? -11.980 -1.665 6.301 1.00 98.06 340 ALA A N 1
ATOM 2637 C CA . ALA A 1 340 ? -13.033 -1.491 7.292 1.00 98.06 340 ALA A CA 1
ATOM 2638 C C . ALA A 1 340 ? -13.871 -0.224 7.066 1.00 98.06 340 ALA A C 1
ATOM 2640 O O . ALA A 1 340 ? -14.931 -0.096 7.675 1.00 98.06 340 ALA A O 1
ATOM 2641 N N . ALA A 1 341 ? -13.457 0.676 6.170 1.00 97.94 341 ALA A N 1
ATOM 2642 C CA . ALA A 1 341 ? -14.278 1.810 5.770 1.00 97.94 341 ALA A CA 1
ATOM 2643 C C . ALA A 1 341 ? -15.607 1.344 5.129 1.00 97.94 341 ALA A C 1
ATOM 2645 O O . ALA A 1 341 ? -15.638 0.315 4.444 1.00 97.94 341 ALA A O 1
ATOM 2646 N N . PRO A 1 342 ? -16.715 2.094 5.294 1.00 97.19 342 PRO A N 1
ATOM 2647 C CA . PRO A 1 342 ? -17.936 1.884 4.518 1.00 97.19 342 PRO A CA 1
ATOM 2648 C C . PRO A 1 342 ? -17.708 2.003 3.000 1.00 97.19 342 PRO A C 1
ATOM 2650 O O . PRO A 1 342 ? -16.634 2.393 2.532 1.00 97.19 342 PRO A O 1
ATOM 2653 N N . LEU A 1 343 ? -18.764 1.724 2.223 1.00 97.31 343 LEU A N 1
ATOM 2654 C CA . LEU A 1 343 ? -18.766 1.883 0.763 1.00 97.31 343 LEU A CA 1
ATOM 2655 C C . LEU A 1 343 ? -18.143 3.225 0.354 1.00 97.31 343 LEU A C 1
ATOM 2657 O O . LEU A 1 343 ? -18.576 4.273 0.819 1.00 97.31 343 LEU A O 1
ATOM 2661 N N . GLY A 1 344 ? -17.168 3.190 -0.550 1.00 96.06 344 GLY A N 1
ATOM 2662 C CA . GLY A 1 344 ? -16.417 4.371 -0.973 1.00 96.06 344 GLY A CA 1
ATOM 2663 C C . GLY A 1 344 ? -14.967 4.353 -0.502 1.00 96.06 344 GLY A C 1
ATOM 2664 O O . GLY A 1 344 ? -14.101 4.792 -1.256 1.00 96.06 344 GLY A O 1
ATOM 2665 N N . GLY A 1 345 ? -14.677 3.782 0.671 1.00 97.62 345 GLY A N 1
ATOM 2666 C CA . GLY A 1 345 ? -13.323 3.727 1.229 1.00 97.62 345 GLY A CA 1
ATOM 2667 C C . GLY A 1 345 ? -12.751 5.093 1.635 1.00 97.62 345 GLY A C 1
ATOM 2668 O O . GLY A 1 345 ? -13.421 6.121 1.537 1.00 97.62 345 GLY A O 1
ATOM 2669 N N . ILE A 1 346 ? -11.491 5.109 2.073 1.00 98.19 346 ILE A N 1
ATOM 2670 C CA . ILE A 1 346 ? -10.747 6.344 2.362 1.00 98.19 346 ILE A CA 1
ATOM 2671 C C . ILE A 1 346 ? -9.901 6.738 1.151 1.00 98.19 346 ILE A C 1
ATOM 2673 O O . ILE A 1 346 ? -9.094 5.947 0.654 1.00 98.19 346 ILE A O 1
ATOM 2677 N N . THR A 1 347 ? -10.075 7.981 0.707 1.00 97.81 347 THR A N 1
ATOM 2678 C CA . THR A 1 347 ? -9.210 8.645 -0.268 1.00 97.81 347 THR A CA 1
ATOM 2679 C C . THR A 1 347 ? -8.462 9.783 0.418 1.00 97.81 347 THR A C 1
ATOM 2681 O O . THR A 1 347 ? -9.097 10.674 0.967 1.00 97.81 347 THR A O 1
ATOM 2684 N N . VAL A 1 348 ? -7.134 9.789 0.365 1.00 96.44 348 VAL A N 1
ATOM 2685 C CA . VAL A 1 348 ? -6.288 10.886 0.861 1.00 96.44 348 VAL A CA 1
ATOM 2686 C C . VAL A 1 348 ? -5.840 11.759 -0.314 1.00 96.44 348 VAL A C 1
ATOM 2688 O O . VAL A 1 348 ? -5.551 11.244 -1.398 1.00 96.44 348 VAL A O 1
ATOM 2691 N N . THR A 1 349 ? -5.806 13.075 -0.111 1.00 94.12 349 THR A N 1
ATOM 2692 C CA . THR A 1 349 ? -5.361 14.060 -1.110 1.00 94.12 349 THR A CA 1
ATOM 2693 C C . THR A 1 349 ? -4.657 15.235 -0.448 1.00 94.12 349 THR A C 1
ATOM 2695 O O . THR A 1 349 ? -4.890 15.528 0.727 1.00 94.12 349 THR A O 1
ATOM 2698 N N . ASN A 1 350 ? -3.906 15.992 -1.254 1.00 90.50 350 ASN A N 1
ATOM 2699 C CA . ASN A 1 350 ? -3.436 17.329 -0.907 1.00 90.50 350 ASN A CA 1
ATOM 2700 C C . ASN A 1 350 ? -2.510 17.320 0.320 1.00 90.50 350 ASN A C 1
ATOM 2702 O O . ASN A 1 350 ? -2.580 18.195 1.176 1.00 90.50 350 ASN A O 1
ATOM 2706 N N . GLY A 1 351 ? -1.645 16.312 0.415 1.00 89.62 351 GLY A N 1
ATOM 2707 C CA . GLY A 1 351 ? -0.625 16.189 1.451 1.00 89.62 351 GLY A CA 1
ATOM 2708 C C . GLY A 1 351 ? -0.059 14.774 1.515 1.00 89.62 351 GLY A C 1
ATOM 2709 O O . GLY A 1 351 ? -0.672 13.823 1.032 1.00 89.62 351 GLY A O 1
ATOM 2710 N N . LYS A 1 352 ? 1.116 14.632 2.128 1.00 90.69 352 LYS A N 1
ATOM 2711 C CA . LYS A 1 352 ? 1.801 13.345 2.293 1.00 90.69 352 LYS A CA 1
ATOM 2712 C C . LYS A 1 352 ? 1.518 12.733 3.655 1.00 90.69 352 LYS A C 1
ATOM 2714 O O . LYS A 1 352 ? 1.410 13.441 4.654 1.00 90.69 352 LYS A O 1
ATOM 2719 N N . ILE A 1 353 ? 1.599 11.410 3.722 1.00 95.38 353 ILE A N 1
ATOM 2720 C CA . ILE A 1 353 ? 1.833 10.681 4.970 1.00 95.38 353 ILE A CA 1
ATOM 2721 C C . ILE A 1 353 ? 3.283 10.196 4.961 1.00 95.38 353 ILE A C 1
ATOM 2723 O O . ILE A 1 353 ? 3.671 9.352 4.147 1.00 95.38 353 ILE A O 1
ATOM 2727 N N . ARG A 1 354 ? 4.106 10.766 5.844 1.00 92.75 354 ARG A N 1
ATOM 2728 C CA . ARG A 1 354 ? 5.546 10.507 5.923 1.00 92.75 354 ARG A CA 1
ATOM 2729 C C . ARG A 1 354 ? 5.908 9.875 7.254 1.00 92.75 354 ARG A C 1
ATOM 2731 O O . ARG A 1 354 ? 5.761 10.500 8.294 1.00 92.75 354 ARG A O 1
ATOM 2738 N N . MET A 1 355 ? 6.426 8.660 7.194 1.00 92.94 355 MET A N 1
ATOM 2739 C CA . MET A 1 355 ? 6.971 7.929 8.328 1.00 92.94 355 MET A CA 1
ATOM 2740 C C . MET A 1 355 ? 8.496 7.928 8.245 1.00 92.94 355 MET A C 1
ATOM 2742 O O . MET A 1 355 ? 9.052 7.466 7.247 1.00 92.94 355 MET A O 1
ATOM 2746 N N . PHE A 1 356 ? 9.157 8.434 9.279 1.00 89.44 356 PHE A N 1
ATOM 2747 C CA . PHE A 1 356 ? 10.607 8.398 9.451 1.00 89.44 356 PHE A CA 1
ATOM 2748 C C . PHE A 1 356 ? 10.938 7.517 10.650 1.00 89.44 356 PHE A C 1
ATOM 2750 O O . PHE A 1 356 ? 10.472 7.791 11.751 1.00 89.44 356 PHE A O 1
ATOM 2757 N N . SER A 1 357 ? 11.706 6.452 10.432 1.00 87.06 357 SER A N 1
ATOM 2758 C CA . SER A 1 357 ? 12.099 5.487 11.466 1.00 87.06 357 SER A CA 1
ATOM 2759 C C . SER A 1 357 ? 10.921 4.880 12.239 1.00 87.06 357 SER A C 1
ATOM 2761 O O . SER A 1 357 ? 11.056 4.539 13.410 1.00 87.06 357 SER A O 1
ATOM 2763 N N . VAL A 1 358 ? 9.761 4.759 11.584 1.00 89.88 358 VAL A N 1
ATOM 2764 C CA . VAL A 1 358 ? 8.584 4.076 12.138 1.00 89.88 358 VAL A CA 1
ATOM 2765 C C . VAL A 1 358 ? 8.626 2.625 11.690 1.00 89.88 358 VAL A C 1
ATOM 2767 O O . VAL A 1 358 ? 8.519 2.333 10.492 1.00 89.88 358 VAL A O 1
ATOM 2770 N N . ASP A 1 359 ? 8.787 1.735 12.657 1.00 90.38 359 ASP A N 1
ATOM 2771 C CA . ASP A 1 359 ? 8.849 0.296 12.447 1.00 90.38 359 ASP A CA 1
ATOM 2772 C C . ASP A 1 359 ? 7.451 -0.335 12.547 1.00 90.38 359 ASP A C 1
ATOM 2774 O O . ASP A 1 359 ? 6.498 0.273 13.030 1.00 90.38 359 ASP A O 1
ATOM 2778 N N . ASN A 1 360 ? 7.339 -1.584 12.100 1.00 94.12 360 ASN A N 1
ATOM 2779 C CA . ASN A 1 360 ? 6.179 -2.445 12.292 1.00 94.12 360 ASN A CA 1
ATOM 2780 C C . ASN A 1 360 ? 4.863 -1.855 11.752 1.00 94.12 360 ASN A C 1
ATOM 2782 O O . ASN A 1 360 ? 3.929 -1.550 12.495 1.00 94.12 360 ASN A O 1
ATOM 2786 N N . VAL A 1 361 ? 4.784 -1.697 10.429 1.00 98.25 361 VAL A N 1
ATOM 2787 C CA . VAL A 1 361 ? 3.659 -1.023 9.763 1.00 98.25 361 VAL A CA 1
ATOM 2788 C C . VAL A 1 361 ? 2.955 -1.960 8.788 1.00 98.25 361 VAL A C 1
ATOM 2790 O O . VAL A 1 361 ? 3.569 -2.508 7.878 1.00 98.25 361 VAL A O 1
ATOM 2793 N N . ILE A 1 362 ? 1.637 -2.068 8.922 1.00 98.81 362 ILE A N 1
ATOM 2794 C CA . ILE A 1 362 ? 0.719 -2.686 7.966 1.00 98.81 362 ILE A CA 1
ATOM 2795 C C . ILE A 1 362 ? -0.215 -1.583 7.455 1.00 98.81 362 ILE A C 1
ATOM 2797 O O . ILE A 1 362 ? -0.942 -0.978 8.239 1.00 98.81 362 ILE A O 1
ATOM 2801 N N . TRP A 1 363 ? -0.237 -1.314 6.149 1.00 98.88 363 TRP A N 1
ATOM 2802 C CA . TRP A 1 363 ? -1.138 -0.317 5.557 1.00 98.88 363 TRP A CA 1
ATOM 2803 C C . TRP A 1 363 ? -1.900 -0.902 4.377 1.00 98.88 363 TRP A C 1
ATOM 2805 O O . TRP A 1 363 ? -1.280 -1.319 3.395 1.00 98.88 363 TRP A O 1
ATOM 2815 N N . ARG A 1 364 ? -3.240 -0.925 4.453 1.00 98.75 364 ARG A N 1
ATOM 2816 C CA . ARG A 1 364 ? -4.067 -1.621 3.457 1.00 98.75 364 ARG A CA 1
ATOM 2817 C C . ARG A 1 364 ? -5.227 -0.794 2.904 1.00 98.75 364 ARG A C 1
ATOM 2819 O O . ARG A 1 364 ? -5.724 0.111 3.574 1.00 98.75 364 ARG A O 1
ATOM 2826 N N . TYR A 1 365 ? -5.664 -1.123 1.684 1.00 98.75 365 TYR A N 1
ATOM 2827 C CA . TYR A 1 365 ? -6.936 -0.684 1.076 1.00 98.75 365 TYR A CA 1
ATOM 2828 C C . TYR A 1 365 ? -7.211 0.826 1.167 1.00 98.75 365 TYR A C 1
ATOM 2830 O O . TYR A 1 365 ? -8.302 1.264 1.530 1.00 98.75 365 TYR A O 1
ATOM 2838 N N . THR A 1 366 ? -6.207 1.642 0.846 1.00 98.50 366 THR A N 1
ATOM 2839 C CA . THR A 1 366 ? -6.309 3.110 0.872 1.00 98.50 366 THR A CA 1
ATOM 2840 C C . THR A 1 366 ? -6.079 3.689 -0.512 1.00 98.50 366 THR A C 1
ATOM 2842 O O . THR A 1 366 ? -5.221 3.211 -1.259 1.00 98.50 366 THR A O 1
ATOM 2845 N N . LYS A 1 367 ? -6.826 4.742 -0.844 1.00 97.94 367 LYS A N 1
ATOM 2846 C CA . LYS A 1 367 ? -6.677 5.465 -2.105 1.00 97.94 367 LYS A CA 1
ATOM 2847 C C . LYS A 1 367 ? -5.945 6.784 -1.884 1.00 97.94 367 LYS A C 1
ATOM 2849 O O . LYS A 1 367 ? -6.178 7.464 -0.892 1.00 97.94 367 LYS A O 1
ATOM 2854 N N . PHE A 1 368 ? -5.110 7.168 -2.838 1.00 96.31 368 PHE A N 1
ATOM 2855 C CA . PHE A 1 368 ? -4.399 8.440 -2.878 1.00 96.31 368 PHE A CA 1
ATOM 2856 C C . PHE A 1 368 ? -4.606 9.087 -4.247 1.00 96.31 368 PHE A C 1
ATOM 2858 O O . PHE A 1 368 ? -4.322 8.477 -5.284 1.00 96.31 368 PHE A O 1
ATOM 2865 N N . ARG A 1 369 ? -5.152 10.303 -4.264 1.00 93.94 369 ARG A N 1
ATOM 2866 C CA . ARG A 1 369 ? -5.574 10.998 -5.488 1.00 93.94 369 ARG A CA 1
ATOM 2867 C C . ARG A 1 369 ? -5.147 12.455 -5.399 1.00 93.94 369 ARG A C 1
ATOM 2869 O O . ARG A 1 369 ? -5.718 13.185 -4.609 1.00 93.94 369 ARG A O 1
ATOM 2876 N N . GLU A 1 370 ? -4.190 12.886 -6.215 1.00 89.94 370 GLU A N 1
ATOM 2877 C CA . GLU A 1 370 ? -3.679 14.265 -6.153 1.00 89.94 370 GLU A CA 1
ATOM 2878 C C . GLU A 1 370 ? -4.273 15.179 -7.243 1.00 89.94 370 GLU A C 1
ATOM 2880 O O . GLU A 1 370 ? -4.525 14.754 -8.376 1.00 89.94 370 GLU A O 1
ATOM 2885 N N . THR A 1 371 ? -4.476 16.463 -6.914 1.00 82.25 371 THR A N 1
ATOM 2886 C CA . THR A 1 371 ? -5.165 17.436 -7.790 1.00 82.25 371 THR A CA 1
ATOM 2887 C C . THR A 1 371 ? -4.292 18.546 -8.382 1.00 82.25 371 THR A C 1
ATOM 2889 O O . THR A 1 371 ? -4.727 19.139 -9.361 1.00 82.25 371 THR A O 1
ATOM 2892 N N . ALA A 1 372 ? -3.080 18.833 -7.870 1.00 65.31 372 ALA A N 1
ATOM 2893 C CA . ALA A 1 372 ? -2.028 19.596 -8.590 1.00 65.31 372 ALA A CA 1
ATOM 2894 C C . ALA A 1 372 ? -0.798 19.991 -7.742 1.00 65.31 372 ALA A C 1
ATOM 2896 O O . ALA A 1 372 ? 0.250 20.273 -8.324 1.00 65.31 372 ALA A O 1
ATOM 2897 N N . ALA A 1 373 ? -0.915 20.115 -6.412 1.00 59.97 373 ALA A N 1
ATOM 2898 C CA . ALA A 1 373 ? 0.010 20.961 -5.636 1.00 59.97 373 ALA A CA 1
ATOM 2899 C C . ALA A 1 373 ? 0.934 20.228 -4.649 1.00 59.97 373 ALA A C 1
ATOM 2901 O O . ALA A 1 373 ? 1.897 20.827 -4.166 1.00 59.97 373 ALA A O 1
ATOM 2902 N N . THR A 1 374 ? 0.680 18.955 -4.367 1.00 64.56 374 THR A N 1
ATOM 2903 C CA . THR A 1 374 ? 1.359 18.198 -3.311 1.00 64.56 374 THR A CA 1
ATOM 2904 C C . THR A 1 374 ? 2.059 16.987 -3.891 1.00 64.56 374 THR A C 1
ATOM 2906 O O . THR A 1 374 ? 1.486 16.169 -4.600 1.00 64.56 374 THR A O 1
ATOM 2909 N N . ASP A 1 375 ? 3.358 16.929 -3.645 1.00 69.81 375 ASP A N 1
ATOM 2910 C CA . ASP A 1 375 ? 4.223 15.819 -4.019 1.00 69.81 375 ASP A CA 1
ATOM 2911 C C . ASP A 1 375 ? 4.022 14.673 -3.019 1.00 69.81 375 ASP A C 1
ATOM 2913 O O . ASP A 1 375 ? 3.971 14.968 -1.842 1.00 69.81 375 ASP A O 1
ATOM 2917 N N . GLY A 1 376 ? 4.012 13.397 -3.417 1.00 67.56 376 GLY A N 1
ATOM 2918 C CA . GLY A 1 376 ? 4.074 12.262 -2.481 1.00 67.56 376 GLY A CA 1
ATOM 2919 C C . GLY A 1 376 ? 2.721 11.822 -1.915 1.00 67.56 376 GLY A C 1
ATOM 2920 O O . GLY A 1 376 ? 1.935 12.661 -1.502 1.00 67.56 376 GLY A O 1
ATOM 2921 N N . CYS A 1 377 ? 2.475 10.511 -1.824 1.00 88.31 377 CYS A N 1
ATOM 2922 C CA . CYS A 1 377 ? 1.273 9.979 -1.171 1.00 88.31 377 CYS A CA 1
ATOM 2923 C C . CYS A 1 377 ? 1.605 9.349 0.189 1.00 88.31 377 CYS A C 1
ATOM 2925 O O . CYS A 1 377 ? 1.268 9.897 1.237 1.00 88.31 377 CYS A O 1
ATOM 2927 N N . LEU A 1 378 ? 2.328 8.225 0.179 1.00 96.12 378 LEU A N 1
ATOM 2928 C CA . LEU A 1 378 ? 2.695 7.480 1.385 1.00 96.12 378 LEU A CA 1
ATOM 2929 C C . LEU A 1 378 ? 4.161 7.061 1.318 1.00 96.12 378 LEU A C 1
ATOM 2931 O O . LEU A 1 378 ? 4.601 6.443 0.345 1.00 96.12 378 LEU A O 1
ATOM 2935 N N . SER A 1 379 ? 4.921 7.372 2.361 1.00 94.81 379 SER A N 1
ATOM 2936 C CA . SER A 1 379 ? 6.328 6.988 2.444 1.00 94.81 379 SER A CA 1
ATOM 2937 C C . SER A 1 379 ? 6.697 6.471 3.821 1.00 94.81 379 SER A C 1
ATOM 2939 O O . SER A 1 379 ? 6.333 7.092 4.817 1.00 94.81 379 SER A O 1
ATOM 2941 N N . ASN A 1 380 ? 7.501 5.414 3.859 1.00 93.81 380 ASN A N 1
ATOM 2942 C CA . ASN A 1 380 ? 8.242 4.993 5.038 1.00 93.81 380 ASN A CA 1
ATOM 2943 C C . ASN A 1 380 ? 9.742 5.034 4.719 1.00 93.81 380 ASN A C 1
ATOM 2945 O O . ASN A 1 380 ? 10.202 4.424 3.753 1.00 93.81 380 ASN A O 1
ATOM 2949 N N . THR A 1 381 ? 10.482 5.814 5.499 1.00 89.69 381 THR A N 1
ATOM 2950 C CA . THR A 1 381 ? 11.930 5.972 5.393 1.00 89.69 381 THR A CA 1
ATOM 2951 C C . THR A 1 381 ? 12.566 5.442 6.663 1.00 89.69 381 THR A C 1
ATOM 2953 O O . THR A 1 381 ? 12.131 5.812 7.746 1.00 89.69 381 THR A O 1
ATOM 2956 N N . ASP A 1 382 ? 13.580 4.591 6.527 1.00 85.75 382 ASP A N 1
ATOM 2957 C CA . ASP A 1 382 ? 14.313 3.992 7.646 1.00 85.75 382 ASP A CA 1
ATOM 2958 C C . ASP A 1 382 ? 13.434 3.164 8.619 1.00 85.75 382 ASP A C 1
ATOM 2960 O O . ASP A 1 382 ? 13.840 2.909 9.744 1.00 85.75 382 ASP A O 1
ATOM 2964 N N . GLY A 1 383 ? 12.243 2.699 8.225 1.00 86.38 383 GLY A N 1
ATOM 2965 C CA . GLY A 1 383 ? 11.429 1.778 9.036 1.00 86.38 383 GLY A CA 1
ATOM 2966 C C . GLY A 1 383 ? 11.704 0.298 8.749 1.00 86.38 383 GLY A C 1
ATOM 2967 O O . GLY A 1 383 ? 12.078 -0.073 7.638 1.00 86.38 383 GLY A O 1
ATOM 2968 N N . ASN A 1 384 ? 11.501 -0.566 9.736 1.00 87.44 384 ASN A N 1
ATOM 2969 C CA . ASN A 1 384 ? 11.637 -2.018 9.648 1.00 87.44 384 ASN A CA 1
ATOM 2970 C C . ASN A 1 384 ? 10.274 -2.707 9.643 1.00 87.44 384 ASN A C 1
ATOM 2972 O O . ASN A 1 384 ? 9.351 -2.242 10.302 1.00 87.44 384 ASN A O 1
ATOM 2976 N N . ASN A 1 385 ? 10.165 -3.862 8.980 1.00 90.69 385 ASN A N 1
ATOM 2977 C CA . ASN A 1 385 ? 8.948 -4.687 8.975 1.00 90.69 385 ASN A CA 1
ATOM 2978 C C . ASN A 1 385 ? 7.717 -3.889 8.509 1.00 90.69 385 ASN A C 1
ATOM 2980 O O . ASN A 1 385 ? 6.789 -3.624 9.273 1.00 90.69 385 ASN A O 1
ATOM 2984 N N . VAL A 1 386 ? 7.728 -3.482 7.240 1.00 96.81 386 VAL A N 1
ATOM 2985 C CA . VAL A 1 386 ? 6.694 -2.626 6.643 1.00 96.81 386 VAL A CA 1
ATOM 2986 C C . VAL A 1 386 ? 6.019 -3.350 5.487 1.00 96.81 386 VAL A C 1
ATOM 2988 O O . VAL A 1 386 ? 6.696 -3.848 4.588 1.00 96.81 386 VAL A O 1
ATOM 2991 N N . ILE A 1 387 ? 4.688 -3.365 5.458 1.00 98.62 387 ILE A N 1
ATOM 2992 C CA . ILE A 1 387 ? 3.907 -3.879 4.334 1.00 98.62 387 ILE A CA 1
ATOM 2993 C C . ILE A 1 387 ? 2.816 -2.898 3.901 1.00 98.62 387 ILE A C 1
ATOM 2995 O O . ILE A 1 387 ? 1.936 -2.521 4.674 1.00 98.62 387 ILE A O 1
ATOM 2999 N N . PHE A 1 388 ? 2.872 -2.507 2.630 1.00 98.88 388 PHE A N 1
ATOM 3000 C CA . PHE A 1 388 ? 1.832 -1.757 1.931 1.00 98.88 388 PHE A CA 1
ATOM 3001 C C . PHE A 1 388 ? 1.101 -2.702 0.974 1.00 98.88 388 PHE A C 1
ATOM 3003 O O . PHE A 1 388 ? 1.731 -3.324 0.120 1.00 98.88 388 PHE A O 1
ATOM 3010 N N . ASP A 1 389 ? -0.216 -2.835 1.115 1.00 98.94 389 ASP A N 1
ATOM 3011 C CA . ASP A 1 389 ? -1.010 -3.820 0.372 1.00 98.94 389 ASP A CA 1
ATOM 3012 C C . ASP A 1 389 ? -2.318 -3.219 -0.158 1.00 98.94 389 ASP A C 1
ATOM 3014 O O . ASP A 1 389 ? -3.000 -2.480 0.547 1.00 98.94 389 ASP A O 1
ATOM 3018 N N . HIS A 1 390 ? -2.687 -3.528 -1.404 1.00 98.88 390 HIS A N 1
ATOM 3019 C CA . HIS A 1 390 ? -3.945 -3.059 -2.009 1.00 98.88 390 HIS A CA 1
ATOM 3020 C C . HIS A 1 390 ? -4.139 -1.530 -1.950 1.00 98.88 390 HIS A C 1
ATOM 3022 O O . HIS A 1 390 ? -5.232 -1.030 -1.684 1.00 98.88 390 HIS A O 1
ATOM 3028 N N . LEU A 1 391 ? -3.081 -0.753 -2.194 1.00 98.81 391 LEU A N 1
ATOM 3029 C CA . LEU A 1 391 ? -3.190 0.704 -2.315 1.00 98.81 391 LEU A CA 1
ATOM 3030 C C . LEU A 1 391 ? -3.528 1.104 -3.750 1.00 98.81 391 LEU A C 1
ATOM 3032 O O . LEU A 1 391 ? -3.005 0.509 -4.692 1.00 98.81 391 LEU A O 1
ATOM 3036 N N . SER A 1 392 ? -4.323 2.158 -3.922 1.00 98.44 392 SER A N 1
ATOM 3037 C CA . SER A 1 392 ? -4.524 2.793 -5.232 1.00 98.44 392 SER A CA 1
ATOM 3038 C C . SER A 1 392 ? -3.990 4.215 -5.211 1.00 98.44 392 SER A C 1
ATOM 3040 O O . SER A 1 392 ? -4.519 5.060 -4.501 1.00 98.44 392 SER A O 1
ATOM 3042 N N . GLY A 1 393 ? -2.953 4.508 -5.987 1.00 96.19 393 GLY A N 1
ATOM 3043 C CA . GLY A 1 393 ? -2.341 5.833 -6.059 1.00 96.19 393 GLY A CA 1
ATOM 3044 C C . GLY A 1 393 ? -2.427 6.417 -7.462 1.00 96.19 393 GLY A C 1
ATOM 3045 O O . GLY A 1 393 ? -2.135 5.724 -8.435 1.00 96.19 393 GLY A O 1
ATOM 3046 N N . SER A 1 394 ? -2.792 7.693 -7.601 1.00 95.06 394 SER A N 1
ATOM 3047 C CA . SER A 1 394 ? -2.686 8.365 -8.899 1.00 95.06 394 SER A CA 1
ATOM 3048 C C . SER A 1 394 ? -2.442 9.865 -8.834 1.00 95.06 394 SER A C 1
ATOM 3050 O O . SER A 1 394 ? -2.827 10.512 -7.863 1.00 95.06 394 SER A O 1
ATOM 3052 N N . HIS A 1 395 ? -1.920 10.404 -9.937 1.00 93.38 395 HIS A N 1
ATOM 3053 C CA . HIS A 1 395 ? -1.739 11.835 -10.177 1.00 93.38 395 HIS A CA 1
ATOM 3054 C C . HIS A 1 395 ? -0.724 12.545 -9.277 1.00 93.38 395 HIS A C 1
ATOM 3056 O O . HIS A 1 395 ? -0.698 13.773 -9.237 1.00 93.38 395 HIS A O 1
ATOM 3062 N N . SER A 1 396 ? 0.178 11.806 -8.621 1.00 90.00 396 SER A N 1
ATOM 3063 C CA . SER A 1 396 ? 1.259 12.444 -7.868 1.00 90.00 396 SER A CA 1
ATOM 3064 C C . SER A 1 396 ? 2.240 13.163 -8.813 1.00 90.00 396 SER A C 1
ATOM 3066 O O . SER A 1 396 ? 2.732 12.557 -9.782 1.00 90.00 396 SER A O 1
ATOM 3068 N N . PRO A 1 397 ? 2.571 14.442 -8.538 1.00 87.12 397 PRO A N 1
ATOM 3069 C CA . PRO A 1 397 ? 3.444 15.248 -9.386 1.00 87.12 397 PRO A CA 1
ATOM 3070 C C . PRO A 1 397 ? 4.916 14.818 -9.315 1.00 87.12 397 PRO A C 1
ATOM 3072 O O . PRO A 1 397 ? 5.673 15.112 -10.248 1.00 87.12 397 PRO A O 1
ATOM 3075 N N . ASP A 1 398 ? 5.335 14.095 -8.268 1.00 8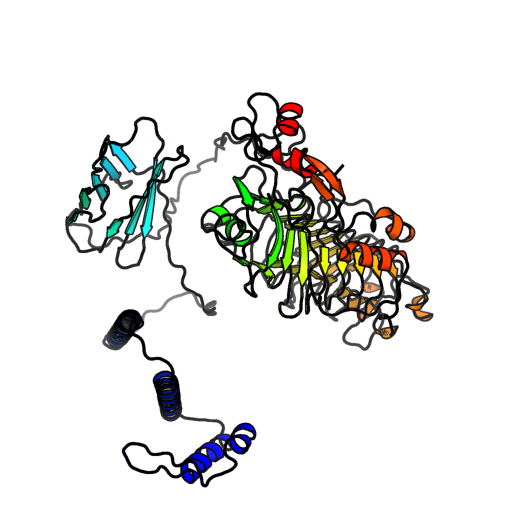6.75 398 ASP A N 1
ATOM 3076 C CA . ASP A 1 398 ? 6.635 13.416 -8.255 1.00 86.75 398 ASP A CA 1
ATOM 3077 C C . ASP A 1 398 ? 6.519 11.928 -7.942 1.00 86.75 398 ASP A C 1
ATOM 3079 O O . ASP A 1 398 ? 6.745 11.150 -8.862 1.00 86.75 398 ASP A O 1
ATOM 3083 N N . ILE A 1 399 ? 6.192 11.497 -6.720 1.00 89.69 399 ILE A N 1
ATOM 3084 C CA . ILE A 1 399 ? 6.184 10.066 -6.356 1.00 89.69 399 ILE A CA 1
ATOM 3085 C C . ILE A 1 399 ? 4.892 9.594 -5.692 1.00 89.69 399 ILE A C 1
ATOM 3087 O O . ILE A 1 399 ? 4.329 10.308 -4.873 1.00 89.69 399 ILE A O 1
ATOM 3091 N N . LEU A 1 400 ? 4.419 8.388 -6.015 1.00 93.50 400 LEU A N 1
ATOM 3092 C CA . LEU A 1 400 ? 3.293 7.782 -5.297 1.00 93.50 400 LEU A CA 1
ATOM 3093 C C . LEU A 1 400 ? 3.752 7.194 -3.960 1.00 93.50 400 LEU A C 1
ATOM 3095 O O . LEU A 1 400 ? 3.390 7.711 -2.904 1.00 93.50 400 LEU A O 1
ATOM 3099 N N . PHE A 1 401 ? 4.592 6.159 -4.003 1.00 95.81 401 PHE A N 1
ATOM 3100 C CA . PHE A 1 401 ? 4.987 5.414 -2.808 1.00 95.81 401 PHE A CA 1
ATOM 3101 C C . PHE A 1 401 ? 6.501 5.344 -2.637 1.00 95.81 401 PHE A C 1
ATOM 3103 O O . PHE A 1 401 ? 7.255 5.311 -3.611 1.00 95.81 401 PHE A O 1
ATOM 3110 N N . ALA A 1 402 ? 6.959 5.306 -1.387 1.00 93.69 402 ALA A N 1
ATOM 3111 C CA . ALA A 1 402 ? 8.374 5.147 -1.073 1.00 93.69 402 ALA A CA 1
ATOM 3112 C C . ALA A 1 402 ? 8.593 4.252 0.154 1.00 93.69 402 ALA A C 1
ATOM 3114 O O . ALA A 1 402 ? 7.944 4.420 1.183 1.00 93.69 402 ALA A O 1
ATOM 3115 N N . LEU A 1 403 ? 9.534 3.320 0.026 1.00 93.19 403 LEU A N 1
ATOM 3116 C CA . LEU A 1 403 ? 10.018 2.427 1.080 1.00 93.19 403 LEU A CA 1
ATOM 3117 C C . LEU A 1 403 ? 11.546 2.559 1.131 1.00 93.19 403 LEU A C 1
ATOM 3119 O O . LEU A 1 403 ? 12.277 1.692 0.660 1.00 93.19 403 LEU A O 1
ATOM 3123 N N . THR A 1 404 ? 12.023 3.716 1.581 1.00 87.62 404 THR A N 1
ATOM 3124 C CA . THR A 1 404 ? 13.415 4.167 1.424 1.00 87.62 404 THR A CA 1
ATOM 3125 C C . THR A 1 404 ? 14.248 3.975 2.682 1.00 87.62 404 THR A C 1
ATOM 3127 O O . THR A 1 404 ? 13.713 3.768 3.770 1.00 87.62 404 THR A O 1
ATOM 3130 N N . SER A 1 405 ? 15.561 4.103 2.539 1.00 80.44 405 SER A N 1
ATOM 3131 C CA . SER A 1 405 ? 16.500 4.327 3.638 1.00 80.44 405 SER A CA 1
ATOM 3132 C C . SER A 1 405 ? 17.497 5.432 3.276 1.00 80.44 405 SER A C 1
ATOM 3134 O O . SER A 1 405 ? 17.657 5.756 2.094 1.00 80.44 405 SER A O 1
ATOM 3136 N N . ASN A 1 406 ? 18.106 6.075 4.275 1.00 70.81 406 ASN A N 1
ATOM 3137 C CA . ASN A 1 406 ? 18.995 7.231 4.068 1.00 70.81 406 ASN A CA 1
ATOM 3138 C C . ASN A 1 406 ? 20.365 7.141 4.763 1.00 70.81 406 ASN A C 1
ATOM 3140 O O . ASN A 1 406 ? 21.124 8.106 4.677 1.00 70.81 406 ASN A O 1
ATOM 3144 N N . ALA A 1 407 ? 20.661 6.032 5.449 1.00 56.09 407 ALA A N 1
ATOM 3145 C CA . ALA A 1 407 ? 21.980 5.581 5.943 1.00 56.09 407 ALA A CA 1
ATOM 3146 C C . ALA A 1 407 ? 21.825 4.618 7.132 1.00 56.09 407 ALA A C 1
ATOM 3148 O O . ALA A 1 407 ? 22.800 3.981 7.540 1.00 56.09 407 ALA A O 1
ATOM 3149 N N . GLU A 1 408 ? 20.631 4.534 7.718 1.00 60.47 408 GLU A N 1
ATOM 3150 C CA . GLU A 1 408 ? 20.376 3.657 8.848 1.00 60.47 408 GLU A CA 1
ATOM 3151 C C . GLU A 1 408 ? 19.929 2.259 8.401 1.00 60.47 408 GLU A C 1
ATOM 3153 O O . GLU A 1 408 ? 19.320 2.084 7.347 1.00 60.47 408 GLU A O 1
ATOM 3158 N N . ILE A 1 409 ? 20.234 1.235 9.207 1.00 63.94 409 ILE A N 1
ATOM 3159 C CA . ILE A 1 409 ? 19.839 -0.151 8.915 1.00 63.94 409 ILE A CA 1
ATOM 3160 C C . ILE A 1 409 ? 18.313 -0.221 8.965 1.00 63.94 409 ILE A C 1
ATOM 3162 O O . ILE A 1 409 ? 17.741 -0.058 10.039 1.00 63.94 409 ILE A O 1
ATOM 3166 N N . SER A 1 410 ? 17.659 -0.428 7.824 1.00 76.94 410 SER A N 1
ATOM 3167 C CA . SER A 1 410 ? 16.219 -0.676 7.727 1.00 76.94 410 SER A CA 1
ATOM 3168 C C . SER A 1 410 ? 15.975 -1.875 6.823 1.00 76.94 410 SER A C 1
ATOM 3170 O O . SER A 1 410 ? 16.689 -2.038 5.832 1.00 76.94 410 SER A O 1
ATOM 3172 N N . ASP A 1 411 ? 15.007 -2.718 7.161 1.00 83.38 411 ASP A N 1
ATOM 3173 C CA . ASP A 1 411 ? 14.877 -4.027 6.532 1.00 83.38 411 ASP A CA 1
ATOM 3174 C C . ASP A 1 411 ? 13.426 -4.539 6.516 1.00 83.38 411 ASP A C 1
ATOM 3176 O O . ASP A 1 411 ? 12.549 -4.022 7.208 1.00 83.38 411 ASP A O 1
ATOM 3180 N N . SER A 1 412 ? 13.172 -5.591 5.736 1.00 88.19 412 SER A N 1
ATOM 3181 C CA . SER A 1 412 ? 11.887 -6.296 5.673 1.00 88.19 412 SER A CA 1
ATOM 3182 C C . SER A 1 412 ? 10.725 -5.419 5.202 1.00 88.19 412 SER A C 1
ATOM 3184 O O . SER A 1 412 ? 9.767 -5.177 5.936 1.00 88.19 412 SER A O 1
ATOM 3186 N N . LYS A 1 413 ? 10.786 -4.949 3.954 1.00 93.94 413 LYS A N 1
ATOM 3187 C CA . LYS A 1 413 ? 9.740 -4.102 3.367 1.00 93.94 413 LYS A CA 1
ATOM 3188 C C . LYS A 1 413 ? 9.021 -4.793 2.215 1.00 93.94 413 LYS A C 1
ATOM 3190 O O . LYS A 1 413 ? 9.620 -5.509 1.413 1.00 93.94 413 LYS A O 1
ATOM 3195 N N . THR A 1 414 ? 7.717 -4.593 2.096 1.00 98.12 414 THR A N 1
ATOM 3196 C CA . THR A 1 414 ? 6.927 -5.119 0.981 1.00 98.12 414 THR A CA 1
ATOM 3197 C C . THR A 1 414 ? 5.903 -4.110 0.497 1.00 98.12 414 THR A C 1
ATOM 3199 O O . THR A 1 414 ? 5.232 -3.457 1.289 1.00 98.12 414 THR A O 1
ATOM 3202 N N . ILE A 1 415 ? 5.760 -4.020 -0.821 1.00 98.56 415 ILE A N 1
ATOM 3203 C CA . ILE A 1 415 ? 4.611 -3.399 -1.470 1.00 98.56 415 ILE A CA 1
ATOM 3204 C C . ILE A 1 415 ? 3.983 -4.401 -2.437 1.00 98.56 415 ILE A C 1
ATOM 3206 O O . ILE A 1 415 ? 4.661 -4.911 -3.338 1.00 98.56 415 ILE A O 1
ATOM 3210 N N . GLN A 1 416 ? 2.703 -4.710 -2.229 1.00 98.62 416 GLN A N 1
ATOM 3211 C CA . GLN A 1 416 ? 2.017 -5.736 -3.003 1.00 98.62 416 GLN A CA 1
ATOM 3212 C C . GLN A 1 416 ? 0.580 -5.388 -3.395 1.00 98.62 416 GLN A C 1
ATOM 3214 O O . GLN A 1 416 ? -0.119 -4.665 -2.691 1.00 98.62 416 GLN A O 1
ATOM 3219 N N . ASN A 1 417 ? 0.124 -5.942 -4.520 1.00 98.81 417 ASN A N 1
ATOM 3220 C CA . ASN A 1 417 ? -1.251 -5.801 -5.016 1.00 98.81 417 ASN A CA 1
ATOM 3221 C C . ASN A 1 417 ? -1.715 -4.337 -5.184 1.00 98.81 417 ASN A C 1
ATOM 3223 O O . ASN A 1 417 ? -2.910 -4.054 -5.147 1.00 98.81 417 ASN A O 1
ATOM 3227 N N . CYS A 1 418 ? -0.803 -3.376 -5.349 1.00 98.81 418 CYS A N 1
ATOM 3228 C CA . CYS A 1 418 ? -1.149 -1.962 -5.492 1.00 98.81 418 CYS A CA 1
ATOM 3229 C C . CYS A 1 418 ? -1.405 -1.583 -6.958 1.00 98.81 418 CYS A C 1
ATOM 3231 O O . CYS A 1 418 ? -0.787 -2.129 -7.872 1.00 98.81 418 CYS A O 1
ATOM 3233 N N . LEU A 1 419 ? -2.272 -0.593 -7.175 1.00 98.69 419 LEU A N 1
ATOM 3234 C CA . LEU A 1 419 ? -2.514 0.050 -8.466 1.00 98.69 419 LEU A CA 1
ATOM 3235 C C . LEU A 1 419 ? -1.928 1.468 -8.453 1.00 98.69 419 LEU A C 1
ATOM 3237 O O . LEU A 1 419 ? -2.279 2.293 -7.614 1.00 98.69 419 LEU A O 1
ATOM 3241 N N . MET A 1 420 ? -1.024 1.763 -9.381 1.00 98.00 420 MET A N 1
ATOM 3242 C CA . MET A 1 420 ? -0.319 3.042 -9.479 1.00 98.00 420 MET A CA 1
ATOM 3243 C C . MET A 1 420 ? -0.519 3.643 -10.865 1.00 98.00 420 MET A C 1
ATOM 3245 O O . MET A 1 420 ? -0.123 3.046 -11.862 1.00 98.00 420 MET A O 1
ATOM 3249 N N . ALA A 1 421 ? -1.105 4.834 -10.952 1.00 95.81 421 ALA A N 1
ATOM 3250 C CA . ALA A 1 421 ? -1.505 5.388 -12.240 1.00 95.81 421 ALA A CA 1
ATOM 3251 C C . ALA A 1 421 ? -1.189 6.875 -12.425 1.00 95.81 421 ALA A C 1
ATOM 3253 O O . ALA A 1 421 ? -1.050 7.627 -11.460 1.00 95.81 421 ALA A O 1
ATOM 3254 N N . GLN A 1 422 ? -1.102 7.314 -13.681 1.00 93.75 422 GLN A N 1
ATOM 3255 C CA . GLN A 1 422 ? -1.163 8.729 -14.075 1.00 93.75 422 GLN A CA 1
ATOM 3256 C C . GLN A 1 422 ? -0.189 9.645 -13.309 1.00 93.75 422 GLN A C 1
ATOM 3258 O O . GLN A 1 422 ? -0.514 10.767 -12.945 1.00 93.75 422 GLN A O 1
ATOM 3263 N N . SER A 1 423 ? 1.008 9.156 -12.990 1.00 91.25 423 SER A N 1
ATOM 3264 C CA . SER A 1 423 ? 1.965 9.852 -12.117 1.00 91.25 423 SER A CA 1
ATOM 3265 C C . SER A 1 423 ? 3.342 9.941 -12.755 1.00 91.25 423 SER A C 1
ATOM 3267 O O . SER A 1 423 ? 3.686 9.204 -13.686 1.00 91.25 423 SER A O 1
ATOM 3269 N N . LYS A 1 424 ? 4.172 10.855 -12.252 1.00 89.31 424 LYS A N 1
ATOM 3270 C CA . LYS A 1 424 ? 5.544 10.983 -12.749 1.00 89.31 424 LYS A CA 1
ATOM 3271 C C . LYS A 1 424 ? 6.388 9.773 -12.338 1.00 89.31 424 LYS A C 1
ATOM 3273 O O . LYS A 1 424 ? 6.912 9.086 -13.209 1.00 89.31 424 LYS A O 1
ATOM 3278 N N . ASN A 1 425 ? 6.502 9.483 -11.049 1.00 89.94 425 ASN A N 1
ATOM 3279 C CA . ASN A 1 425 ? 7.223 8.321 -10.537 1.00 89.94 425 ASN A CA 1
ATOM 3280 C C . ASN A 1 425 ? 6.283 7.417 -9.739 1.00 89.94 425 ASN A C 1
ATOM 3282 O O . ASN A 1 425 ? 5.473 7.912 -8.957 1.00 89.94 425 ASN A O 1
ATOM 3286 N N . ALA A 1 426 ? 6.437 6.100 -9.882 1.00 92.88 426 ALA A N 1
ATOM 3287 C CA . ALA A 1 426 ? 5.653 5.160 -9.087 1.00 92.88 426 ALA A CA 1
ATOM 3288 C C . ALA A 1 426 ? 6.289 4.862 -7.722 1.00 92.88 426 ALA A C 1
ATOM 3290 O O . ALA A 1 426 ? 5.705 5.211 -6.698 1.00 92.88 426 ALA A O 1
ATOM 3291 N N . LEU A 1 427 ? 7.486 4.261 -7.702 1.00 93.75 427 LEU A N 1
ATOM 3292 C CA . LEU A 1 427 ? 8.065 3.710 -6.474 1.00 93.75 427 LEU A CA 1
ATOM 3293 C C . LEU A 1 427 ? 9.573 3.973 -6.343 1.00 93.75 427 LEU A C 1
ATOM 3295 O O . LEU A 1 427 ? 10.336 3.837 -7.304 1.00 93.75 427 LEU A O 1
ATOM 3299 N N . ILE A 1 428 ? 10.022 4.299 -5.130 1.00 90.81 428 ILE A N 1
ATOM 3300 C CA . ILE A 1 428 ? 11.434 4.218 -4.727 1.00 90.81 428 ILE A CA 1
ATOM 3301 C C . ILE A 1 428 ? 11.547 3.235 -3.567 1.00 90.81 428 ILE A C 1
ATOM 3303 O O . ILE A 1 428 ? 10.749 3.288 -2.633 1.00 90.81 428 ILE A O 1
ATOM 3307 N N . VAL A 1 429 ? 12.570 2.387 -3.617 1.00 89.62 429 VAL A N 1
ATOM 3308 C CA . VAL A 1 429 ? 12.952 1.504 -2.516 1.00 89.62 429 VAL A CA 1
ATOM 3309 C C . VAL A 1 429 ? 14.450 1.595 -2.244 1.00 89.62 429 VAL A C 1
ATOM 3311 O O . VAL A 1 429 ? 15.230 1.877 -3.161 1.00 89.62 429 VAL A O 1
ATOM 3314 N N . GLY A 1 430 ? 14.869 1.302 -1.017 1.00 81.62 430 GLY A N 1
ATOM 3315 C CA . GLY A 1 430 ? 16.289 1.201 -0.694 1.00 81.62 430 GLY A CA 1
ATOM 3316 C C . GLY A 1 430 ? 16.976 2.499 -0.301 1.00 81.62 430 GLY A C 1
ATOM 3317 O O . GLY A 1 430 ? 16.372 3.578 -0.299 1.00 81.62 430 GLY A O 1
ATOM 3318 N N . ASP A 1 431 ? 18.281 2.366 -0.059 1.00 76.19 431 ASP A N 1
ATOM 3319 C CA . ASP A 1 431 ? 19.173 3.455 0.336 1.00 76.19 431 ASP A CA 1
ATOM 3320 C C . ASP A 1 431 ? 19.328 4.488 -0.782 1.00 76.19 431 ASP A C 1
ATOM 3322 O O . ASP A 1 431 ? 19.938 4.230 -1.827 1.00 76.19 431 ASP A O 1
ATOM 3326 N N . THR A 1 432 ? 18.776 5.683 -0.584 1.00 71.56 432 THR A N 1
ATOM 3327 C CA . THR A 1 432 ? 18.882 6.754 -1.581 1.00 71.56 432 THR A CA 1
ATOM 3328 C C . THR A 1 432 ? 20.255 7.430 -1.587 1.00 71.56 432 THR A C 1
ATOM 3330 O O . THR A 1 432 ? 20.534 8.227 -2.492 1.00 71.56 432 THR A O 1
ATOM 3333 N N . THR A 1 433 ? 21.132 7.077 -0.641 1.00 66.94 433 THR A N 1
ATOM 3334 C CA . THR A 1 433 ? 22.502 7.571 -0.548 1.00 66.94 433 THR A CA 1
ATOM 3335 C C . THR A 1 433 ? 23.504 6.616 -1.220 1.00 66.94 433 THR A C 1
ATOM 3337 O O . THR A 1 433 ? 23.471 5.401 -1.019 1.00 66.94 433 THR A O 1
ATOM 3340 N N . PRO A 1 434 ? 24.431 7.120 -2.059 1.00 57.31 434 PRO A N 1
ATOM 3341 C CA . PRO A 1 434 ? 25.494 6.291 -2.617 1.00 57.31 434 PRO A CA 1
ATOM 3342 C C . PRO A 1 434 ? 26.489 5.906 -1.519 1.00 57.31 434 PRO A C 1
ATOM 3344 O O . PRO A 1 434 ? 27.106 6.778 -0.908 1.00 57.31 434 PRO A O 1
ATOM 3347 N N . SER A 1 435 ? 26.699 4.611 -1.292 1.00 57.56 435 SER A N 1
ATOM 3348 C CA . SER A 1 435 ? 27.627 4.132 -0.267 1.00 57.56 435 SER A CA 1
ATOM 3349 C C . SER A 1 435 ? 28.501 2.981 -0.779 1.00 57.56 435 SER A C 1
ATOM 3351 O O . SER A 1 435 ? 28.034 2.092 -1.479 1.00 57.56 435 SER A O 1
ATOM 3353 N N . SER A 1 436 ? 29.792 2.982 -0.433 1.00 54.03 436 SER A N 1
ATOM 3354 C CA . SER A 1 436 ? 30.805 2.065 -0.987 1.00 54.03 436 SER A CA 1
ATOM 3355 C C . SER A 1 436 ? 30.950 0.724 -0.242 1.00 54.03 436 SER A C 1
ATOM 3357 O O . SER A 1 436 ? 31.996 0.088 -0.356 1.00 54.03 436 SER A O 1
ATOM 3359 N N . SER A 1 437 ? 29.970 0.320 0.578 1.00 57.31 437 SER A N 1
ATOM 3360 C CA . SER A 1 437 ? 30.030 -0.969 1.301 1.00 57.31 437 SER A CA 1
ATOM 3361 C C . SER A 1 437 ? 29.461 -2.096 0.446 1.00 57.31 437 SER A C 1
ATOM 3363 O O . SER A 1 437 ? 28.606 -1.863 -0.405 1.00 57.31 437 SER A O 1
ATOM 3365 N N . THR A 1 438 ? 29.923 -3.313 0.713 1.00 56.41 438 THR A N 1
ATOM 3366 C CA . THR A 1 438 ? 29.509 -4.556 0.053 1.00 56.41 438 THR A CA 1
ATOM 3367 C C . THR A 1 438 ? 28.517 -5.384 0.878 1.00 56.41 438 THR A C 1
ATOM 3369 O O . THR A 1 438 ? 28.067 -6.429 0.411 1.00 56.41 438 THR A O 1
ATOM 3372 N N . GLU A 1 439 ? 28.184 -4.958 2.101 1.00 61.75 439 GLU A N 1
ATOM 3373 C CA . GLU A 1 439 ? 27.218 -5.643 2.967 1.00 61.75 439 GLU A CA 1
ATOM 3374 C C . GLU A 1 439 ? 25.785 -5.152 2.689 1.00 61.75 439 GLU A C 1
ATOM 3376 O O . GLU A 1 439 ? 25.534 -3.948 2.599 1.00 61.75 439 GLU A O 1
ATOM 3381 N N . TYR A 1 440 ? 24.857 -6.098 2.513 1.00 67.62 440 TYR A N 1
ATOM 3382 C CA . TYR A 1 440 ? 23.446 -5.844 2.207 1.00 67.62 440 TYR A CA 1
ATOM 3383 C C . TYR A 1 440 ? 22.650 -5.670 3.498 1.00 67.62 440 TYR A C 1
ATOM 3385 O O . TYR A 1 440 ? 22.719 -6.549 4.358 1.00 67.62 440 TYR A O 1
ATOM 3393 N N . TYR A 1 441 ? 21.844 -4.613 3.596 1.00 69.25 441 TYR A N 1
ATOM 3394 C CA . TYR A 1 441 ? 21.068 -4.333 4.812 1.00 69.25 441 TYR A CA 1
ATOM 3395 C C . TYR A 1 441 ? 19.555 -4.330 4.597 1.00 69.25 441 TYR A C 1
ATOM 3397 O O . TYR A 1 441 ? 18.830 -4.577 5.551 1.00 69.25 441 TYR A O 1
ATOM 3405 N N . GLU A 1 442 ? 19.072 -4.105 3.373 1.00 80.94 442 GLU A N 1
ATOM 3406 C CA . GLU A 1 442 ? 17.639 -3.913 3.130 1.00 80.94 442 GLU A CA 1
ATOM 3407 C C . GLU A 1 442 ? 17.068 -4.981 2.192 1.00 80.94 442 GLU A C 1
ATOM 3409 O O . GLU A 1 442 ? 17.555 -5.183 1.078 1.00 80.94 442 GLU A O 1
ATOM 3414 N N . ARG A 1 443 ? 16.023 -5.676 2.647 1.00 86.62 443 ARG A N 1
ATOM 3415 C CA . ARG A 1 443 ? 15.232 -6.641 1.878 1.00 86.62 443 ARG A CA 1
ATOM 3416 C C . ARG A 1 443 ? 13.897 -6.015 1.501 1.00 86.62 443 ARG A C 1
ATOM 3418 O O . ARG A 1 443 ? 13.096 -5.682 2.374 1.00 86.62 443 ARG A O 1
ATOM 3425 N N . CYS A 1 444 ? 13.638 -5.930 0.203 1.00 91.88 444 CYS A N 1
ATOM 3426 C CA . CYS A 1 444 ? 12.412 -5.367 -0.347 1.00 91.88 444 CYS A CA 1
ATOM 3427 C C . CYS A 1 444 ? 11.727 -6.354 -1.289 1.00 91.88 444 CYS A C 1
ATOM 3429 O O . CYS A 1 444 ? 12.368 -6.954 -2.148 1.00 91.88 444 CYS A O 1
ATOM 3431 N N . SER A 1 445 ? 10.407 -6.462 -1.195 1.00 95.94 445 SER A N 1
ATOM 3432 C CA . SER A 1 445 ? 9.599 -7.225 -2.148 1.00 95.94 445 SER A CA 1
ATOM 3433 C C . SER A 1 445 ? 8.563 -6.320 -2.812 1.00 95.94 445 SER A C 1
ATOM 3435 O O . SER A 1 445 ? 7.855 -5.568 -2.145 1.00 95.94 445 SER A O 1
ATOM 3437 N N . ILE A 1 446 ? 8.491 -6.379 -4.136 1.00 97.69 446 ILE A N 1
ATOM 3438 C CA . ILE A 1 446 ? 7.606 -5.586 -4.986 1.00 97.69 446 ILE A CA 1
ATOM 3439 C C . ILE A 1 446 ? 6.813 -6.571 -5.837 1.00 97.69 446 ILE A C 1
ATOM 3441 O O . ILE A 1 446 ? 7.305 -7.086 -6.847 1.00 97.69 446 ILE A O 1
ATOM 3445 N N . LEU A 1 447 ? 5.612 -6.892 -5.366 1.00 98.44 447 LEU A N 1
ATOM 3446 C CA . LEU A 1 447 ? 4.902 -8.102 -5.765 1.00 98.44 447 LEU A CA 1
ATOM 3447 C C . LEU A 1 447 ? 3.531 -7.763 -6.355 1.00 98.44 447 LEU A C 1
ATOM 3449 O O . LEU A 1 447 ? 2.721 -7.123 -5.696 1.00 98.44 447 LEU A O 1
ATOM 3453 N N . ARG A 1 448 ? 3.219 -8.246 -7.561 1.00 98.38 448 ARG A N 1
ATOM 3454 C CA . ARG A 1 448 ? 1.844 -8.196 -8.107 1.00 98.38 448 ARG A CA 1
ATOM 3455 C C . ARG A 1 448 ? 1.232 -6.786 -8.189 1.00 98.38 448 ARG A C 1
ATOM 3457 O O . ARG A 1 448 ? 0.024 -6.625 -8.049 1.00 98.38 448 ARG A O 1
ATOM 3464 N N . ASN A 1 449 ? 2.047 -5.753 -8.403 1.00 98.75 449 ASN A N 1
ATOM 3465 C CA . ASN A 1 449 ? 1.553 -4.385 -8.576 1.00 98.75 449 ASN A CA 1
ATOM 3466 C C . ASN A 1 449 ? 1.228 -4.097 -10.048 1.00 98.75 449 ASN A C 1
ATOM 3468 O O . ASN A 1 449 ? 1.873 -4.640 -10.948 1.00 98.75 449 ASN A O 1
ATOM 3472 N N . ALA A 1 450 ? 0.271 -3.204 -10.293 1.00 98.56 450 ALA A N 1
ATOM 3473 C CA . ALA A 1 450 ? -0.089 -2.731 -11.625 1.00 98.56 450 ALA A CA 1
ATOM 3474 C C . ALA A 1 450 ? 0.230 -1.240 -11.799 1.00 98.56 450 ALA A C 1
ATOM 3476 O O . ALA A 1 450 ? -0.020 -0.431 -10.902 1.00 98.56 450 ALA A O 1
ATOM 3477 N N . TYR A 1 451 ? 0.749 -0.874 -12.970 1.00 97.62 451 TYR A N 1
ATOM 3478 C CA . TYR A 1 451 ? 1.201 0.473 -13.302 1.00 97.62 451 TYR A CA 1
ATOM 3479 C C . TYR A 1 451 ? 0.571 0.932 -14.620 1.00 97.62 451 TYR A C 1
ATOM 3481 O O . TYR A 1 451 ? 0.719 0.257 -15.634 1.00 97.62 451 TYR A O 1
ATOM 3489 N N . TYR A 1 452 ? -0.092 2.087 -14.629 1.00 96.81 452 TYR A N 1
ATOM 3490 C CA . TYR A 1 452 ? -0.763 2.627 -15.817 1.00 96.81 452 TYR A CA 1
ATOM 3491 C C . TYR A 1 452 ? -0.360 4.078 -16.069 1.00 96.81 452 TYR A C 1
ATOM 3493 O O . TYR A 1 452 ? -0.523 4.929 -15.194 1.00 96.81 452 TYR A O 1
ATOM 3501 N N . ASN A 1 453 ? 0.148 4.402 -17.258 1.00 94.12 453 ASN A N 1
ATOM 3502 C CA . ASN A 1 453 ? 0.490 5.785 -17.612 1.00 94.12 453 ASN A CA 1
ATOM 3503 C C . ASN A 1 453 ? 1.453 6.457 -16.614 1.00 94.12 453 ASN A C 1
ATOM 3505 O O . ASN A 1 453 ? 1.300 7.616 -16.225 1.00 94.12 453 ASN A O 1
ATOM 3509 N N . ILE A 1 454 ? 2.476 5.725 -16.175 1.00 91.38 454 ILE A N 1
ATOM 3510 C CA . ILE A 1 454 ? 3.527 6.242 -15.288 1.00 91.38 454 ILE A CA 1
ATOM 3511 C C . ILE A 1 454 ? 4.722 6.731 -16.120 1.00 91.38 454 ILE A C 1
ATOM 3513 O O . ILE A 1 454 ? 5.058 6.147 -17.142 1.00 91.38 454 ILE A O 1
ATOM 3517 N N . SER A 1 455 ? 5.426 7.794 -15.709 1.00 88.81 455 SER A N 1
ATOM 3518 C CA . SER A 1 455 ? 6.659 8.178 -16.424 1.00 88.81 455 SER A CA 1
ATOM 3519 C C . SER A 1 455 ? 7.771 7.143 -16.251 1.00 88.81 455 SER A C 1
ATOM 3521 O O . SER A 1 455 ? 8.267 6.614 -17.238 1.00 88.81 455 SER A O 1
ATOM 3523 N N . HIS A 1 456 ? 8.206 6.888 -15.013 1.00 86.19 456 HIS A N 1
ATOM 3524 C CA . HIS A 1 456 ? 9.304 5.960 -14.737 1.00 86.19 456 HIS A CA 1
ATOM 3525 C C . HIS A 1 456 ? 9.300 5.383 -13.314 1.00 86.19 456 HIS A C 1
ATOM 3527 O O . HIS A 1 456 ? 8.487 5.783 -12.478 1.00 86.19 456 HIS A O 1
ATOM 3533 N N . ARG A 1 457 ? 10.285 4.512 -13.025 1.00 88.56 457 ARG A N 1
ATOM 3534 C CA . ARG A 1 457 ? 10.495 3.803 -11.740 1.00 88.56 457 ARG A CA 1
ATOM 3535 C C . ARG A 1 457 ? 9.457 2.706 -11.529 1.00 88.56 457 ARG A C 1
ATOM 3537 O O . ARG A 1 457 ? 8.739 2.694 -10.534 1.00 88.56 457 ARG A O 1
ATOM 3544 N N . ILE A 1 458 ? 9.386 1.827 -12.523 1.00 89.19 458 ILE A N 1
ATOM 3545 C CA . ILE A 1 458 ? 8.424 0.743 -12.658 1.00 89.19 458 ILE A CA 1
ATOM 3546 C C . ILE A 1 458 ? 9.196 -0.572 -12.860 1.00 89.19 458 ILE A C 1
ATOM 3548 O O . ILE A 1 458 ? 9.902 -0.702 -13.856 1.00 89.19 458 ILE A O 1
ATOM 3552 N N . PRO A 1 459 ? 9.076 -1.557 -11.961 1.00 88.19 459 PRO A N 1
ATOM 3553 C CA . PRO A 1 459 ? 8.389 -1.481 -10.679 1.00 88.19 459 PRO A CA 1
ATOM 3554 C C . PRO A 1 459 ? 9.114 -0.627 -9.629 1.00 88.19 459 PRO A C 1
ATOM 3556 O O . PRO A 1 459 ? 8.493 -0.303 -8.624 1.00 88.19 459 PRO A O 1
ATOM 3559 N N . LEU A 1 460 ? 10.385 -0.236 -9.836 1.00 88.38 460 LEU A N 1
ATOM 3560 C CA . LEU A 1 460 ? 11.151 0.525 -8.840 1.00 88.38 460 LEU A CA 1
ATOM 3561 C C . LEU A 1 460 ? 12.249 1.449 -9.379 1.00 88.38 460 LEU A C 1
ATOM 3563 O O . LEU A 1 460 ? 12.800 1.265 -10.465 1.00 88.38 460 LEU A O 1
ATOM 3567 N N . LYS A 1 461 ? 12.655 2.381 -8.512 1.00 87.12 461 LYS A N 1
ATOM 3568 C CA . LYS A 1 461 ? 14.039 2.852 -8.398 1.00 87.12 461 LYS A CA 1
ATOM 3569 C C . LYS A 1 461 ? 14.655 2.267 -7.127 1.00 87.12 461 LYS A C 1
ATOM 3571 O O . LYS A 1 461 ? 14.149 2.563 -6.048 1.00 87.12 461 LYS A O 1
ATOM 3576 N N . GLY A 1 462 ? 15.731 1.500 -7.258 1.00 82.75 462 GLY A N 1
ATOM 3577 C CA . GLY A 1 462 ? 16.472 0.911 -6.145 1.00 82.75 462 GLY A CA 1
ATOM 3578 C C . GLY A 1 462 ? 17.698 1.726 -5.736 1.00 82.75 462 GLY A C 1
ATOM 3579 O O . GLY A 1 462 ? 18.374 2.338 -6.572 1.00 82.75 462 GLY A O 1
ATOM 3580 N N . GLY A 1 463 ? 17.949 1.733 -4.433 1.00 74.56 463 GLY A N 1
ATOM 3581 C CA . GLY A 1 463 ? 19.136 2.276 -3.784 1.00 74.56 463 GLY A CA 1
ATOM 3582 C C . GLY A 1 463 ? 20.375 1.372 -3.808 1.00 74.56 463 GLY A C 1
ATOM 3583 O O . GLY A 1 463 ? 20.443 0.412 -4.576 1.00 74.56 463 GLY A O 1
ATOM 3584 N N . ALA A 1 464 ? 21.360 1.681 -2.959 1.00 71.56 464 ALA A N 1
ATOM 3585 C CA . ALA A 1 464 ? 22.508 0.807 -2.676 1.00 71.56 464 ALA A CA 1
ATOM 3586 C C . ALA A 1 464 ? 22.162 -0.283 -1.640 1.00 71.56 464 ALA A C 1
ATOM 3588 O O . ALA A 1 464 ? 21.180 -0.152 -0.914 1.00 71.56 464 ALA A O 1
ATOM 3589 N N . ARG A 1 465 ? 22.985 -1.345 -1.548 1.00 74.94 465 ARG A N 1
ATOM 3590 C CA . ARG A 1 465 ? 22.936 -2.366 -0.470 1.00 74.94 465 ARG A CA 1
ATOM 3591 C C . ARG A 1 465 ? 21.585 -3.064 -0.277 1.00 74.94 465 ARG A C 1
ATOM 3593 O O . ARG A 1 465 ? 21.209 -3.425 0.843 1.00 74.94 465 ARG A O 1
ATOM 3600 N N . ILE A 1 466 ? 20.865 -3.270 -1.373 1.00 81.38 466 ILE A N 1
ATOM 3601 C CA . ILE A 1 466 ? 19.497 -3.780 -1.357 1.00 81.38 466 ILE A CA 1
ATOM 3602 C C . ILE A 1 466 ? 19.410 -5.179 -1.976 1.00 81.38 466 ILE A C 1
ATOM 3604 O O . ILE A 1 466 ? 20.077 -5.490 -2.965 1.00 81.38 466 ILE A O 1
ATOM 3608 N N . ARG A 1 467 ? 18.558 -6.021 -1.396 1.00 86.75 467 ARG A N 1
ATOM 3609 C CA . ARG A 1 467 ? 18.051 -7.252 -2.005 1.00 86.75 467 ARG A CA 1
ATOM 3610 C C . ARG A 1 467 ? 16.596 -7.034 -2.387 1.00 86.75 467 ARG A C 1
ATOM 3612 O O . ARG A 1 467 ? 15.795 -6.678 -1.525 1.00 86.75 467 ARG A O 1
ATOM 3619 N N . VAL A 1 468 ? 16.262 -7.231 -3.656 1.00 90.31 468 VAL A N 1
ATOM 3620 C CA . VAL A 1 468 ? 14.929 -6.932 -4.184 1.00 90.31 468 VAL A CA 1
ATOM 3621 C C . VAL A 1 468 ? 14.324 -8.136 -4.885 1.00 90.31 468 VAL A C 1
ATOM 3623 O O . VAL A 1 468 ? 14.930 -8.689 -5.798 1.00 90.31 468 VAL A O 1
ATOM 3626 N N . ASP A 1 469 ? 13.087 -8.459 -4.521 1.00 94.06 469 ASP A N 1
ATOM 3627 C CA . ASP A 1 469 ? 12.215 -9.365 -5.264 1.00 94.06 469 ASP A CA 1
ATOM 3628 C C . ASP A 1 469 ? 11.174 -8.544 -6.042 1.00 94.06 469 ASP A C 1
ATOM 3630 O O . ASP A 1 469 ? 10.193 -8.082 -5.466 1.00 94.06 469 ASP A O 1
ATOM 3634 N N . ALA A 1 470 ? 11.380 -8.329 -7.342 1.00 95.31 470 ALA A N 1
ATOM 3635 C CA . ALA A 1 470 ? 10.437 -7.679 -8.254 1.00 95.31 470 ALA A CA 1
ATOM 3636 C C . ALA A 1 470 ? 9.705 -8.741 -9.093 1.00 95.31 470 ALA A C 1
ATOM 3638 O O . ALA A 1 470 ? 10.187 -9.165 -10.148 1.00 95.31 470 ALA A O 1
ATOM 3639 N N . ILE A 1 471 ? 8.547 -9.190 -8.600 1.00 96.69 471 ILE A N 1
ATOM 3640 C CA . ILE A 1 471 ? 7.863 -10.388 -9.103 1.00 96.69 471 ILE A CA 1
ATOM 3641 C C . ILE A 1 471 ? 6.424 -10.075 -9.530 1.00 96.69 471 ILE A C 1
ATOM 3643 O O . ILE A 1 471 ? 5.650 -9.485 -8.774 1.00 96.69 471 ILE A O 1
ATOM 3647 N N . ASN A 1 472 ? 6.050 -10.537 -10.725 1.00 97.69 472 ASN A N 1
ATOM 3648 C CA . ASN A 1 472 ? 4.684 -10.499 -11.258 1.00 97.69 472 ASN A CA 1
ATOM 3649 C C . ASN A 1 472 ? 4.015 -9.119 -11.336 1.00 97.69 472 ASN A C 1
ATOM 3651 O O . ASN A 1 472 ? 2.802 -9.000 -11.175 1.00 97.69 472 ASN A O 1
ATOM 3655 N N . ASN A 1 473 ? 4.785 -8.069 -11.605 1.00 98.12 473 ASN A N 1
ATOM 3656 C CA . ASN A 1 473 ? 4.246 -6.728 -11.804 1.00 98.12 473 ASN A CA 1
ATOM 3657 C C . ASN A 1 473 ? 3.779 -6.521 -13.255 1.00 98.12 473 ASN A C 1
ATOM 3659 O O . ASN A 1 473 ? 4.391 -7.050 -14.181 1.00 98.12 473 ASN A O 1
ATOM 3663 N N . ILE A 1 474 ? 2.729 -5.720 -13.452 1.00 97.56 474 ILE A N 1
ATOM 3664 C CA . ILE A 1 474 ? 2.158 -5.381 -14.767 1.00 97.56 474 ILE A CA 1
ATOM 3665 C C . ILE A 1 474 ? 2.336 -3.888 -15.017 1.00 97.56 474 ILE A C 1
ATOM 3667 O O . ILE A 1 474 ? 1.887 -3.086 -14.207 1.00 97.56 474 ILE A O 1
ATOM 3671 N N . ALA A 1 475 ? 2.919 -3.484 -16.139 1.00 94.62 475 ALA A N 1
ATOM 3672 C CA . ALA A 1 475 ? 3.014 -2.083 -16.524 1.00 94.62 475 ALA A CA 1
ATOM 3673 C C . ALA A 1 475 ? 2.480 -1.855 -17.934 1.00 94.62 475 ALA A C 1
ATOM 3675 O O . ALA A 1 475 ? 2.811 -2.607 -18.847 1.00 94.62 475 ALA A O 1
ATOM 3676 N N . HIS A 1 476 ? 1.714 -0.780 -18.096 1.00 94.06 476 HIS A N 1
ATOM 3677 C CA . HIS A 1 476 ? 1.200 -0.327 -19.380 1.00 94.06 476 HIS A CA 1
ATOM 3678 C C . HIS A 1 476 ? 1.526 1.145 -19.631 1.00 94.06 476 HIS A C 1
ATOM 3680 O O . HIS A 1 476 ? 1.377 1.987 -18.733 1.00 94.06 476 HIS A O 1
ATOM 3686 N N . ASN A 1 477 ? 1.916 1.448 -20.870 1.00 91.56 477 ASN A N 1
ATOM 3687 C CA . ASN A 1 477 ? 1.938 2.800 -21.434 1.00 91.56 477 ASN A CA 1
ATOM 3688 C C . ASN A 1 477 ? 2.818 3.796 -20.643 1.00 91.56 477 ASN A C 1
ATOM 3690 O O . ASN A 1 477 ? 2.439 4.933 -20.342 1.00 91.56 477 ASN A O 1
ATOM 3694 N N . TRP A 1 478 ? 4.022 3.363 -20.253 1.00 89.19 478 TRP A N 1
ATOM 3695 C CA . TRP A 1 478 ? 4.967 4.226 -19.540 1.00 89.19 478 TRP A CA 1
ATOM 3696 C C . TRP A 1 478 ? 5.654 5.232 -20.480 1.00 89.19 478 TRP A C 1
ATOM 3698 O O . TRP A 1 478 ? 5.780 4.995 -21.679 1.00 89.19 478 TRP A O 1
ATOM 3708 N N . ALA A 1 479 ? 6.126 6.365 -19.940 1.00 85.06 479 ALA A N 1
ATOM 3709 C CA . ALA A 1 479 ? 6.644 7.480 -20.757 1.00 85.06 479 ALA A CA 1
ATOM 3710 C C . ALA A 1 479 ? 8.182 7.620 -20.804 1.00 85.06 479 ALA A C 1
ATOM 3712 O O . ALA A 1 479 ? 8.713 8.462 -21.534 1.00 85.06 479 ALA A O 1
ATOM 3713 N N . ALA A 1 480 ? 8.911 6.883 -19.966 1.00 82.69 480 ALA A N 1
ATOM 3714 C CA . ALA A 1 480 ? 10.370 6.929 -19.888 1.00 82.69 480 ALA A CA 1
ATOM 3715 C C . ALA A 1 480 ? 10.954 5.558 -19.487 1.00 82.69 480 ALA A C 1
ATOM 3717 O O . ALA A 1 480 ? 10.687 4.569 -20.150 1.00 82.69 480 ALA A O 1
ATOM 3718 N N . ARG A 1 481 ? 11.790 5.495 -18.445 1.00 78.75 481 ARG A N 1
ATOM 3719 C CA . ARG A 1 481 ? 12.518 4.278 -18.040 1.00 78.75 481 ARG A CA 1
ATOM 3720 C C . ARG A 1 481 ? 11.717 3.380 -17.100 1.00 78.75 481 ARG A C 1
ATOM 3722 O O . ARG A 1 481 ? 11.065 3.896 -16.193 1.00 78.75 481 ARG A O 1
ATOM 3729 N N . LEU A 1 482 ? 11.871 2.064 -17.236 1.00 82.50 482 LEU A N 1
ATOM 3730 C CA . LEU A 1 482 ? 11.296 1.076 -16.318 1.00 82.50 482 LEU A CA 1
ATOM 3731 C C . LEU A 1 482 ? 12.035 1.100 -14.971 1.00 82.50 482 LEU A C 1
ATOM 3733 O O . LEU A 1 482 ? 11.699 1.903 -14.094 1.00 82.50 482 LEU A O 1
ATOM 3737 N N . ILE A 1 483 ? 13.078 0.285 -14.814 1.00 85.81 483 ILE A N 1
ATOM 3738 C CA . ILE A 1 483 ? 13.823 0.141 -13.558 1.00 85.81 483 ILE A CA 1
ATOM 3739 C C . ILE A 1 483 ? 15.050 1.057 -13.547 1.00 85.81 483 ILE A C 1
ATOM 3741 O O . ILE A 1 483 ? 15.696 1.273 -14.573 1.00 85.81 483 ILE A O 1
ATOM 3745 N N . ARG A 1 484 ? 15.407 1.593 -12.374 1.00 83.31 484 ARG A N 1
ATOM 3746 C CA . ARG A 1 484 ? 16.697 2.270 -12.152 1.00 83.31 484 ARG A CA 1
ATOM 3747 C C . ARG A 1 484 ? 17.338 1.816 -10.843 1.00 83.31 484 ARG A C 1
ATOM 3749 O O . ARG A 1 484 ? 16.762 2.062 -9.792 1.00 83.31 484 ARG A O 1
ATOM 3756 N N . MET A 1 485 ? 18.541 1.256 -10.897 1.00 83.19 485 MET A N 1
ATOM 3757 C CA . MET A 1 485 ? 19.346 0.881 -9.728 1.00 83.19 485 MET A CA 1
ATOM 3758 C C . MET A 1 485 ? 20.540 1.835 -9.595 1.00 83.19 485 MET A C 1
ATOM 3760 O O . MET A 1 485 ? 21.345 1.955 -10.520 1.00 83.19 485 MET A O 1
ATOM 3764 N N . ASP A 1 486 ? 20.631 2.555 -8.472 1.00 74.06 486 ASP A N 1
ATOM 3765 C CA . ASP A 1 486 ? 21.571 3.676 -8.294 1.00 74.06 486 ASP A CA 1
ATOM 3766 C C . ASP A 1 486 ? 22.856 3.352 -7.521 1.00 74.06 486 ASP A C 1
ATOM 3768 O O . ASP A 1 486 ? 23.739 4.208 -7.456 1.00 74.06 486 ASP A O 1
ATOM 3772 N N . GLY A 1 487 ? 22.975 2.162 -6.931 1.00 65.12 487 GLY A N 1
ATOM 3773 C CA . GLY A 1 487 ? 23.991 1.888 -5.916 1.00 65.12 487 GLY A CA 1
ATOM 3774 C C . GLY A 1 487 ? 24.914 0.698 -6.171 1.00 65.12 487 GLY A C 1
ATOM 3775 O O . GLY A 1 487 ? 24.742 -0.076 -7.110 1.00 65.12 487 GLY A O 1
ATOM 3776 N N . PHE A 1 488 ? 25.893 0.571 -5.272 1.00 64.19 488 PHE A N 1
ATOM 3777 C CA . PHE A 1 488 ? 26.864 -0.519 -5.201 1.00 64.19 488 PHE A CA 1
ATOM 3778 C C . PHE A 1 488 ? 26.207 -1.803 -4.678 1.00 64.19 488 PHE A C 1
ATOM 3780 O O . PHE A 1 488 ? 25.418 -1.724 -3.735 1.00 64.19 488 PHE A O 1
ATOM 3787 N N . ALA A 1 489 ? 26.569 -2.948 -5.276 1.00 68.56 489 ALA A N 1
ATOM 3788 C CA . ALA A 1 489 ? 26.227 -4.315 -4.858 1.00 68.56 489 ALA A CA 1
ATOM 3789 C C . ALA A 1 489 ? 24.752 -4.500 -4.433 1.00 68.56 489 ALA A C 1
ATOM 3791 O O . ALA A 1 489 ? 24.387 -4.294 -3.277 1.00 68.56 489 ALA A O 1
ATOM 3792 N N . TYR A 1 490 ? 23.902 -4.929 -5.370 1.00 81.12 490 TYR A N 1
ATOM 3793 C CA . TYR A 1 490 ? 22.518 -5.339 -5.107 1.00 81.12 490 TYR A CA 1
ATOM 3794 C C . TYR A 1 490 ? 22.259 -6.755 -5.633 1.00 81.12 490 TYR A C 1
ATOM 3796 O O . TYR A 1 490 ? 22.899 -7.208 -6.585 1.00 81.12 490 TYR A O 1
ATOM 3804 N N . GLU A 1 491 ? 21.288 -7.432 -5.026 1.00 87.00 491 GLU A N 1
ATOM 3805 C CA . GLU A 1 491 ? 20.731 -8.688 -5.536 1.00 87.00 491 GLU A CA 1
ATOM 3806 C C . GLU A 1 491 ? 19.306 -8.398 -6.010 1.00 87.00 491 GLU A C 1
ATOM 3808 O O . GLU A 1 491 ? 18.511 -7.824 -5.266 1.00 87.00 491 GLU A O 1
ATOM 3813 N N . LEU A 1 492 ? 18.988 -8.744 -7.255 1.00 89.81 492 LEU A N 1
ATOM 3814 C CA . LEU A 1 492 ? 17.672 -8.507 -7.843 1.00 89.81 492 LEU A CA 1
ATOM 3815 C C . LEU A 1 492 ? 17.133 -9.809 -8.421 1.00 89.81 492 LEU A C 1
ATOM 3817 O O . LEU A 1 492 ? 17.740 -10.382 -9.319 1.00 89.81 492 LEU A O 1
ATOM 3821 N N . ASN A 1 493 ? 15.973 -10.235 -7.939 1.00 91.94 493 ASN A N 1
ATOM 3822 C CA . ASN A 1 493 ? 15.108 -11.170 -8.639 1.00 91.94 493 ASN A CA 1
ATOM 3823 C C . ASN A 1 493 ? 14.093 -10.364 -9.446 1.00 91.94 493 ASN A C 1
ATOM 3825 O O . ASN A 1 493 ? 13.236 -9.694 -8.876 1.00 91.94 493 ASN A O 1
ATOM 3829 N N . HIS A 1 494 ? 14.193 -10.413 -10.768 1.00 92.81 494 HIS A N 1
ATOM 3830 C CA . HIS A 1 494 ? 13.257 -9.796 -11.699 1.00 92.81 494 HIS A CA 1
ATOM 3831 C C . HIS A 1 494 ? 12.544 -10.925 -12.443 1.00 92.81 494 HIS A C 1
ATOM 3833 O O . HIS A 1 494 ? 13.110 -11.492 -13.371 1.00 92.81 494 HIS A O 1
ATOM 3839 N N . ILE A 1 495 ? 11.359 -11.326 -11.970 1.00 93.06 495 ILE A N 1
ATOM 3840 C CA . ILE A 1 495 ? 10.731 -12.589 -12.395 1.00 93.06 495 ILE A CA 1
ATOM 3841 C C . ILE A 1 495 ? 9.269 -12.396 -12.799 1.00 93.06 495 ILE A C 1
ATOM 3843 O O . ILE A 1 495 ? 8.475 -11.850 -12.025 1.00 93.06 495 ILE A O 1
ATOM 3847 N N . GLY A 1 496 ? 8.887 -12.909 -13.968 1.00 93.38 496 GLY A N 1
ATOM 3848 C CA . GLY A 1 496 ? 7.481 -13.072 -14.322 1.00 93.38 496 GLY A CA 1
ATOM 3849 C C . GLY A 1 496 ? 6.737 -11.752 -14.515 1.00 93.38 496 GLY A C 1
ATOM 3850 O O . GLY A 1 496 ? 5.552 -11.715 -14.206 1.00 93.38 496 GLY A O 1
ATOM 3851 N N . ASN A 1 497 ? 7.396 -10.643 -14.874 1.00 94.44 497 ASN A N 1
ATOM 3852 C CA . ASN A 1 497 ? 6.755 -9.326 -15.020 1.00 94.44 497 ASN A CA 1
ATOM 3853 C C . ASN A 1 497 ? 6.212 -9.120 -16.446 1.00 94.44 497 ASN A C 1
ATOM 3855 O O . ASN A 1 497 ? 6.666 -9.764 -17.386 1.00 94.44 497 ASN A O 1
ATOM 3859 N N . TYR A 1 498 ? 5.245 -8.216 -16.609 1.00 93.19 498 TYR A N 1
ATOM 3860 C CA . TYR A 1 498 ? 4.572 -7.945 -17.882 1.00 93.19 498 TYR A CA 1
ATOM 3861 C C . TYR A 1 498 ? 4.652 -6.456 -18.236 1.00 93.19 498 TYR A C 1
ATOM 3863 O O . TYR A 1 498 ? 4.030 -5.628 -17.570 1.00 93.19 498 TYR A O 1
ATOM 3871 N N . TYR A 1 499 ? 5.405 -6.115 -19.282 1.00 90.56 499 TYR A N 1
ATOM 3872 C CA . TYR A 1 499 ? 5.625 -4.744 -19.746 1.00 90.56 499 TYR A CA 1
ATOM 3873 C C . TYR A 1 499 ? 5.029 -4.540 -21.140 1.00 90.56 499 TYR A C 1
ATOM 3875 O O . TYR A 1 499 ? 5.568 -5.017 -22.136 1.00 90.56 499 TYR A O 1
ATOM 3883 N N . GLN A 1 500 ? 3.920 -3.808 -21.203 1.00 89.69 500 GLN A N 1
ATOM 3884 C CA . GLN A 1 500 ? 3.202 -3.496 -22.433 1.00 89.69 500 GLN A CA 1
ATOM 3885 C C . GLN A 1 500 ? 3.339 -2.019 -22.808 1.00 89.69 500 GLN A C 1
ATOM 3887 O O . GLN A 1 500 ? 3.024 -1.127 -22.016 1.00 89.69 500 GLN A O 1
ATOM 3892 N N . GLY A 1 501 ? 3.851 -1.762 -24.012 1.00 86.06 501 GLY A N 1
ATOM 3893 C CA . GLY A 1 501 ? 3.968 -0.413 -24.552 1.00 86.06 501 GLY A CA 1
ATOM 3894 C C . GLY A 1 501 ? 2.602 0.185 -24.889 1.00 86.06 501 GLY A C 1
ATOM 3895 O O . GLY A 1 501 ? 1.607 -0.526 -25.036 1.00 86.06 501 GLY A O 1
ATOM 3896 N N . GLY A 1 502 ? 2.562 1.510 -25.013 1.00 87.38 502 GLY A N 1
ATOM 3897 C CA . GLY A 1 502 ? 1.395 2.260 -25.472 1.00 87.38 502 GLY A CA 1
ATOM 3898 C C . GLY A 1 502 ? 1.796 3.616 -26.050 1.00 87.38 502 GLY A C 1
ATOM 3899 O O . GLY A 1 502 ? 2.969 3.879 -26.311 1.00 87.38 502 GLY A O 1
ATOM 3900 N N . TYR A 1 503 ? 0.832 4.521 -26.220 1.00 87.62 503 TYR A N 1
ATOM 3901 C CA . TYR A 1 503 ? 1.046 5.820 -26.875 1.00 87.62 503 TYR A CA 1
ATOM 3902 C C . TYR A 1 503 ? 2.198 6.659 -26.302 1.00 87.62 503 TYR A C 1
ATOM 3904 O O . TYR A 1 503 ? 2.895 7.354 -27.039 1.00 87.62 503 TYR A O 1
ATOM 3912 N N . ASN A 1 504 ? 2.400 6.637 -24.983 1.00 83.31 504 ASN A N 1
ATOM 3913 C CA . ASN A 1 504 ? 3.462 7.390 -24.316 1.00 83.31 504 ASN A CA 1
ATOM 3914 C C . ASN A 1 504 ? 4.840 6.712 -24.461 1.00 83.31 504 ASN A C 1
ATOM 3916 O O . ASN A 1 504 ? 5.871 7.367 -24.261 1.00 83.31 504 ASN A O 1
ATOM 3920 N N . THR A 1 505 ? 4.872 5.441 -24.857 1.00 81.94 505 THR A N 1
ATOM 3921 C CA . THR A 1 505 ? 6.061 4.592 -24.996 1.00 81.94 505 THR A CA 1
ATOM 3922 C C . THR A 1 505 ? 6.717 4.831 -26.362 1.00 81.94 505 THR A C 1
ATOM 3924 O O . THR A 1 505 ? 6.704 4.017 -27.268 1.00 81.94 505 THR A O 1
ATOM 3927 N N . THR A 1 506 ? 7.250 6.041 -26.558 1.00 71.44 506 THR A N 1
ATOM 3928 C CA . THR A 1 506 ? 7.602 6.567 -27.896 1.00 71.44 506 THR A CA 1
ATOM 3929 C C . THR A 1 506 ? 9.070 6.402 -28.316 1.00 71.44 506 THR A C 1
ATOM 3931 O O . THR A 1 506 ? 9.446 6.885 -29.389 1.00 71.44 506 THR A O 1
ATOM 3934 N N . ASN A 1 507 ? 9.953 5.801 -27.501 1.00 64.38 507 ASN A N 1
ATOM 3935 C CA . ASN A 1 507 ? 11.379 5.700 -27.846 1.00 64.38 507 ASN A CA 1
ATOM 3936 C C . ASN A 1 507 ? 12.115 4.488 -27.256 1.00 64.38 507 ASN A C 1
ATOM 3938 O O . ASN A 1 507 ? 12.571 4.516 -26.115 1.00 64.38 507 ASN A O 1
ATOM 3942 N N . ILE A 1 508 ? 12.400 3.529 -28.130 1.00 54.16 508 ILE A N 1
ATOM 3943 C CA . ILE A 1 508 ? 13.080 2.256 -27.869 1.00 54.16 508 ILE A CA 1
ATOM 3944 C C . ILE A 1 508 ? 14.386 2.325 -27.049 1.00 54.16 508 ILE A C 1
ATOM 3946 O O . ILE A 1 508 ? 14.685 1.412 -26.291 1.00 54.16 508 ILE A O 1
ATOM 3950 N N . LEU A 1 509 ? 15.154 3.421 -27.119 1.00 50.81 509 LEU A N 1
ATOM 3951 C CA . LEU A 1 509 ? 16.411 3.584 -26.363 1.00 50.81 509 LEU A CA 1
ATOM 3952 C C . LEU A 1 509 ? 16.195 4.050 -24.912 1.00 50.81 509 LEU A C 1
ATOM 3954 O O . LEU A 1 509 ? 17.135 4.108 -24.123 1.00 50.81 509 LEU A O 1
ATOM 3958 N N . LYS A 1 510 ? 14.961 4.413 -24.550 1.00 53.31 510 LYS A N 1
ATOM 3959 C CA . LYS A 1 510 ? 14.567 4.858 -23.206 1.00 53.31 510 LYS A CA 1
ATOM 3960 C C . LYS A 1 510 ? 13.835 3.765 -22.416 1.00 53.31 510 LYS A C 1
ATOM 3962 O O . LYS A 1 510 ? 13.407 4.042 -21.298 1.00 53.31 510 LYS A O 1
ATOM 3967 N N . HIS A 1 511 ? 13.695 2.566 -22.988 1.00 59.31 511 HIS A N 1
ATOM 3968 C CA . HIS A 1 511 ? 12.804 1.486 -22.536 1.00 59.31 511 HIS A CA 1
ATOM 3969 C C . HIS A 1 511 ? 13.524 0.360 -21.767 1.00 59.31 511 HIS A C 1
ATOM 3971 O O . HIS A 1 511 ? 12.943 -0.688 -21.507 1.00 59.31 511 HIS A O 1
ATOM 3977 N N . CYS A 1 512 ? 14.772 0.586 -21.353 1.00 62.38 512 CYS A N 1
ATOM 3978 C CA . CYS A 1 512 ? 15.587 -0.414 -20.666 1.00 62.38 512 CYS A CA 1
ATOM 3979 C C . CYS A 1 512 ? 15.540 -0.265 -19.139 1.00 62.38 512 CYS A C 1
ATOM 3981 O O . CYS A 1 512 ? 15.240 0.799 -18.590 1.00 62.38 512 CYS A O 1
ATOM 3983 N N . SER A 1 513 ? 15.878 -1.338 -18.437 1.00 72.69 513 SER A N 1
ATOM 3984 C CA . SER A 1 513 ? 16.265 -1.284 -17.031 1.00 72.69 513 SER A CA 1
ATOM 3985 C C . SER A 1 513 ? 17.684 -0.724 -16.921 1.00 72.69 513 SER A C 1
ATOM 3987 O O . SER A 1 513 ? 18.555 -1.035 -17.734 1.00 72.69 513 SER A O 1
ATOM 3989 N N . TYR A 1 514 ? 17.923 0.142 -15.938 1.00 71.12 514 TYR A N 1
ATOM 3990 C CA . TYR A 1 514 ? 19.165 0.904 -15.832 1.00 71.12 514 TYR A CA 1
ATOM 3991 C C . TYR A 1 514 ? 19.975 0.565 -14.595 1.00 71.12 514 TYR A C 1
ATOM 3993 O O . TYR A 1 514 ? 19.439 0.520 -13.486 1.00 71.12 514 TYR A O 1
ATOM 4001 N N . LEU A 1 515 ? 21.289 0.489 -14.793 1.00 72.69 515 LEU A N 1
ATOM 4002 C CA . LEU A 1 515 ? 22.289 0.436 -13.735 1.00 72.69 515 LEU A CA 1
ATOM 4003 C C . LEU A 1 515 ? 23.174 1.692 -13.741 1.00 72.69 515 LEU A C 1
ATOM 4005 O O . LEU A 1 515 ? 23.687 2.100 -14.786 1.00 72.69 515 LEU A O 1
ATOM 4009 N N . SER A 1 516 ? 23.377 2.291 -12.567 1.00 67.06 516 SER A N 1
ATOM 4010 C CA . SER A 1 516 ? 24.482 3.220 -12.303 1.00 67.06 516 SER A CA 1
ATOM 4011 C C . SER A 1 516 ? 25.753 2.443 -11.929 1.00 67.06 516 SER A C 1
ATOM 4013 O O . SER A 1 516 ? 25.715 1.452 -11.214 1.00 67.06 516 SER A O 1
ATOM 4015 N N . THR A 1 517 ? 26.898 2.868 -12.439 1.00 54.16 517 THR A N 1
ATOM 4016 C CA . THR A 1 517 ? 27.886 1.989 -13.086 1.00 54.16 517 THR A CA 1
ATOM 4017 C C . THR A 1 517 ? 28.985 1.437 -12.177 1.00 54.16 517 THR A C 1
ATOM 4019 O O . THR A 1 517 ? 30.133 1.272 -12.586 1.00 54.16 517 THR A O 1
ATOM 4022 N N . THR A 1 518 ? 28.664 1.163 -10.915 1.00 59.50 518 THR A N 1
ATOM 4023 C CA . THR A 1 518 ? 29.678 0.813 -9.914 1.00 59.50 518 THR A CA 1
ATOM 4024 C C . THR A 1 518 ? 29.279 -0.403 -9.076 1.00 59.50 518 THR A C 1
ATOM 4026 O O . THR A 1 518 ? 28.292 -0.341 -8.350 1.00 59.50 518 THR A O 1
ATOM 4029 N N . GLY A 1 519 ? 30.079 -1.480 -9.117 1.00 65.38 519 GLY A N 1
ATOM 4030 C CA . GLY A 1 519 ? 29.937 -2.688 -8.280 1.00 65.38 519 GLY A CA 1
ATOM 4031 C C . GLY A 1 519 ? 29.690 -3.989 -9.064 1.00 65.38 519 GLY A C 1
ATOM 4032 O O . GLY A 1 519 ? 29.651 -3.964 -10.290 1.00 65.38 519 GLY A O 1
ATOM 4033 N N . ASP A 1 520 ? 29.493 -5.096 -8.333 1.00 75.81 520 ASP A N 1
ATOM 4034 C CA . ASP A 1 520 ? 29.194 -6.442 -8.860 1.00 75.81 520 ASP A CA 1
ATOM 4035 C C . ASP A 1 520 ? 27.732 -6.826 -8.530 1.00 75.81 520 ASP A C 1
ATOM 4037 O O . ASP A 1 520 ? 27.478 -7.449 -7.492 1.00 75.81 520 ASP A O 1
ATOM 4041 N N . PRO A 1 521 ? 26.731 -6.395 -9.320 1.00 82.06 521 PRO A N 1
ATOM 4042 C CA . PRO A 1 521 ? 25.339 -6.756 -9.067 1.00 82.06 521 PRO A CA 1
ATOM 4043 C C . PRO A 1 521 ? 25.070 -8.228 -9.398 1.00 82.06 521 PRO A C 1
ATOM 4045 O O . PRO A 1 521 ? 25.755 -8.823 -10.227 1.00 82.06 521 PRO A O 1
ATOM 4048 N N . LYS A 1 522 ? 24.029 -8.795 -8.781 1.00 86.81 522 LYS A N 1
ATOM 4049 C CA . LYS A 1 522 ? 23.536 -10.147 -9.080 1.00 86.81 522 LYS A CA 1
ATOM 4050 C C . LYS A 1 522 ? 22.083 -10.094 -9.524 1.00 86.81 522 LYS A C 1
ATOM 4052 O O . LYS A 1 522 ? 21.171 -10.072 -8.693 1.00 86.81 522 LYS A O 1
ATOM 4057 N N . ILE A 1 523 ? 21.867 -10.054 -10.832 1.00 88.50 523 ILE A N 1
ATOM 4058 C CA . ILE A 1 523 ? 20.531 -9.998 -11.428 1.00 88.50 523 ILE A CA 1
ATOM 4059 C C . ILE A 1 523 ? 20.118 -11.408 -11.853 1.00 88.50 523 ILE A C 1
ATOM 4061 O O . ILE A 1 523 ? 20.742 -12.005 -12.724 1.00 88.50 523 ILE A O 1
ATOM 4065 N N . TYR A 1 524 ? 19.054 -11.932 -11.255 1.00 90.62 524 TYR A N 1
ATOM 4066 C CA . TYR A 1 524 ? 18.319 -13.065 -11.802 1.00 90.62 524 TYR A CA 1
ATOM 4067 C C . TYR A 1 524 ? 17.131 -12.521 -12.596 1.00 90.62 524 TYR A C 1
ATOM 4069 O O . TYR A 1 524 ? 16.314 -11.779 -12.046 1.00 90.62 524 TYR A O 1
ATOM 4077 N N . ASN A 1 525 ? 17.061 -12.857 -13.881 1.00 88.50 525 ASN A N 1
ATOM 4078 C CA . ASN A 1 525 ? 16.066 -12.348 -14.821 1.00 88.50 525 ASN A CA 1
ATOM 4079 C C . ASN A 1 525 ? 15.404 -13.528 -15.534 1.00 88.50 525 ASN A C 1
ATOM 4081 O O . ASN A 1 525 ? 16.103 -14.279 -16.207 1.00 88.50 525 ASN A O 1
ATOM 4085 N N . ASP A 1 526 ? 14.091 -13.688 -15.376 1.00 89.75 526 ASP A N 1
ATOM 4086 C CA . ASP A 1 526 ? 13.371 -14.875 -15.854 1.00 89.75 526 ASP A CA 1
ATOM 4087 C C . ASP A 1 526 ? 11.902 -14.546 -16.174 1.00 89.75 526 ASP A C 1
ATOM 4089 O O . ASP A 1 526 ? 11.231 -13.879 -15.384 1.00 89.75 526 ASP A O 1
ATOM 4093 N N . ASP A 1 527 ? 11.408 -14.997 -17.331 1.00 90.94 527 ASP A N 1
ATOM 4094 C CA . ASP A 1 527 ? 10.021 -14.830 -17.801 1.00 90.94 527 ASP A CA 1
ATOM 4095 C C . ASP A 1 527 ? 9.489 -13.385 -17.690 1.00 90.94 527 ASP A C 1
ATOM 4097 O O . ASP A 1 527 ? 8.392 -13.133 -17.197 1.00 90.94 527 ASP A O 1
ATOM 4101 N N . ASN A 1 528 ? 10.270 -12.386 -18.106 1.00 88.25 528 ASN A N 1
ATOM 4102 C CA . ASN A 1 528 ? 9.784 -11.005 -18.163 1.00 88.25 528 ASN A CA 1
ATOM 4103 C C . ASN A 1 528 ? 9.285 -10.692 -19.575 1.00 88.25 528 ASN A C 1
ATOM 4105 O O . ASN A 1 528 ? 10.080 -10.458 -20.483 1.00 88.25 528 ASN A O 1
ATOM 4109 N N . TYR A 1 529 ? 7.964 -10.640 -19.751 1.00 87.69 529 TYR A N 1
ATOM 4110 C CA . TYR A 1 529 ? 7.358 -10.230 -21.012 1.00 87.69 529 TYR A CA 1
ATOM 4111 C C . TYR A 1 529 ? 7.625 -8.746 -21.277 1.00 87.69 529 TYR A C 1
ATOM 4113 O O . TYR A 1 529 ? 7.328 -7.889 -20.439 1.00 87.69 529 TYR A O 1
ATOM 4121 N N . MET A 1 530 ? 8.125 -8.450 -22.473 1.00 83.69 530 MET A N 1
ATOM 4122 C CA . MET A 1 530 ? 8.247 -7.106 -23.026 1.00 83.69 530 MET A CA 1
ATOM 4123 C C . MET A 1 530 ? 7.548 -7.078 -24.381 1.00 83.69 530 MET A C 1
ATOM 4125 O O . MET A 1 530 ? 7.789 -7.961 -25.206 1.00 83.69 530 MET A O 1
ATOM 4129 N N . ASP A 1 531 ? 6.710 -6.068 -24.617 1.00 81.12 531 ASP A N 1
ATOM 4130 C CA . ASP A 1 531 ? 6.085 -5.854 -25.923 1.00 81.12 531 ASP A CA 1
ATOM 4131 C C . ASP A 1 531 ? 7.155 -5.833 -27.034 1.00 81.12 531 ASP A C 1
ATOM 4133 O O . ASP A 1 531 ? 8.069 -5.003 -26.987 1.00 81.12 531 ASP A O 1
ATOM 4137 N N . PRO A 1 532 ? 7.060 -6.713 -28.052 1.00 75.56 532 PRO A N 1
ATOM 4138 C CA . PRO A 1 532 ? 8.007 -6.749 -29.158 1.00 75.56 532 PRO A CA 1
ATOM 4139 C C . PRO A 1 532 ? 8.185 -5.410 -29.883 1.00 75.56 532 PRO A C 1
ATOM 4141 O O . PRO A 1 532 ? 9.283 -5.139 -30.372 1.00 75.56 532 PRO A O 1
ATOM 4144 N N . ALA A 1 533 ? 7.148 -4.563 -29.945 1.00 72.50 533 ALA A N 1
ATOM 4145 C CA . ALA A 1 533 ? 7.246 -3.225 -30.538 1.00 72.50 533 ALA A CA 1
ATOM 4146 C C . ALA A 1 533 ? 8.250 -2.321 -29.799 1.00 72.50 533 ALA A C 1
ATOM 4148 O O . ALA A 1 533 ? 8.826 -1.410 -30.397 1.00 72.50 533 ALA A O 1
ATOM 4149 N N . GLU A 1 534 ? 8.514 -2.631 -28.530 1.00 70.31 534 GLU A N 1
ATOM 4150 C CA . GLU A 1 534 ? 9.389 -1.883 -27.632 1.00 70.31 534 GLU A CA 1
ATOM 4151 C C . GLU A 1 534 ? 10.791 -2.489 -27.491 1.00 70.31 534 GLU A C 1
ATOM 4153 O O . GLU A 1 534 ? 11.608 -1.996 -26.713 1.00 70.31 534 GLU A O 1
ATOM 4158 N N . THR A 1 535 ? 11.105 -3.521 -28.279 1.00 62.72 535 THR A N 1
ATOM 4159 C CA . THR A 1 535 ? 12.404 -4.216 -28.275 1.00 62.72 535 THR A CA 1
ATOM 4160 C C . THR A 1 535 ? 13.144 -4.016 -29.601 1.00 62.72 535 THR A C 1
ATOM 4162 O O . THR A 1 535 ? 12.535 -4.121 -30.668 1.00 62.72 535 THR A O 1
ATOM 4165 N N . THR A 1 536 ? 14.455 -3.700 -29.597 1.00 55.25 536 THR A N 1
ATOM 4166 C CA . THR A 1 536 ? 15.200 -3.700 -30.879 1.00 55.25 536 THR A CA 1
ATOM 4167 C C . THR A 1 536 ? 15.489 -5.140 -31.301 1.00 55.25 536 THR A C 1
ATOM 4169 O O . THR A 1 536 ? 15.659 -6.007 -30.443 1.00 55.25 536 THR A O 1
ATOM 4172 N N . PRO A 1 537 ? 15.620 -5.422 -32.608 1.00 51.66 537 PRO A N 1
ATOM 4173 C CA . PRO A 1 537 ? 15.956 -6.759 -33.086 1.00 51.66 537 PRO A CA 1
ATOM 4174 C C . PRO A 1 537 ? 17.268 -7.338 -32.540 1.00 51.66 537 PRO A C 1
ATOM 4176 O O . PRO A 1 537 ? 17.414 -8.556 -32.521 1.00 51.66 537 PRO A O 1
ATOM 4179 N N . GLU A 1 538 ? 18.208 -6.497 -32.090 1.00 51.62 538 GLU A N 1
ATOM 4180 C CA . GLU A 1 538 ? 19.432 -6.952 -31.417 1.00 51.62 538 GLU A CA 1
ATOM 4181 C C . GLU A 1 538 ? 19.182 -7.429 -29.972 1.00 51.62 538 GLU A C 1
ATOM 4183 O O . GLU A 1 538 ? 19.952 -8.240 -29.466 1.00 51.62 538 GLU A O 1
ATOM 4188 N N . TYR A 1 539 ? 18.098 -6.970 -29.335 1.00 51.91 539 TYR A N 1
ATOM 4189 C CA . TYR A 1 539 ? 17.646 -7.361 -27.991 1.00 51.91 539 TYR A CA 1
ATOM 4190 C C . TYR A 1 539 ? 16.709 -8.588 -27.996 1.00 51.91 539 TYR A C 1
ATOM 4192 O O . TYR A 1 539 ? 16.410 -9.134 -26.942 1.00 51.91 539 TYR A O 1
ATOM 4200 N N . LEU A 1 540 ? 16.249 -9.042 -29.169 1.00 50.22 540 LEU A N 1
ATOM 4201 C CA . LEU A 1 540 ? 15.241 -10.106 -29.325 1.00 50.22 540 LEU A CA 1
ATOM 4202 C C . LEU A 1 540 ? 15.771 -11.544 -29.164 1.00 50.22 540 LEU A C 1
ATOM 4204 O O . LEU A 1 540 ? 14.984 -12.488 -29.241 1.00 50.22 540 LEU A O 1
ATOM 4208 N N . THR A 1 541 ? 17.081 -11.749 -29.003 1.00 49.66 541 THR A N 1
ATOM 4209 C CA . THR A 1 541 ? 17.668 -13.103 -28.936 1.00 49.66 541 THR A CA 1
ATOM 4210 C C . THR A 1 541 ? 17.972 -13.594 -27.525 1.00 49.66 541 THR A C 1
ATOM 4212 O O . THR A 1 541 ? 18.270 -14.775 -27.369 1.00 49.66 541 THR A O 1
ATOM 4215 N N . ASP A 1 542 ? 17.911 -12.719 -26.520 1.00 52.69 542 ASP A N 1
ATOM 4216 C CA . ASP A 1 542 ? 18.200 -13.045 -25.124 1.00 52.69 542 ASP A CA 1
ATOM 4217 C C . ASP A 1 542 ? 17.414 -12.082 -24.205 1.00 52.69 542 ASP A C 1
ATOM 4219 O O . ASP A 1 542 ? 17.491 -10.860 -24.327 1.00 52.69 542 ASP A O 1
ATOM 4223 N N . GLU A 1 543 ? 16.591 -12.626 -23.308 1.00 48.78 543 GLU A N 1
ATOM 4224 C CA . GLU A 1 543 ? 15.720 -11.851 -22.410 1.00 48.78 543 GLU A CA 1
ATOM 4225 C C . GLU A 1 543 ? 16.511 -11.063 -21.345 1.00 48.78 543 GLU A C 1
ATOM 4227 O O . GLU A 1 543 ? 15.954 -10.190 -20.676 1.00 48.78 543 GLU A O 1
ATOM 4232 N N . SER A 1 544 ? 17.819 -11.316 -21.199 1.00 47.88 544 SER A N 1
ATOM 4233 C CA . SER A 1 544 ? 18.731 -10.542 -20.343 1.00 47.88 544 SER A CA 1
ATOM 4234 C C . SER A 1 544 ? 19.107 -9.166 -20.921 1.00 47.88 544 SER A C 1
ATOM 4236 O O . SER A 1 544 ? 19.593 -8.293 -20.196 1.00 47.88 544 SER A O 1
ATOM 4238 N N . VAL A 1 545 ? 18.840 -8.914 -22.210 1.00 51.34 545 VAL A N 1
ATOM 4239 C CA . VAL A 1 545 ? 19.415 -7.772 -22.945 1.00 51.34 545 VAL A CA 1
ATOM 4240 C C . VAL A 1 545 ? 18.632 -6.459 -22.706 1.00 51.34 545 VAL A C 1
ATOM 4242 O O . VAL A 1 545 ? 19.062 -5.384 -23.113 1.00 51.34 545 VAL A O 1
ATOM 4245 N N . VAL A 1 546 ? 17.541 -6.467 -21.929 1.00 64.12 546 VAL A N 1
ATOM 4246 C CA . VAL A 1 546 ? 16.783 -5.244 -21.566 1.00 64.12 546 VAL A CA 1
ATOM 4247 C C . VAL A 1 546 ? 17.485 -4.364 -20.518 1.00 64.12 546 VAL A C 1
ATOM 4249 O O . VAL A 1 546 ? 16.955 -3.323 -20.124 1.00 64.12 546 VAL A O 1
ATOM 4252 N N . TRP A 1 547 ? 18.669 -4.755 -20.040 1.00 76.56 547 TRP A N 1
ATOM 4253 C CA . TRP A 1 547 ? 19.458 -3.988 -19.077 1.00 76.56 547 TRP A CA 1
ATOM 4254 C C . TRP A 1 547 ? 20.584 -3.206 -19.746 1.00 76.56 547 TRP A C 1
ATOM 4256 O O . TRP A 1 547 ? 21.411 -3.762 -20.468 1.00 76.56 547 TRP A O 1
ATOM 4266 N N . THR A 1 548 ? 20.666 -1.911 -19.440 1.00 76.38 548 THR A N 1
ATOM 4267 C CA . THR A 1 548 ? 21.709 -1.029 -19.971 1.00 76.38 548 THR A CA 1
ATOM 4268 C C . THR A 1 548 ? 22.342 -0.142 -18.907 1.00 76.38 548 THR A C 1
ATOM 4270 O O . THR A 1 548 ? 21.776 0.160 -17.852 1.00 76.38 548 THR A O 1
ATOM 4273 N N . GLU A 1 549 ? 23.549 0.308 -19.206 1.00 74.00 549 GLU A N 1
ATOM 4274 C CA . GLU A 1 549 ? 24.302 1.229 -18.383 1.00 74.00 549 GLU A CA 1
ATOM 4275 C C . GLU A 1 549 ? 23.773 2.664 -18.540 1.00 74.00 549 GLU A C 1
ATOM 4277 O O . GLU A 1 549 ? 23.753 3.230 -19.638 1.00 74.00 549 GLU A O 1
ATOM 4282 N N . TYR A 1 550 ? 23.363 3.287 -17.429 1.00 73.00 550 TYR A N 1
ATOM 4283 C CA . TYR A 1 550 ? 22.740 4.616 -17.457 1.00 73.00 550 TYR A CA 1
ATOM 4284 C C . TYR A 1 550 ? 23.695 5.717 -17.931 1.00 73.00 550 TYR A C 1
ATOM 4286 O O . TYR A 1 550 ? 23.282 6.628 -18.647 1.00 73.00 550 TYR A O 1
ATOM 4294 N N . GLN A 1 551 ? 24.964 5.662 -17.516 1.00 69.56 551 GLN A N 1
ATOM 4295 C CA . GLN A 1 551 ? 25.931 6.735 -17.780 1.00 69.56 551 GLN A CA 1
ATOM 4296 C C . GLN A 1 551 ? 26.621 6.606 -19.145 1.00 69.56 551 GLN A C 1
ATOM 4298 O O . GLN A 1 551 ? 27.086 7.609 -19.683 1.00 69.56 551 GLN A O 1
ATOM 4303 N N . ASN A 1 552 ? 26.641 5.408 -19.734 1.00 64.44 552 ASN A N 1
ATOM 4304 C CA . ASN A 1 552 ? 27.397 5.112 -20.953 1.00 64.44 552 ASN A CA 1
ATOM 4305 C C . ASN A 1 552 ? 26.502 4.965 -22.185 1.00 64.44 552 ASN A C 1
ATOM 4307 O O . ASN A 1 552 ? 26.722 4.094 -23.017 1.00 64.44 552 ASN A O 1
ATOM 4311 N N . ASN A 1 553 ? 25.503 5.839 -22.334 1.00 67.38 553 ASN A N 1
ATOM 4312 C CA . ASN A 1 553 ? 24.640 5.886 -23.520 1.00 67.38 553 ASN A CA 1
ATOM 4313 C C . ASN A 1 553 ? 24.014 4.525 -23.885 1.00 67.38 553 ASN A C 1
ATOM 4315 O O . ASN A 1 553 ? 24.016 4.154 -25.058 1.00 67.38 553 ASN A O 1
ATOM 4319 N N . PHE A 1 554 ? 23.432 3.821 -22.908 1.00 69.81 554 PHE A N 1
ATOM 4320 C CA . PHE A 1 554 ? 22.598 2.638 -23.165 1.00 69.81 554 PHE A CA 1
ATOM 4321 C C . PHE A 1 554 ? 23.375 1.399 -23.653 1.00 69.81 554 PHE A C 1
ATOM 4323 O O . PHE A 1 554 ? 22.832 0.561 -24.368 1.00 69.81 554 PHE A O 1
ATOM 4330 N N . VAL A 1 555 ? 24.644 1.257 -23.255 1.00 75.00 555 VAL A N 1
ATOM 4331 C CA . VAL A 1 555 ? 25.427 0.032 -23.501 1.00 75.00 555 VAL A CA 1
ATOM 4332 C C . VAL A 1 555 ? 24.824 -1.136 -22.703 1.00 75.00 555 VAL A C 1
ATOM 4334 O O . VAL A 1 555 ? 24.566 -0.952 -21.511 1.00 75.00 555 VAL A O 1
ATOM 4337 N N . PRO A 1 556 ? 24.585 -2.315 -23.314 1.00 77.88 556 PRO A N 1
ATOM 4338 C CA . PRO A 1 556 ? 24.109 -3.497 -22.596 1.00 77.88 556 PRO A CA 1
ATOM 4339 C C . PRO A 1 556 ? 25.017 -3.875 -21.422 1.00 77.88 556 PRO A C 1
ATOM 4341 O O . PRO A 1 556 ? 26.239 -3.734 -21.509 1.00 77.88 556 PRO A O 1
ATOM 4344 N N . LEU A 1 557 ? 24.431 -4.367 -20.329 1.00 77.88 557 LEU A N 1
ATOM 4345 C CA . LEU A 1 557 ? 25.224 -4.875 -19.206 1.00 77.88 557 LEU A CA 1
ATOM 4346 C C . LEU A 1 557 ? 25.978 -6.159 -19.598 1.00 77.88 557 LEU A C 1
ATOM 4348 O O . LEU A 1 557 ? 25.458 -6.951 -20.383 1.00 77.88 557 LEU A O 1
ATOM 4352 N N . PRO A 1 558 ? 27.191 -6.393 -19.065 1.00 80.19 558 PRO A N 1
ATOM 4353 C CA . PRO A 1 558 ? 27.923 -7.623 -19.341 1.00 80.19 558 PRO A CA 1
ATOM 4354 C C . PRO A 1 558 ? 27.269 -8.823 -18.639 1.00 80.19 558 PRO A C 1
ATOM 4356 O O . PRO A 1 558 ? 26.706 -8.680 -17.554 1.00 80.19 558 PRO A O 1
ATOM 4359 N N . GLU A 1 559 ? 27.415 -10.020 -19.217 1.00 81.75 559 GLU A N 1
ATOM 4360 C CA . GLU A 1 559 ? 26.882 -11.285 -18.668 1.00 81.75 559 GLU A CA 1
ATOM 4361 C C . GLU A 1 559 ? 27.282 -11.524 -17.200 1.00 81.75 559 GLU A C 1
ATOM 4363 O O . GLU A 1 559 ? 26.528 -12.116 -16.438 1.00 81.75 559 GLU A O 1
ATOM 4368 N N . SER A 1 560 ? 28.433 -10.997 -16.763 1.00 84.88 560 SER A N 1
ATOM 4369 C CA . SER A 1 560 ? 28.911 -11.085 -15.375 1.00 84.88 560 SER A CA 1
ATOM 4370 C C . SER A 1 560 ? 27.988 -10.445 -14.332 1.00 84.88 560 SER A C 1
ATOM 4372 O O . SER A 1 560 ? 28.159 -10.704 -13.144 1.00 84.88 560 SER A O 1
ATOM 4374 N N . ASN A 1 561 ? 27.049 -9.595 -14.750 1.00 83.62 561 ASN A N 1
ATOM 4375 C CA . ASN A 1 561 ? 26.071 -8.953 -13.868 1.00 83.62 561 ASN A CA 1
ATOM 4376 C C . ASN A 1 561 ? 24.842 -9.842 -13.600 1.00 83.62 561 ASN A C 1
ATOM 4378 O O . ASN A 1 561 ? 23.981 -9.471 -12.794 1.00 83.62 561 ASN A O 1
ATOM 4382 N N . PHE A 1 562 ? 24.746 -10.990 -14.275 1.00 87.19 562 PHE A N 1
ATOM 4383 C CA . PHE A 1 562 ? 23.620 -11.910 -14.201 1.00 87.19 562 PHE A CA 1
ATOM 4384 C C . PHE A 1 562 ? 24.001 -13.222 -13.511 1.00 87.19 562 PHE A C 1
ATOM 4386 O O . PHE A 1 562 ? 25.164 -13.624 -13.480 1.00 87.19 562 PHE A O 1
ATOM 4393 N N . VAL A 1 563 ? 23.003 -13.883 -12.925 1.00 90.00 563 VAL A N 1
ATOM 4394 C CA . VAL A 1 563 ? 23.141 -15.190 -12.272 1.00 90.00 563 VAL A CA 1
ATOM 4395 C C . VAL A 1 563 ? 22.122 -16.178 -12.838 1.00 90.00 563 VAL A C 1
ATOM 4397 O O . VAL A 1 563 ? 20.988 -15.802 -13.114 1.00 90.00 563 VAL A O 1
ATOM 4400 N N . ASP A 1 564 ? 22.505 -17.452 -12.953 1.00 90.31 564 ASP A N 1
ATOM 4401 C CA . ASP A 1 564 ? 21.665 -18.504 -13.559 1.00 90.31 564 ASP A CA 1
ATOM 4402 C C . ASP A 1 564 ? 20.609 -19.089 -12.607 1.00 90.31 564 ASP A C 1
ATOM 4404 O O . ASP A 1 564 ? 19.744 -19.862 -13.012 1.00 90.31 564 ASP A O 1
ATOM 4408 N N . THR A 1 565 ? 20.700 -18.778 -11.313 1.00 92.00 565 THR A N 1
ATOM 4409 C CA . THR A 1 565 ? 19.776 -19.273 -10.286 1.00 92.00 565 THR A CA 1
ATOM 4410 C C . THR A 1 565 ? 19.178 -18.109 -9.513 1.00 92.00 565 THR A C 1
ATOM 4412 O O . THR A 1 565 ? 19.932 -17.178 -9.205 1.00 92.00 565 THR A O 1
ATOM 4415 N N . PRO A 1 566 ? 17.891 -18.177 -9.116 1.00 90.00 566 PRO A N 1
ATOM 4416 C CA . PRO A 1 566 ? 17.269 -17.124 -8.328 1.00 90.00 566 PRO A CA 1
ATOM 4417 C C . PRO A 1 566 ? 18.101 -16.778 -7.098 1.00 90.00 566 PRO A C 1
ATOM 4419 O O . PRO A 1 566 ? 18.554 -17.665 -6.364 1.00 90.00 566 PRO A O 1
ATOM 4422 N N . ASN A 1 567 ? 18.265 -15.481 -6.839 1.00 90.00 567 ASN A N 1
ATOM 4423 C CA . ASN A 1 567 ? 18.755 -15.039 -5.544 1.00 90.00 567 ASN A CA 1
ATOM 4424 C C . ASN A 1 567 ? 17.764 -15.515 -4.463 1.00 90.00 567 ASN A C 1
ATOM 4426 O O . ASN A 1 567 ? 16.571 -15.662 -4.745 1.00 90.00 567 ASN A O 1
ATOM 4430 N N . PRO A 1 568 ? 18.198 -15.756 -3.214 1.00 87.62 568 PRO A N 1
ATOM 4431 C CA . PRO A 1 568 ? 17.279 -16.215 -2.180 1.00 87.62 568 PRO A CA 1
ATOM 4432 C C . PRO A 1 568 ? 16.153 -15.199 -1.937 1.00 87.62 568 PRO A C 1
ATOM 4434 O O . PRO A 1 568 ? 16.418 -14.118 -1.408 1.00 87.62 568 PRO A O 1
ATOM 4437 N N . ILE A 1 569 ? 14.914 -15.575 -2.274 1.00 82.81 569 ILE A N 1
ATOM 4438 C CA . ILE A 1 569 ? 13.703 -14.808 -1.945 1.00 82.81 569 ILE A CA 1
ATOM 4439 C C . ILE A 1 569 ? 13.627 -14.669 -0.428 1.00 82.81 569 ILE A C 1
ATOM 4441 O O . ILE A 1 569 ? 13.836 -15.642 0.309 1.00 82.81 569 ILE A O 1
ATOM 4445 N N . ARG A 1 570 ? 13.366 -13.455 0.057 1.00 76.75 570 ARG A N 1
ATOM 4446 C CA . ARG A 1 570 ? 13.367 -13.167 1.495 1.00 76.75 570 ARG A CA 1
ATOM 4447 C C . ARG A 1 570 ? 11.959 -12.914 2.018 1.00 76.75 570 ARG A C 1
ATOM 4449 O O . ARG A 1 570 ? 11.129 -12.307 1.355 1.00 76.75 570 ARG A O 1
ATOM 4456 N N . GLY A 1 571 ? 11.722 -13.361 3.250 1.00 86.38 571 GLY A N 1
ATOM 4457 C CA . GLY A 1 571 ? 10.396 -13.352 3.861 1.00 86.38 571 GLY A CA 1
ATOM 4458 C C . GLY A 1 571 ? 9.523 -14.493 3.340 1.00 86.38 571 GLY A C 1
ATOM 4459 O O . GLY A 1 571 ? 10.032 -15.577 3.046 1.00 86.38 571 GLY A O 1
ATOM 4460 N N . ARG A 1 572 ? 8.208 -14.279 3.253 1.00 90.06 572 ARG A N 1
ATOM 4461 C CA . ARG A 1 572 ? 7.282 -15.328 2.810 1.00 90.06 572 ARG A CA 1
ATOM 4462 C C . ARG A 1 572 ? 7.279 -15.428 1.286 1.00 90.06 572 ARG A C 1
ATOM 4464 O O . ARG A 1 572 ? 6.921 -14.473 0.600 1.00 90.06 572 ARG A O 1
ATOM 4471 N N . ALA A 1 573 ? 7.627 -16.598 0.760 1.00 87.38 573 ALA A N 1
ATOM 4472 C CA . ALA A 1 573 ? 7.605 -16.848 -0.677 1.00 87.38 573 ALA A CA 1
ATOM 4473 C C . ALA A 1 573 ? 6.194 -16.681 -1.260 1.00 87.38 573 ALA A C 1
ATOM 4475 O O . ALA A 1 573 ? 5.210 -17.122 -0.663 1.00 87.38 573 ALA A O 1
ATOM 4476 N N . ILE A 1 574 ? 6.124 -16.072 -2.442 1.00 90.12 574 ILE A N 1
ATOM 4477 C CA . ILE A 1 574 ? 4.907 -15.942 -3.239 1.00 90.12 574 ILE A CA 1
ATOM 4478 C C . ILE A 1 574 ? 4.905 -16.990 -4.352 1.00 90.12 574 ILE A C 1
ATOM 4480 O O . ILE A 1 574 ? 5.963 -17.365 -4.859 1.00 90.12 574 ILE A O 1
ATOM 4484 N N . GLU A 1 575 ? 3.723 -17.450 -4.757 1.00 93.06 575 GLU A N 1
ATOM 4485 C CA . GLU A 1 575 ? 3.592 -18.199 -6.006 1.00 93.06 575 GLU A CA 1
ATOM 4486 C C . GLU A 1 575 ? 3.943 -17.281 -7.183 1.00 93.06 575 GLU A C 1
ATOM 4488 O O . GLU A 1 575 ? 3.287 -16.253 -7.394 1.00 93.06 575 GLU A O 1
ATOM 4493 N N . ILE A 1 576 ? 4.983 -17.664 -7.924 1.00 95.00 576 ILE A N 1
ATOM 4494 C CA . ILE A 1 576 ? 5.424 -16.980 -9.136 1.00 95.00 576 ILE A CA 1
ATOM 4495 C C . ILE A 1 576 ? 4.572 -17.486 -10.297 1.00 95.00 576 ILE A C 1
ATOM 4497 O O . ILE A 1 576 ? 4.628 -18.660 -10.660 1.00 95.00 576 ILE A O 1
ATOM 4501 N N . LEU A 1 577 ? 3.775 -16.589 -10.864 1.00 94.88 577 LEU A N 1
ATOM 4502 C CA . LEU A 1 577 ? 2.935 -16.857 -12.023 1.00 94.88 577 LEU A CA 1
ATOM 4503 C C . LEU A 1 577 ? 3.709 -16.593 -13.321 1.00 94.88 577 LEU A C 1
ATOM 4505 O O . LEU A 1 577 ? 4.535 -15.678 -13.344 1.00 94.88 577 LEU A O 1
ATOM 4509 N N . PRO A 1 578 ? 3.408 -17.315 -14.413 1.00 95.75 578 PRO A N 1
ATOM 4510 C CA . PRO A 1 578 ? 3.936 -16.962 -15.721 1.00 95.75 578 PRO A CA 1
ATOM 4511 C C . PRO A 1 578 ? 3.488 -15.564 -16.173 1.00 95.75 578 PRO A C 1
ATOM 4513 O O . PRO A 1 578 ? 2.324 -15.192 -15.982 1.00 95.75 578 PRO A O 1
ATOM 4516 N N . SER A 1 579 ? 4.361 -14.813 -16.844 1.00 94.00 579 SER A N 1
ATOM 4517 C CA . SER A 1 579 ? 4.058 -13.463 -17.348 1.00 94.00 579 SER A CA 1
ATOM 4518 C C . SER A 1 579 ? 2.799 -13.429 -18.229 1.00 94.00 579 SER A C 1
ATOM 4520 O O . SER A 1 579 ? 1.960 -12.532 -18.115 1.00 94.00 579 SER A O 1
ATOM 4522 N N . ALA A 1 580 ? 2.598 -14.475 -19.036 1.00 93.44 580 ALA A N 1
ATOM 4523 C CA . ALA A 1 580 ? 1.478 -14.621 -19.964 1.00 93.44 580 ALA A CA 1
ATOM 4524 C C . ALA A 1 580 ? 0.084 -14.667 -19.306 1.00 93.44 580 ALA A C 1
ATOM 4526 O O . ALA A 1 580 ? -0.918 -14.478 -19.997 1.00 93.44 580 ALA A O 1
ATOM 4527 N N . VAL A 1 581 ? -0.017 -14.934 -17.996 1.00 96.25 581 VAL A N 1
ATOM 4528 C CA . VAL A 1 581 ? -1.314 -15.023 -17.296 1.00 96.25 581 VAL A CA 1
ATOM 4529 C C . VAL A 1 581 ? -1.602 -13.834 -16.380 1.00 96.25 581 VAL A C 1
ATOM 4531 O O . VAL A 1 581 ? -2.717 -13.737 -15.859 1.00 96.25 581 VAL A O 1
ATOM 4534 N N . LEU A 1 582 ? -0.654 -12.906 -16.200 1.00 94.62 582 LEU A N 1
ATOM 4535 C CA . LEU A 1 582 ? -0.766 -11.847 -15.191 1.00 94.62 582 LEU A CA 1
ATOM 4536 C C . LEU A 1 582 ? -1.975 -10.937 -15.387 1.00 94.62 582 LEU A C 1
ATOM 4538 O O . LEU A 1 582 ? -2.673 -10.655 -14.414 1.00 94.62 582 LEU A O 1
ATOM 4542 N N . LYS A 1 583 ? -2.274 -10.519 -16.624 1.00 94.81 583 LYS A N 1
ATOM 4543 C CA . LYS A 1 583 ? -3.469 -9.701 -16.897 1.00 94.81 583 LYS A CA 1
ATOM 4544 C C . LYS A 1 583 ? -4.747 -10.367 -16.382 1.00 94.81 583 LYS A C 1
ATOM 4546 O O . LYS A 1 583 ? -5.591 -9.707 -15.803 1.00 94.81 583 LYS A O 1
ATOM 4551 N N . SER A 1 584 ? -4.870 -11.685 -16.514 1.00 96.19 584 SER A N 1
ATOM 4552 C CA . SER A 1 584 ? -6.060 -12.406 -16.047 1.00 96.19 584 SER A CA 1
ATOM 4553 C C . SER A 1 584 ? -6.048 -12.744 -14.550 1.00 96.19 584 SER A C 1
ATOM 4555 O O . SER A 1 584 ? -7.113 -12.830 -13.946 1.00 96.19 584 SER A O 1
ATOM 4557 N N . GLN A 1 585 ? -4.871 -12.950 -13.947 1.00 96.25 585 GLN A N 1
ATOM 4558 C CA . GLN A 1 585 ? -4.750 -13.499 -12.586 1.00 96.25 585 GLN A CA 1
ATOM 4559 C C . GLN A 1 585 ? -4.311 -12.489 -11.521 1.00 96.25 585 GLN A C 1
ATOM 4561 O O . GLN A 1 585 ? -4.484 -12.754 -10.336 1.00 96.25 585 GLN A O 1
ATOM 4566 N N . VAL A 1 586 ? -3.749 -11.346 -11.913 1.00 96.69 586 VAL A N 1
ATOM 4567 C CA . VAL A 1 586 ? -3.270 -10.301 -10.993 1.00 96.69 586 VAL A CA 1
ATOM 4568 C C . VAL A 1 586 ? -4.083 -9.023 -11.154 1.00 96.69 586 VAL A C 1
ATOM 4570 O O . VAL A 1 586 ? -4.600 -8.503 -10.168 1.00 96.69 586 VAL A O 1
ATOM 4573 N N . LEU A 1 587 ? -4.257 -8.539 -12.388 1.00 97.44 587 LEU A N 1
ATOM 4574 C CA . LEU A 1 587 ? -4.903 -7.249 -12.659 1.00 97.44 587 LEU A CA 1
ATOM 4575 C C . LEU A 1 587 ? -6.316 -7.091 -12.047 1.00 97.44 587 LEU A C 1
ATOM 4577 O O . LEU A 1 587 ? -6.609 -6.012 -11.533 1.00 97.44 587 LEU A O 1
ATOM 4581 N N . PRO A 1 588 ? -7.194 -8.116 -12.003 1.00 96.56 588 PRO A N 1
ATOM 4582 C CA . PRO A 1 588 ? -8.515 -7.966 -11.387 1.00 96.56 588 PRO A CA 1
ATOM 4583 C C . PRO A 1 588 ? -8.478 -7.720 -9.873 1.00 96.56 588 PRO A C 1
ATOM 4585 O O . PRO A 1 588 ? -9.485 -7.295 -9.301 1.00 96.56 588 PRO A O 1
ATOM 4588 N N . TYR A 1 589 ? -7.338 -7.976 -9.226 1.00 96.62 589 TYR A N 1
ATOM 4589 C CA . TYR A 1 589 ? -7.178 -7.989 -7.774 1.00 96.62 589 TYR A CA 1
ATOM 4590 C C . TYR A 1 589 ? -6.232 -6.902 -7.248 1.00 96.62 589 TYR A C 1
ATOM 4592 O O . TYR A 1 589 ? -5.928 -6.901 -6.064 1.00 96.62 589 TYR A O 1
ATOM 4600 N N . VAL A 1 590 ? -5.778 -5.960 -8.081 1.00 98.38 590 VAL A N 1
ATOM 4601 C CA . VAL A 1 590 ? -4.948 -4.838 -7.605 1.00 98.38 590 VAL A CA 1
ATOM 4602 C C . VAL A 1 590 ? -5.783 -3.664 -7.088 1.00 98.38 590 VAL A C 1
ATOM 4604 O O . VAL A 1 590 ? -6.940 -3.488 -7.480 1.00 98.38 590 VAL A O 1
ATOM 4607 N N . GLY A 1 591 ? -5.174 -2.813 -6.265 1.00 98.50 591 GLY A N 1
ATOM 4608 C CA . GLY A 1 591 ? -5.761 -1.573 -5.755 1.00 98.50 591 GLY A CA 1
ATOM 4609 C C . GLY A 1 591 ? -6.737 -1.776 -4.594 1.00 98.50 591 GLY A C 1
ATOM 4610 O O . GLY A 1 591 ? -6.995 -2.891 -4.152 1.00 98.50 591 GLY A O 1
ATOM 4611 N N . ALA A 1 592 ? -7.307 -0.688 -4.091 1.00 98.00 592 ALA A N 1
ATOM 4612 C CA . ALA A 1 592 ? -8.212 -0.687 -2.945 1.00 98.00 592 ALA A CA 1
ATOM 4613 C C . ALA A 1 592 ? -9.650 -1.065 -3.353 1.00 98.00 592 ALA A C 1
ATOM 4615 O O . ALA A 1 592 ? -10.530 -0.206 -3.391 1.00 98.00 592 ALA A O 1
ATOM 4616 N N . TYR A 1 593 ? -9.884 -2.340 -3.694 1.00 97.44 593 TYR A N 1
ATOM 4617 C CA . TYR A 1 593 ? -11.158 -2.781 -4.289 1.00 97.44 593 TYR A CA 1
ATOM 4618 C C . TYR A 1 593 ? -12.094 -3.578 -3.374 1.00 97.44 593 TYR A C 1
ATOM 4620 O O . TYR A 1 593 ? -13.254 -3.770 -3.733 1.00 97.44 593 TYR A O 1
ATOM 4628 N N . LYS A 1 594 ? -11.622 -4.081 -2.227 1.00 98.12 594 LYS A N 1
ATOM 4629 C CA . LYS A 1 594 ? -12.455 -4.796 -1.245 1.00 98.12 594 LYS A CA 1
ATOM 4630 C C . LYS A 1 594 ? -12.717 -3.918 -0.028 1.00 98.12 594 LYS A C 1
ATOM 4632 O O . LYS A 1 594 ? -11.851 -3.152 0.387 1.00 98.12 594 LYS A O 1
ATOM 4637 N N . TYR A 1 595 ? -13.900 -4.071 0.552 1.00 97.88 595 TYR A N 1
ATOM 4638 C CA . TYR A 1 595 ? -14.282 -3.442 1.813 1.00 97.88 595 TYR A CA 1
ATOM 4639 C C . TYR A 1 595 ? -15.274 -4.327 2.582 1.00 97.88 595 TYR A C 1
ATOM 4641 O O . TYR A 1 595 ? -15.813 -5.288 2.030 1.00 97.88 595 TYR A O 1
ATOM 4649 N N . LEU A 1 596 ? -15.514 -4.012 3.852 1.00 97.31 596 LEU A N 1
ATOM 4650 C CA . LEU A 1 596 ? -16.508 -4.669 4.698 1.00 97.31 596 LEU A CA 1
ATOM 4651 C C . LEU A 1 596 ? -17.810 -3.859 4.670 1.00 97.31 596 LEU A C 1
ATOM 4653 O O . LEU A 1 596 ? -17.829 -2.686 5.039 1.00 97.31 596 LEU A O 1
ATOM 4657 N N . ASP A 1 597 ? -18.913 -4.457 4.229 1.00 95.31 597 ASP A N 1
ATOM 4658 C CA . ASP A 1 597 ? -20.209 -3.785 4.113 1.00 95.31 597 ASP A CA 1
ATOM 4659 C C . ASP A 1 597 ? -20.872 -3.528 5.482 1.00 95.31 597 ASP A C 1
ATOM 4661 O O . ASP A 1 597 ? -20.314 -3.815 6.542 1.00 95.31 597 ASP A O 1
ATOM 4665 N N . ASN A 1 598 ? -22.075 -2.947 5.489 1.00 93.44 598 ASN A N 1
ATOM 4666 C CA . ASN A 1 598 ? -22.809 -2.645 6.728 1.00 93.44 598 ASN A CA 1
ATOM 4667 C C . ASN A 1 598 ? -23.311 -3.885 7.484 1.00 93.44 598 ASN A C 1
ATOM 4669 O O . ASN A 1 598 ? -23.846 -3.744 8.578 1.00 93.44 598 ASN A O 1
ATOM 4673 N N . ASN A 1 599 ? -23.133 -5.079 6.923 1.00 90.50 599 ASN A N 1
ATOM 4674 C CA . ASN A 1 599 ? -23.411 -6.350 7.579 1.00 90.50 599 ASN A CA 1
ATOM 4675 C C . ASN A 1 599 ? -22.116 -7.048 8.037 1.00 90.50 599 ASN A C 1
ATOM 4677 O O . ASN A 1 599 ? -22.184 -8.160 8.553 1.00 90.50 599 ASN A O 1
ATOM 4681 N N . GLY A 1 600 ? -20.947 -6.427 7.831 1.00 90.31 600 GLY A N 1
ATOM 4682 C CA . GLY A 1 600 ? -19.641 -7.018 8.126 1.00 90.31 600 GLY A CA 1
ATOM 4683 C C . GLY A 1 600 ? -19.168 -8.049 7.095 1.00 90.31 600 GLY A C 1
ATOM 4684 O O . GLY A 1 600 ? -18.214 -8.776 7.372 1.00 90.31 600 GLY A O 1
ATOM 4685 N N . ASN A 1 601 ? -19.815 -8.127 5.925 1.00 93.62 601 ASN A N 1
ATOM 4686 C CA . ASN A 1 601 ? -19.446 -9.040 4.843 1.00 93.62 601 ASN A CA 1
ATOM 4687 C C . ASN A 1 601 ? -18.470 -8.378 3.869 1.00 93.62 601 ASN A C 1
ATOM 4689 O O . ASN A 1 601 ? -18.523 -7.171 3.640 1.00 93.62 601 ASN A O 1
ATOM 4693 N N . VAL A 1 602 ? -17.637 -9.182 3.209 1.00 97.12 602 VAL A N 1
ATOM 4694 C CA . VAL A 1 602 ? -16.766 -8.693 2.134 1.00 97.12 602 VAL A CA 1
ATOM 4695 C C . VAL A 1 602 ? -17.597 -8.289 0.921 1.00 97.12 602 VAL A C 1
ATOM 4697 O O . VAL A 1 602 ? -18.376 -9.078 0.385 1.00 97.12 602 VAL A O 1
ATOM 4700 N N . ALA A 1 603 ? -17.371 -7.070 0.452 1.00 97.31 603 ALA A N 1
ATOM 4701 C CA . ALA A 1 603 ? -17.925 -6.525 -0.772 1.00 97.31 603 ALA A CA 1
ATOM 4702 C C . ALA A 1 603 ? -16.812 -5.922 -1.640 1.00 97.31 603 ALA A C 1
ATOM 4704 O O . ALA A 1 603 ? -15.684 -5.710 -1.190 1.00 97.31 603 ALA A O 1
ATOM 4705 N N . ILE A 1 604 ? -17.135 -5.670 -2.910 1.00 97.12 604 ILE A N 1
ATOM 4706 C CA . ILE A 1 604 ? -16.213 -5.092 -3.889 1.00 97.12 604 ILE A CA 1
ATOM 4707 C C . ILE A 1 604 ? -16.712 -3.711 -4.300 1.00 97.12 604 ILE A C 1
ATOM 4709 O O . ILE A 1 604 ? -17.890 -3.532 -4.604 1.00 97.12 604 ILE A O 1
ATOM 4713 N N . TYR A 1 605 ? -15.797 -2.752 -4.347 1.00 96.19 605 TYR A N 1
ATOM 4714 C CA . TYR A 1 605 ? -16.018 -1.416 -4.872 1.00 96.19 605 TYR A CA 1
ATOM 4715 C C . TYR A 1 605 ? -14.729 -0.890 -5.500 1.00 96.19 605 TYR A C 1
ATOM 4717 O O . TYR A 1 605 ? -13.700 -0.837 -4.838 1.00 96.19 605 TYR A O 1
ATOM 4725 N N . ARG A 1 606 ? -14.793 -0.458 -6.760 1.00 95.75 606 ARG A N 1
ATOM 4726 C CA . ARG A 1 606 ? -13.735 0.317 -7.418 1.00 95.75 606 ARG A CA 1
ATOM 4727 C C . ARG A 1 606 ? -14.289 1.698 -7.720 1.00 95.75 606 ARG A C 1
ATOM 4729 O O . ARG A 1 606 ? -15.451 1.806 -8.103 1.00 95.75 606 ARG A O 1
ATOM 4736 N N . ASP A 1 607 ? -13.470 2.730 -7.547 1.00 94.81 607 ASP A N 1
ATOM 4737 C CA . ASP A 1 607 ? -13.831 4.043 -8.075 1.00 94.81 607 ASP A CA 1
ATOM 4738 C C . ASP A 1 607 ? -13.647 4.079 -9.603 1.00 94.81 607 ASP A C 1
ATOM 4740 O O . ASP A 1 607 ? -13.073 3.165 -10.214 1.00 94.81 607 ASP A O 1
ATOM 4744 N N . ASP A 1 608 ? -14.167 5.133 -10.228 1.00 94.88 608 ASP A N 1
ATOM 4745 C CA . ASP A 1 608 ? -14.117 5.297 -11.682 1.00 94.88 608 ASP A CA 1
ATOM 4746 C C . ASP A 1 608 ? -12.674 5.372 -12.198 1.00 94.88 608 ASP A C 1
ATOM 4748 O O . ASP A 1 608 ? -12.383 4.896 -13.295 1.00 94.88 608 ASP A O 1
ATOM 4752 N N . TYR A 1 609 ? -11.750 5.898 -11.388 1.00 95.44 609 TYR A N 1
ATOM 4753 C CA . TYR A 1 609 ? -10.333 5.989 -11.730 1.00 95.44 609 TYR A CA 1
ATOM 4754 C C . TYR A 1 609 ? -9.682 4.609 -11.815 1.00 95.44 609 TYR A C 1
ATOM 4756 O O . TYR A 1 609 ? -9.112 4.267 -12.846 1.00 95.44 609 TYR A O 1
ATOM 4764 N N . ASP A 1 610 ? -9.790 3.791 -10.766 1.00 97.50 610 ASP A N 1
ATOM 4765 C CA . ASP A 1 610 ? -9.231 2.436 -10.756 1.00 97.50 610 ASP A CA 1
ATOM 4766 C C . ASP A 1 610 ? -9.851 1.570 -11.849 1.00 97.50 610 ASP A C 1
ATOM 4768 O O . ASP A 1 610 ? -9.144 0.804 -12.503 1.00 97.50 610 ASP A O 1
ATOM 4772 N N . THR A 1 611 ? -11.160 1.719 -12.070 1.00 97.25 611 THR A N 1
ATOM 4773 C CA . THR A 1 611 ? -11.878 1.034 -13.150 1.00 97.25 611 THR A CA 1
ATOM 4774 C C . THR A 1 611 ? -11.309 1.421 -14.513 1.00 97.25 611 THR A C 1
ATOM 4776 O O . THR A 1 611 ? -11.002 0.538 -15.316 1.00 97.25 611 THR A O 1
ATOM 4779 N N . ALA A 1 612 ? -11.115 2.718 -14.764 1.00 96.12 612 ALA A N 1
ATOM 4780 C CA . ALA A 1 612 ? -10.545 3.212 -16.011 1.00 96.12 612 ALA A CA 1
ATOM 4781 C C . ALA A 1 612 ? -9.105 2.724 -16.218 1.00 96.12 612 ALA A C 1
ATOM 4783 O O . ALA A 1 612 ? -8.788 2.228 -17.293 1.00 96.12 612 ALA A O 1
ATOM 4784 N N . TYR A 1 613 ? -8.246 2.792 -15.198 1.00 97.19 613 TYR A N 1
ATOM 4785 C CA . TYR A 1 613 ? -6.840 2.387 -15.324 1.00 97.19 613 TYR A CA 1
ATOM 4786 C C . TYR A 1 613 ? -6.682 0.885 -15.549 1.00 97.19 613 TYR A C 1
ATOM 4788 O O . TYR A 1 613 ? -5.871 0.469 -16.370 1.00 97.19 613 TYR A O 1
ATOM 4796 N N . ILE A 1 614 ? -7.466 0.062 -14.847 1.00 97.81 614 ILE A N 1
ATOM 4797 C CA . ILE A 1 614 ? -7.475 -1.388 -15.066 1.00 97.81 614 ILE A CA 1
ATOM 4798 C C . ILE A 1 614 ? -7.960 -1.709 -16.473 1.00 97.81 614 ILE A C 1
ATOM 4800 O O . ILE A 1 614 ? -7.318 -2.495 -17.162 1.00 97.81 614 ILE A O 1
ATOM 4804 N N . ASN A 1 615 ? -9.051 -1.080 -16.915 1.00 97.50 615 ASN A N 1
ATOM 4805 C CA . ASN A 1 615 ? -9.546 -1.262 -18.274 1.00 97.50 615 ASN A CA 1
ATOM 4806 C C . ASN A 1 615 ? -8.511 -0.810 -19.314 1.00 97.50 615 ASN A C 1
ATOM 4808 O O . ASN A 1 615 ? -8.336 -1.478 -20.328 1.00 97.50 615 ASN A O 1
ATOM 4812 N N . GLY A 1 616 ? -7.794 0.282 -19.054 1.00 96.56 616 GLY A N 1
ATOM 4813 C CA . GLY A 1 616 ? -6.734 0.771 -19.926 1.00 96.56 616 GLY A CA 1
ATOM 4814 C C . GLY A 1 616 ? -5.564 -0.201 -20.057 1.00 96.56 616 GLY A C 1
ATOM 4815 O O . GLY A 1 616 ? -5.106 -0.455 -21.166 1.00 96.56 616 GLY A O 1
ATOM 4816 N N . ILE A 1 617 ? -5.130 -0.816 -18.948 1.00 96.56 617 ILE A N 1
ATOM 4817 C CA . ILE A 1 617 ? -4.133 -1.900 -18.968 1.00 96.56 617 ILE A CA 1
ATOM 4818 C C . ILE A 1 617 ? -4.675 -3.134 -19.706 1.00 96.56 617 ILE A C 1
ATOM 4820 O O . ILE A 1 617 ? -3.950 -3.771 -20.465 1.00 96.56 617 ILE A O 1
ATOM 4824 N N . ASP A 1 618 ? -5.926 -3.520 -19.456 1.00 96.06 618 ASP A N 1
ATOM 4825 C CA . ASP A 1 618 ? -6.504 -4.743 -20.023 1.00 96.06 618 ASP A CA 1
ATOM 4826 C C . ASP A 1 618 ? -6.664 -4.636 -21.545 1.00 96.06 618 ASP A C 1
ATOM 4828 O O . ASP A 1 618 ? -6.284 -5.549 -22.279 1.00 96.06 618 ASP A O 1
ATOM 4832 N N . THR A 1 619 ? -7.144 -3.480 -22.010 1.00 94.56 619 THR A N 1
ATOM 4833 C CA . THR A 1 619 ? -7.438 -3.188 -23.422 1.00 94.56 619 THR A CA 1
ATOM 4834 C C . THR A 1 619 ? -6.265 -2.620 -24.217 1.00 94.56 619 THR A C 1
ATOM 4836 O O . THR A 1 619 ? -6.438 -2.344 -25.403 1.00 94.56 619 THR A O 1
ATOM 4839 N N . ASP A 1 620 ? -5.094 -2.474 -23.590 1.00 92.00 620 ASP A N 1
ATOM 4840 C CA . ASP A 1 620 ? -3.892 -1.894 -24.196 1.00 92.00 620 ASP A CA 1
ATOM 4841 C C . ASP A 1 620 ? -4.159 -0.515 -24.802 1.00 92.00 620 ASP A C 1
ATOM 4843 O O . ASP A 1 620 ? -3.827 -0.239 -25.954 1.00 92.00 620 ASP A O 1
ATOM 4847 N N . ASP A 1 621 ? -4.810 0.357 -24.027 1.00 91.56 621 ASP A N 1
ATOM 4848 C CA . ASP A 1 621 ? -5.205 1.661 -24.539 1.00 91.56 621 ASP A CA 1
ATOM 4849 C C . ASP A 1 621 ? -4.010 2.564 -24.887 1.00 91.56 621 ASP A C 1
ATOM 4851 O O . ASP A 1 621 ? -2.871 2.384 -24.449 1.00 91.56 621 ASP A O 1
ATOM 4855 N N . GLU A 1 622 ? -4.301 3.591 -25.672 1.00 86.00 622 GLU A N 1
ATOM 4856 C CA . GLU A 1 622 ? -3.328 4.579 -26.126 1.00 86.00 622 GLU A CA 1
ATOM 4857 C C . GLU A 1 622 ? -3.565 5.949 -25.468 1.00 86.00 622 GLU A C 1
ATOM 4859 O O . GLU A 1 622 ? -3.283 6.997 -26.052 1.00 86.00 622 GLU A O 1
ATOM 4864 N N . GLU A 1 623 ? -4.105 5.980 -24.245 1.00 87.75 623 GLU A N 1
ATOM 4865 C CA . GLU A 1 623 ? -4.381 7.255 -23.585 1.00 87.75 623 GLU A CA 1
ATOM 4866 C C . GLU A 1 623 ? -3.093 7.984 -23.175 1.00 87.75 623 GLU A C 1
ATOM 4868 O O . GLU A 1 623 ? -2.094 7.406 -22.736 1.00 87.75 623 GLU A O 1
ATOM 4873 N N . THR A 1 624 ? -3.103 9.311 -23.295 1.00 85.56 624 THR A N 1
ATOM 4874 C CA . THR A 1 624 ? -1.995 10.146 -22.826 1.00 85.56 624 THR A CA 1
ATOM 4875 C C . THR A 1 624 ? -2.018 10.283 -21.314 1.00 85.56 624 THR A C 1
ATOM 4877 O O . THR A 1 624 ? -3.083 10.457 -20.719 1.00 85.56 624 THR A O 1
ATOM 4880 N N . ARG A 1 625 ? -0.833 10.343 -20.700 1.00 86.44 625 ARG A N 1
ATOM 4881 C CA . ARG A 1 625 ? -0.737 10.607 -19.265 1.00 86.44 625 ARG A CA 1
ATOM 4882 C C . ARG A 1 625 ? -1.338 11.972 -18.890 1.00 86.44 625 ARG A C 1
ATOM 4884 O O . ARG A 1 625 ? -0.859 13.011 -19.346 1.00 86.44 625 ARG A O 1
ATOM 4891 N N . SER A 1 626 ? -2.298 11.963 -17.972 1.00 86.50 626 SER A N 1
ATOM 4892 C CA . SER A 1 626 ? -2.783 13.125 -17.227 1.00 86.50 626 SER A CA 1
ATOM 4893 C C . SER A 1 626 ? -1.880 13.399 -16.023 1.00 86.50 626 SER A C 1
ATOM 4895 O O . SER A 1 626 ? -1.460 12.482 -15.326 1.00 86.50 626 SER A O 1
ATOM 4897 N N . THR A 1 627 ? -1.538 14.664 -15.774 1.00 76.19 627 THR A N 1
ATOM 4898 C CA . THR A 1 627 ? -0.595 15.045 -14.704 1.00 76.19 627 THR A CA 1
ATOM 4899 C C . THR A 1 627 ? -1.263 15.537 -13.423 1.00 76.19 627 THR A C 1
ATOM 4901 O O . THR A 1 627 ? -0.555 15.805 -12.460 1.00 76.19 627 THR A O 1
ATOM 4904 N N . ALA A 1 628 ? -2.586 15.710 -13.419 1.00 78.12 628 ALA A N 1
ATOM 4905 C CA . ALA A 1 628 ? -3.359 16.132 -12.253 1.00 78.12 628 ALA A CA 1
ATOM 4906 C C . ALA A 1 628 ? -4.851 15.798 -12.425 1.00 78.12 628 ALA A C 1
ATOM 4908 O O . ALA A 1 628 ? -5.356 15.805 -13.550 1.00 78.12 628 ALA A O 1
ATOM 4909 N N . LEU A 1 629 ? -5.563 15.561 -11.320 1.00 85.50 629 LEU A N 1
ATOM 4910 C CA . LEU A 1 629 ? -7.027 15.487 -11.315 1.00 85.50 629 LEU A CA 1
ATOM 4911 C C . LEU A 1 629 ? -7.653 16.874 -11.158 1.00 85.50 629 LEU A C 1
ATOM 4913 O O . LEU A 1 629 ? -7.222 17.664 -10.326 1.00 85.50 629 LEU A O 1
ATOM 4917 N N . SER A 1 630 ? -8.728 17.155 -11.895 1.00 79.50 630 SER A N 1
ATOM 4918 C CA . SER A 1 630 ? -9.516 18.381 -11.693 1.00 79.50 630 SER A CA 1
ATOM 4919 C C . SER A 1 630 ? -10.403 18.320 -10.449 1.00 79.50 630 SER A C 1
ATOM 4921 O O . SER A 1 630 ? -10.636 19.330 -9.794 1.00 79.50 630 SER A O 1
ATOM 4923 N N . THR A 1 631 ? -10.929 17.135 -10.154 1.00 83.38 631 THR A N 1
ATOM 4924 C CA . THR A 1 631 ? -11.820 16.830 -9.031 1.00 83.38 631 THR A CA 1
ATOM 4925 C C . THR A 1 631 ? -11.578 15.388 -8.616 1.00 83.38 631 THR A C 1
ATOM 4927 O O . THR A 1 631 ? -11.183 14.578 -9.454 1.00 83.38 631 THR A O 1
ATOM 4930 N N . ILE A 1 632 ? -11.841 15.071 -7.350 1.00 88.81 632 ILE A N 1
ATOM 4931 C CA . ILE A 1 632 ? -11.819 13.701 -6.837 1.00 88.81 632 ILE A CA 1
ATOM 4932 C C . ILE A 1 632 ? -13.265 13.265 -6.657 1.00 88.81 632 ILE A C 1
ATOM 4934 O O . ILE A 1 632 ? -13.965 13.802 -5.799 1.00 88.81 632 ILE A O 1
ATOM 4938 N N . ASP A 1 633 ? -13.704 12.311 -7.469 1.00 85.25 633 ASP A N 1
ATOM 4939 C CA . ASP A 1 633 ? -14.986 11.649 -7.257 1.00 85.25 633 ASP A CA 1
ATOM 4940 C C . ASP A 1 633 ? -14.821 10.539 -6.209 1.00 85.25 633 ASP A C 1
ATOM 4942 O O . ASP A 1 633 ? -14.048 9.594 -6.388 1.00 85.25 633 ASP A O 1
ATOM 4946 N N . SER A 1 634 ? -15.481 10.694 -5.062 1.00 87.94 634 SER A N 1
ATOM 4947 C CA . SER A 1 634 ? -15.464 9.710 -3.982 1.00 87.94 634 SER A CA 1
ATOM 4948 C C . SER A 1 634 ? -16.796 9.721 -3.249 1.00 87.94 634 SER A C 1
ATOM 4950 O O . SER A 1 634 ? -17.307 10.777 -2.868 1.00 87.94 634 SER A O 1
ATOM 4952 N N . LEU A 1 635 ? -17.339 8.532 -3.002 1.00 92.50 635 LEU A N 1
ATOM 4953 C CA . LEU A 1 635 ? -18.539 8.366 -2.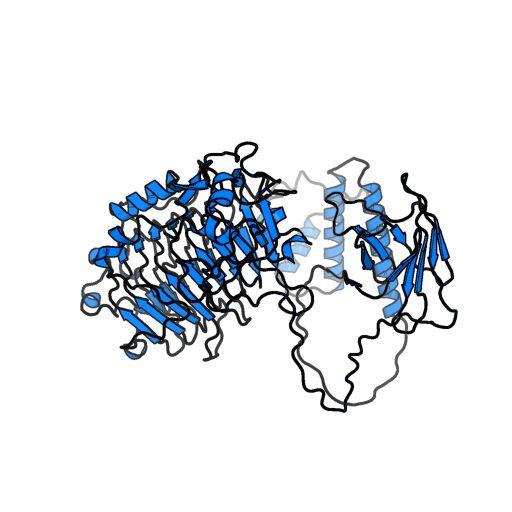194 1.00 92.50 635 LEU A CA 1
ATOM 4954 C C . LEU A 1 635 ? -18.214 8.642 -0.726 1.00 92.50 635 LEU A C 1
ATOM 4956 O O . LEU A 1 635 ? -17.226 8.126 -0.203 1.00 92.50 635 LEU A O 1
ATOM 4960 N N . SER A 1 636 ? -19.069 9.427 -0.069 1.00 94.50 636 SER A N 1
ATOM 4961 C CA . SER A 1 636 ? -18.989 9.648 1.371 1.00 94.50 636 SER A CA 1
ATOM 4962 C C . SER A 1 636 ? -20.138 8.956 2.091 1.00 94.50 636 SER A C 1
ATOM 4964 O O . SER A 1 636 ? -21.304 9.181 1.775 1.00 94.50 636 SER A O 1
ATOM 4966 N N . ASN A 1 637 ? -19.793 8.102 3.051 1.00 96.25 637 ASN A N 1
ATOM 4967 C CA . ASN A 1 637 ? -20.723 7.351 3.890 1.00 96.25 637 ASN A CA 1
ATOM 4968 C C . ASN A 1 637 ? -20.165 7.219 5.312 1.00 96.25 637 ASN A C 1
ATOM 4970 O O . ASN A 1 637 ? -18.952 7.273 5.517 1.00 96.25 637 ASN A O 1
ATOM 4974 N N . THR A 1 638 ? -21.048 6.947 6.269 1.00 96.62 638 THR A N 1
ATOM 4975 C CA . THR A 1 638 ? -20.718 6.635 7.669 1.00 96.62 638 THR A CA 1
ATOM 4976 C C . THR A 1 638 ? -21.336 5.290 8.033 1.00 96.62 638 THR A C 1
ATOM 4978 O O . THR A 1 638 ? -22.375 4.915 7.477 1.00 96.62 638 THR A O 1
ATOM 4981 N N . ARG A 1 639 ? -20.713 4.550 8.957 1.00 94.62 639 ARG A N 1
ATOM 4982 C CA . ARG A 1 639 ? -21.320 3.347 9.536 1.00 94.62 639 ARG A CA 1
ATOM 4983 C C . ARG A 1 639 ? -22.703 3.662 10.130 1.00 94.62 639 ARG A C 1
ATOM 4985 O O . ARG A 1 639 ? -22.894 4.743 10.689 1.00 94.62 639 ARG A O 1
ATOM 4992 N N . PRO A 1 640 ? -23.686 2.753 9.993 1.00 94.06 640 PRO A N 1
ATOM 4993 C CA . PRO A 1 640 ? -24.999 2.958 10.589 1.00 94.06 640 PRO A CA 1
ATOM 4994 C C . PRO A 1 640 ? -24.905 2.990 12.119 1.00 94.06 640 PRO A C 1
ATOM 4996 O O . PRO A 1 640 ? -24.024 2.374 12.719 1.00 94.06 640 PRO A O 1
ATOM 4999 N N . GLU A 1 641 ? -25.841 3.690 12.756 1.00 91.25 641 GLU A N 1
ATOM 5000 C CA . GLU A 1 641 ? -25.959 3.686 14.215 1.00 91.25 641 GLU A CA 1
ATOM 5001 C C . GLU A 1 641 ? -26.134 2.251 14.737 1.00 91.25 641 GLU A C 1
ATOM 5003 O O . GLU A 1 641 ? -26.884 1.458 14.163 1.00 91.25 641 GLU A O 1
ATOM 5008 N N . GLY A 1 642 ? -25.421 1.911 15.814 1.00 89.69 642 GLY A N 1
ATOM 5009 C CA . GLY A 1 642 ? -25.447 0.568 16.398 1.00 89.69 642 GLY A CA 1
ATOM 5010 C C . GLY A 1 642 ? -24.721 -0.502 15.580 1.00 89.69 642 GLY A C 1
ATOM 5011 O O . GLY A 1 642 ? -24.899 -1.684 15.857 1.00 89.69 642 GLY A O 1
ATOM 5012 N N . PHE A 1 643 ? -23.913 -0.120 14.581 1.00 93.69 643 PHE A N 1
ATOM 5013 C CA . PHE A 1 643 ? -23.071 -1.069 13.843 1.00 93.69 643 PHE A CA 1
ATOM 5014 C C . PHE A 1 643 ? -22.152 -1.868 14.777 1.00 93.69 643 PHE A C 1
ATOM 5016 O O . PHE A 1 643 ? -22.069 -3.092 14.665 1.00 93.69 643 PHE A O 1
ATOM 5023 N N . TYR A 1 644 ? -21.526 -1.181 15.734 1.00 93.56 644 TYR A N 1
ATOM 5024 C CA . TYR A 1 644 ? -20.882 -1.804 16.887 1.00 93.56 644 TYR A CA 1
ATOM 5025 C C . TYR A 1 644 ? -21.845 -1.794 18.071 1.00 93.56 644 TYR A C 1
ATOM 5027 O O . TYR A 1 644 ? -22.577 -0.823 18.283 1.00 93.56 644 TYR A O 1
ATOM 5035 N N . ASN A 1 645 ? -21.819 -2.865 18.859 1.00 90.94 645 ASN A N 1
ATOM 5036 C CA . ASN A 1 645 ? -22.583 -2.964 20.094 1.00 90.94 645 ASN A CA 1
ATOM 5037 C C . ASN A 1 645 ? -21.596 -2.974 21.268 1.00 90.94 645 ASN A C 1
ATOM 5039 O O . ASN A 1 645 ? -21.035 -4.033 21.550 1.00 90.94 645 ASN A O 1
ATOM 5043 N N . PRO A 1 646 ? -21.408 -1.855 21.992 1.00 88.44 646 PRO A N 1
ATOM 5044 C CA . PRO A 1 646 ? -20.440 -1.773 23.090 1.00 88.44 646 PRO A CA 1
ATOM 5045 C C . PRO A 1 646 ? -20.665 -2.793 24.214 1.00 88.44 646 PRO A C 1
ATOM 5047 O O . PRO A 1 646 ? -19.729 -3.167 24.907 1.00 88.44 646 PRO A O 1
ATOM 5050 N N . ALA A 1 647 ? -21.890 -3.311 24.381 1.00 86.25 647 ALA A N 1
ATOM 5051 C CA . ALA A 1 647 ? -22.165 -4.376 25.349 1.00 86.25 647 ALA A CA 1
ATOM 5052 C C . ALA A 1 647 ? -21.599 -5.750 24.928 1.00 86.25 647 ALA A C 1
ATOM 5054 O O . ALA A 1 647 ? -21.653 -6.703 25.707 1.00 86.25 647 ALA A O 1
ATOM 5055 N N . LYS A 1 648 ? -21.103 -5.866 23.691 1.00 85.25 648 LYS A N 1
ATOM 5056 C CA . LYS A 1 648 ? -20.544 -7.078 23.081 1.00 85.25 648 LYS A CA 1
ATOM 5057 C C . LYS A 1 648 ? -19.121 -6.844 22.582 1.00 85.25 648 LYS A C 1
ATOM 5059 O O . LYS A 1 648 ? -18.197 -7.512 23.030 1.00 85.25 648 LYS A O 1
ATOM 5064 N N . SER A 1 649 ? -18.966 -5.909 21.650 1.00 89.94 649 SER A N 1
ATOM 5065 C CA . SER A 1 649 ? -17.698 -5.504 21.060 1.00 89.94 649 SER A CA 1
ATOM 5066 C C . SER A 1 649 ? -17.805 -4.088 20.501 1.00 89.94 649 SER A C 1
ATOM 5068 O O . SER A 1 649 ? -18.724 -3.767 19.745 1.00 89.94 649 SER A O 1
ATOM 5070 N N . GLU A 1 650 ? -16.831 -3.255 20.849 1.00 90.88 650 GLU A N 1
ATOM 5071 C CA . GLU A 1 650 ? -16.720 -1.876 20.368 1.00 90.88 650 GLU A CA 1
ATOM 5072 C C . GLU A 1 650 ? -16.109 -1.781 18.960 1.00 90.88 650 GLU A C 1
ATOM 5074 O O . GLU A 1 650 ? -16.190 -0.729 18.336 1.00 90.88 650 GLU A O 1
ATOM 5079 N N . HIS A 1 651 ? -15.535 -2.875 18.437 1.00 95.31 651 HIS A N 1
ATOM 5080 C CA . HIS A 1 651 ? -14.704 -2.841 17.220 1.00 95.31 651 HIS A CA 1
ATOM 5081 C C . HIS A 1 651 ? -15.091 -3.878 16.158 1.00 95.31 651 HIS A C 1
ATOM 5083 O O . HIS A 1 651 ? -14.587 -3.845 15.036 1.00 95.31 651 HIS A O 1
ATOM 5089 N N . ILE A 1 652 ? -15.976 -4.821 16.495 1.00 96.00 652 ILE A N 1
ATOM 5090 C CA . ILE A 1 652 ? -16.448 -5.877 15.591 1.00 96.00 652 ILE A CA 1
ATOM 5091 C C . ILE A 1 652 ? -17.982 -5.856 15.590 1.00 96.00 652 ILE A C 1
ATOM 5093 O O . ILE A 1 652 ? -18.571 -5.833 16.673 1.00 96.00 652 ILE A O 1
ATOM 5097 N N . PRO A 1 653 ? -18.653 -5.894 14.422 1.00 94.81 653 PRO A N 1
ATOM 5098 C CA . PRO A 1 653 ? -20.113 -5.922 14.358 1.00 94.81 653 PRO A CA 1
ATOM 5099 C C . PRO A 1 653 ? -20.694 -7.123 15.098 1.00 94.81 653 PRO A C 1
ATOM 5101 O O . PRO A 1 653 ? -20.204 -8.244 14.940 1.00 94.81 653 PRO A O 1
ATOM 5104 N N . GLU A 1 654 ? -21.776 -6.908 15.852 1.00 92.19 654 GLU A N 1
ATOM 5105 C CA . GLU A 1 654 ? -22.361 -7.923 16.745 1.00 92.19 654 GLU A CA 1
ATOM 5106 C C . GLU A 1 654 ? -22.667 -9.241 16.025 1.00 92.19 654 GLU A C 1
ATOM 5108 O O . GLU A 1 654 ? -22.360 -10.309 16.544 1.00 92.19 654 GLU A O 1
ATOM 5113 N N . VAL A 1 655 ? -23.199 -9.175 14.799 1.00 91.50 655 VAL A N 1
ATOM 5114 C CA . VAL A 1 655 ? -23.537 -10.367 14.003 1.00 91.50 655 VAL A CA 1
ATOM 5115 C C . VAL A 1 655 ? -22.306 -11.231 13.728 1.00 91.50 655 VAL A C 1
ATOM 5117 O O . VAL A 1 655 ? -22.377 -12.453 13.846 1.00 91.50 655 VAL A O 1
ATOM 5120 N N . TRP A 1 656 ? -21.177 -10.614 13.370 1.00 94.56 656 TRP A N 1
ATOM 5121 C CA . TRP A 1 656 ? -19.940 -11.354 13.133 1.00 94.56 656 TRP A CA 1
ATOM 5122 C C . TRP A 1 656 ? -19.341 -11.837 14.453 1.00 94.56 656 TRP A C 1
ATOM 5124 O O . TRP A 1 656 ? -18.907 -12.984 14.547 1.00 94.56 656 TRP A O 1
ATOM 5134 N N . PHE A 1 657 ? -19.349 -10.979 15.476 1.00 95.00 657 PHE A N 1
ATOM 5135 C CA . PHE A 1 657 ? -18.802 -11.286 16.792 1.00 95.00 657 PHE A CA 1
ATOM 5136 C C . PHE A 1 657 ? -19.489 -12.505 17.418 1.00 95.00 657 PHE A C 1
ATOM 5138 O O . PHE A 1 657 ? -18.818 -13.478 17.744 1.00 95.00 657 PHE A O 1
ATOM 5145 N N . ASP A 1 658 ? -20.822 -12.509 17.491 1.00 93.81 658 ASP A N 1
ATOM 5146 C CA . ASP A 1 658 ? -21.604 -13.605 18.077 1.00 93.81 658 ASP A CA 1
ATOM 5147 C C . ASP A 1 658 ? -21.453 -14.927 17.301 1.00 93.81 658 ASP A C 1
ATOM 5149 O O . ASP A 1 658 ? -21.603 -16.007 17.876 1.00 93.81 658 ASP A O 1
ATOM 5153 N N . ALA A 1 659 ? -21.164 -14.861 15.997 1.00 95.00 659 ALA A N 1
ATOM 5154 C CA . ALA A 1 659 ? -20.989 -16.042 15.156 1.00 95.00 659 ALA A CA 1
ATOM 5155 C C . ALA A 1 659 ? -19.598 -16.686 15.277 1.00 95.00 659 ALA A C 1
ATOM 5157 O O . ALA A 1 659 ? -19.472 -17.889 15.042 1.00 95.00 659 ALA A O 1
ATOM 5158 N N . ASN A 1 660 ? -18.564 -15.908 15.613 1.00 95.00 660 ASN A N 1
ATOM 5159 C CA . ASN A 1 660 ? -17.170 -16.351 15.511 1.00 95.00 660 ASN A CA 1
ATOM 5160 C C . ASN A 1 660 ? -16.419 -16.338 16.845 1.00 95.00 660 ASN A C 1
ATOM 5162 O O . ASN A 1 660 ? -15.551 -17.184 17.047 1.00 95.00 660 ASN A O 1
ATOM 5166 N N . VAL A 1 661 ? -16.744 -15.417 17.754 1.00 95.38 661 VAL A N 1
ATOM 5167 C CA . VAL A 1 661 ? -15.994 -15.207 18.996 1.00 95.38 661 VAL A CA 1
ATOM 5168 C C . VAL A 1 661 ? -16.606 -16.038 20.131 1.00 95.38 661 VAL A C 1
ATOM 5170 O O . VAL A 1 661 ? -17.781 -15.861 20.467 1.00 95.38 661 VAL A O 1
ATOM 5173 N N . PRO A 1 662 ? -15.846 -16.962 20.752 1.00 96.06 662 PRO A N 1
ATOM 5174 C CA . PRO A 1 662 ? -16.332 -17.748 21.878 1.00 96.06 662 PRO A CA 1
ATOM 5175 C C . PRO A 1 662 ? -16.765 -16.877 23.061 1.00 96.06 662 PRO A C 1
ATOM 5177 O O . PRO A 1 662 ? -16.174 -15.837 23.349 1.00 96.06 662 PRO A O 1
ATOM 5180 N N . THR A 1 663 ? -17.770 -17.338 23.808 1.00 94.00 663 THR A N 1
ATOM 5181 C CA . THR A 1 663 ? -18.245 -16.637 25.008 1.00 94.00 663 THR A CA 1
ATOM 5182 C C . THR A 1 663 ? -17.103 -16.380 25.994 1.00 94.00 663 THR A C 1
ATOM 5184 O O . THR A 1 663 ? -16.403 -17.311 26.388 1.00 94.00 663 THR A O 1
ATOM 5187 N N . GLY A 1 664 ? -16.967 -15.126 26.431 1.00 91.56 664 GLY A N 1
ATOM 5188 C CA . GLY A 1 664 ? -15.933 -14.692 27.375 1.00 91.56 664 GLY A CA 1
ATOM 5189 C C . GLY A 1 664 ? -14.638 -14.206 26.722 1.00 91.56 664 GLY A C 1
ATOM 5190 O O . GLY A 1 664 ? -13.767 -13.746 27.451 1.00 91.56 664 GLY A O 1
ATOM 5191 N N . GLN A 1 665 ? -14.521 -14.280 25.393 1.00 94.12 665 GLN A N 1
ATOM 5192 C CA . GLN A 1 665 ? -13.422 -13.675 24.640 1.00 94.12 665 GLN A CA 1
ATOM 5193 C C . GLN A 1 665 ? -13.825 -12.316 24.055 1.00 94.12 665 GLN A C 1
ATOM 5195 O O . GLN A 1 665 ? -15.005 -11.989 23.926 1.00 94.12 665 GLN A O 1
ATOM 5200 N N . THR A 1 666 ? -12.816 -11.531 23.713 1.00 93.88 666 THR A N 1
ATOM 5201 C CA . THR A 1 666 ? -12.860 -10.162 23.212 1.00 93.88 666 THR A CA 1
ATOM 5202 C C . THR A 1 666 ? -12.227 -10.085 21.822 1.00 93.88 666 THR A C 1
ATOM 5204 O O . THR A 1 666 ? -11.663 -11.050 21.312 1.00 93.88 666 THR A O 1
ATOM 5207 N N . HIS A 1 667 ? -12.296 -8.913 21.193 1.00 93.81 667 HIS A N 1
ATOM 5208 C CA . HIS A 1 667 ? -11.694 -8.660 19.882 1.00 93.81 667 HIS A CA 1
ATOM 5209 C C . HIS A 1 667 ? -10.162 -8.858 19.859 1.00 93.81 667 HIS A C 1
ATOM 5211 O O . HIS A 1 667 ? -9.620 -9.165 18.799 1.00 93.81 667 HIS A O 1
ATOM 5217 N N . ASN A 1 668 ? -9.483 -8.716 21.004 1.00 94.75 668 ASN A N 1
ATOM 5218 C CA . ASN A 1 668 ? -8.027 -8.833 21.126 1.00 94.75 668 ASN A CA 1
ATOM 5219 C C . ASN A 1 668 ? -7.544 -10.228 21.539 1.00 94.75 668 ASN A C 1
ATOM 5221 O O . ASN A 1 668 ? -6.347 -10.499 21.455 1.00 94.75 668 ASN A O 1
ATOM 5225 N N . ASP A 1 669 ? -8.442 -11.132 21.936 1.00 94.38 669 ASP A N 1
ATOM 5226 C CA . ASP A 1 669 ? -8.050 -12.511 22.217 1.00 94.38 669 ASP A CA 1
ATOM 5227 C C . ASP A 1 669 ? -7.603 -13.227 20.937 1.00 94.38 669 ASP A C 1
ATOM 5229 O O . ASP A 1 669 ? -8.160 -13.028 19.852 1.00 94.38 669 ASP A O 1
ATOM 5233 N N . ILE A 1 670 ? -6.582 -14.075 21.079 1.00 93.62 670 ILE A N 1
ATOM 5234 C CA . ILE A 1 670 ? -5.985 -14.830 19.978 1.00 93.62 670 ILE A CA 1
ATOM 5235 C C . ILE A 1 670 ? -6.863 -16.037 19.641 1.00 93.62 670 ILE A C 1
ATOM 5237 O O . ILE A 1 670 ? -7.106 -16.920 20.467 1.00 93.62 670 ILE A O 1
ATOM 5241 N N . ALA A 1 671 ? -7.321 -16.087 18.396 1.00 92.81 671 ALA A N 1
ATOM 5242 C CA . ALA A 1 671 ? -8.067 -17.203 17.847 1.00 92.81 671 ALA A CA 1
ATOM 5243 C C . ALA A 1 671 ? -7.142 -18.402 17.540 1.00 92.81 671 ALA A C 1
ATOM 5245 O O . ALA A 1 671 ? -5.923 -18.250 17.448 1.00 92.81 671 ALA A O 1
ATOM 5246 N N . PRO A 1 672 ? -7.689 -19.611 17.294 1.00 93.06 672 PRO A N 1
ATOM 5247 C CA . PRO A 1 672 ? -6.876 -20.813 17.067 1.00 93.06 672 PRO A CA 1
ATOM 5248 C C . PRO A 1 672 ? -5.904 -20.753 15.877 1.00 93.06 672 PRO A C 1
ATOM 5250 O O . PRO A 1 672 ? -5.007 -21.585 15.787 1.00 93.06 672 PRO A O 1
ATOM 5253 N N . ASN A 1 673 ? -6.097 -19.815 14.945 1.00 89.31 673 ASN A N 1
ATOM 5254 C CA . ASN A 1 673 ? -5.214 -19.595 13.798 1.00 89.31 673 ASN A CA 1
ATOM 5255 C C . ASN A 1 673 ? -4.084 -18.579 14.064 1.00 89.31 673 ASN A C 1
ATOM 5257 O O . ASN A 1 673 ? -3.335 -18.272 13.140 1.00 89.31 673 ASN A O 1
ATOM 5261 N N . GLY A 1 674 ? -3.970 -18.062 15.292 1.00 90.69 674 GLY A N 1
ATOM 5262 C CA . GLY A 1 674 ? -2.903 -17.160 15.731 1.00 90.69 674 GLY A CA 1
ATOM 5263 C C . GLY A 1 674 ? -3.166 -15.664 15.511 1.00 90.69 674 GLY A C 1
ATOM 5264 O O . GLY A 1 674 ? -2.416 -14.839 16.024 1.00 90.69 674 GLY A O 1
ATOM 5265 N N . TYR A 1 675 ? -4.236 -15.304 14.803 1.00 95.31 675 TYR A N 1
ATOM 5266 C CA . TYR A 1 675 ? -4.707 -13.922 14.667 1.00 95.31 675 TYR A CA 1
ATOM 5267 C C . TYR A 1 675 ? -5.636 -13.544 15.824 1.00 95.31 675 TYR A C 1
ATOM 5269 O O . TYR A 1 675 ? -6.328 -14.412 16.362 1.00 95.31 675 TYR A O 1
ATOM 5277 N N . THR A 1 676 ? -5.725 -12.260 16.179 1.00 96.62 676 THR A N 1
ATOM 5278 C CA . THR A 1 676 ? -6.811 -11.795 17.057 1.00 96.62 676 THR A CA 1
ATOM 5279 C C . THR A 1 676 ? -8.169 -11.975 16.374 1.00 96.62 676 THR A C 1
ATOM 5281 O O . THR A 1 676 ? -8.271 -12.092 15.146 1.00 96.62 676 THR A O 1
ATOM 5284 N N . TRP A 1 677 ? -9.259 -11.975 17.141 1.00 97.06 677 TRP A N 1
ATOM 5285 C CA . TRP A 1 677 ? -10.598 -11.975 16.545 1.00 97.06 677 TRP A CA 1
ATOM 5286 C C . TRP A 1 677 ? -10.868 -10.740 15.682 1.00 97.06 677 TRP A C 1
ATOM 5288 O O . TRP A 1 677 ? -11.538 -10.860 14.655 1.00 97.06 677 TRP A O 1
ATOM 5298 N N . LEU A 1 678 ? -10.309 -9.582 16.046 1.00 98.12 678 LEU A N 1
ATOM 5299 C CA . LEU A 1 678 ? -10.358 -8.377 15.220 1.00 98.12 678 LEU A CA 1
ATOM 5300 C C . LEU A 1 678 ? -9.651 -8.591 13.886 1.00 98.12 678 LEU A C 1
ATOM 5302 O O . LEU A 1 678 ? -10.214 -8.293 12.836 1.00 98.12 678 LEU A O 1
ATOM 5306 N N . GLU A 1 679 ? -8.444 -9.149 13.906 1.00 98.19 679 GLU A N 1
ATOM 5307 C CA . GLU A 1 679 ? -7.716 -9.471 12.683 1.00 98.19 679 GLU A CA 1
ATOM 5308 C C . GLU A 1 679 ? -8.481 -10.482 11.831 1.00 98.19 679 GLU A C 1
ATOM 5310 O O . GLU A 1 679 ? -8.571 -10.298 10.625 1.00 98.19 679 GLU A O 1
ATOM 5315 N N . ASN A 1 680 ? -9.103 -11.505 12.422 1.00 97.44 680 ASN A N 1
ATOM 5316 C CA . ASN A 1 680 ? -9.940 -12.444 11.670 1.00 97.44 680 ASN A CA 1
ATOM 5317 C C . ASN A 1 680 ? -11.133 -11.762 10.993 1.00 97.44 680 ASN A C 1
ATOM 5319 O O . ASN A 1 680 ? -11.448 -12.084 9.847 1.00 97.44 680 ASN A O 1
ATOM 5323 N N . TYR A 1 681 ? -11.767 -10.800 11.663 1.00 98.00 681 TYR A N 1
ATOM 5324 C CA . TYR A 1 681 ? -12.822 -9.990 11.061 1.00 98.00 681 TYR A CA 1
ATOM 5325 C C . TYR A 1 681 ? -12.286 -9.125 9.907 1.00 98.00 681 TYR A C 1
ATOM 5327 O O . TYR A 1 681 ? -12.889 -9.071 8.832 1.00 98.00 681 TYR A O 1
ATOM 5335 N N . LEU A 1 682 ? -11.131 -8.484 10.091 1.00 98.38 682 LEU A N 1
ATOM 5336 C CA . LEU A 1 682 ? -10.521 -7.601 9.094 1.00 98.38 682 LEU A CA 1
ATOM 5337 C C . LEU A 1 682 ? -9.925 -8.355 7.895 1.00 98.38 682 LEU A C 1
ATOM 5339 O O . LEU A 1 682 ? -9.955 -7.835 6.778 1.00 98.38 682 LEU A O 1
ATOM 5343 N N . ASN A 1 683 ? -9.416 -9.567 8.113 1.00 98.06 683 ASN A N 1
ATOM 5344 C CA . ASN A 1 683 ? -8.757 -10.423 7.124 1.00 98.06 683 ASN A CA 1
ATOM 5345 C C . ASN A 1 683 ? -9.748 -11.274 6.316 1.00 98.06 683 ASN A C 1
ATOM 5347 O O . ASN A 1 683 ? -9.331 -12.061 5.471 1.00 98.06 683 ASN A O 1
ATOM 5351 N N . GLN A 1 684 ? -11.063 -11.097 6.496 1.00 96.62 684 GLN A N 1
ATOM 5352 C CA . GLN A 1 684 ? -12.066 -11.722 5.622 1.00 96.62 684 GLN A CA 1
ATOM 5353 C C . GLN A 1 684 ? -11.832 -11.390 4.140 1.00 96.62 684 GLN A C 1
ATOM 5355 O O . GLN A 1 684 ? -12.212 -12.157 3.264 1.00 96.62 684 GLN A O 1
ATOM 5360 N N . VAL A 1 685 ? -11.188 -10.258 3.846 1.00 97.00 685 VAL A N 1
ATOM 5361 C CA . VAL A 1 685 ? -10.821 -9.849 2.484 1.00 97.00 685 VAL A CA 1
ATOM 5362 C C . VAL A 1 685 ? -9.743 -10.735 1.838 1.00 97.00 685 VAL A C 1
ATOM 5364 O O . VAL A 1 685 ? -9.556 -10.646 0.623 1.00 97.00 685 VAL A O 1
ATOM 5367 N N . ASP A 1 686 ? -9.078 -11.599 2.611 1.00 94.56 686 ASP A N 1
ATOM 5368 C CA . ASP A 1 686 ? -7.927 -12.423 2.213 1.00 94.56 686 ASP A CA 1
ATOM 5369 C C . ASP A 1 686 ? -8.266 -13.893 1.902 1.00 94.56 686 ASP A C 1
ATOM 5371 O O . ASP A 1 686 ? -7.370 -14.741 1.891 1.00 94.56 686 ASP A O 1
ATOM 5375 N N . VAL A 1 687 ? -9.546 -14.191 1.657 1.00 71.62 687 VAL A N 1
ATOM 5376 C CA . VAL A 1 687 ? -10.044 -15.529 1.279 1.00 71.62 687 VAL A CA 1
ATOM 5377 C C . VAL A 1 687 ? -9.997 -15.820 -0.213 1.00 71.62 687 VAL A C 1
ATOM 5379 O O . VAL A 1 687 ? -10.171 -14.875 -1.025 1.00 71.62 687 VAL A O 1
#